Protein AF-A0A409YES5-F1 (afdb_monomer_lite)

Secondary structure (DSSP, 8-state):
-----------------PPPPPP-TT-----EEEEEEEEEEEE-TTS-EEEEEEEE--SEEEEEEEEEE-TTSPEEEEEEEEEEE--GGGS-HHHHHHHHHHT---EEEEEEEE--GGG---TTPEE-GGGS-TT-EEEEEEEPPP-EEE-HHHHH-PPPPPSSSS--S-TT-----S-SSSS-SPPTT---SEEES-SEEEEEEEEEEEEETTTTEEEEES--SS-TT-EEEEEE-IIIIIIHHHHHHHTT-GGG-SPTT-----SS--BHHHHHHS-SEEE----SPPTTS-TTHHHHHHHTTS----HHHHHHHHHHHHHHHHHHHHHHHHHHTT-------------SS-GGGS-----------PPP--------SPPPPGGGS----S-GGGSHHHHHHHHHHHHTTTTGGGTS-TTSPPPHHHHHHHHHHHH--SHHHHHHHGGGS-HHHHHHHHHHHHHHSPPPHHHHHHHS-TTSSBTTEEEEESTT--PPTTTTGGGS---S----------TT---GGGS--EEEEES----HHHHTT--TT-SEEEEES-SS---GGGHHHH-TT-SEEE-TT-GGGS--SSSSTTTTTTS-GGG-TT--EEE-TT----HHHHHHHTTT-SS--EEE-

Structure (mmCIF, N/CA/C/O backbone):
data_AF-A0A409YES5-F1
#
_entry.id   AF-A0A409YES5-F1
#
loop_
_atom_site.group_PDB
_atom_site.id
_atom_site.type_symbol
_atom_site.label_atom_id
_atom_site.label_alt_id
_atom_site.label_comp_id
_atom_site.label_asym_id
_atom_site.label_entity_id
_atom_site.label_seq_id
_atom_site.pdbx_PDB_ins_code
_atom_site.Cartn_x
_atom_site.Cartn_y
_atom_site.Cartn_z
_atom_site.occupancy
_atom_site.B_iso_or_equiv
_atom_site.auth_seq_id
_atom_site.auth_comp_id
_atom_site.auth_asym_id
_atom_site.auth_atom_id
_atom_site.pdbx_PDB_model_num
ATOM 1 N N . MET A 1 1 ? -38.433 -34.048 58.147 1.00 42.00 1 MET A N 1
ATOM 2 C CA . MET A 1 1 ? -38.284 -32.667 57.641 1.00 42.00 1 MET A CA 1
ATOM 3 C C . MET A 1 1 ? -37.567 -32.733 56.303 1.00 42.00 1 MET A C 1
ATOM 5 O O . MET A 1 1 ? -36.347 -32.776 56.256 1.00 42.00 1 MET A O 1
ATOM 9 N N . THR A 1 2 ? -38.338 -32.880 55.231 1.00 32.72 2 THR A N 1
ATOM 10 C CA . THR A 1 2 ? -37.874 -32.904 53.839 1.00 32.72 2 THR A CA 1
ATOM 11 C C . THR A 1 2 ? -37.766 -31.465 53.345 1.00 32.72 2 THR A C 1
ATOM 13 O O . THR A 1 2 ? -38.765 -30.752 53.327 1.00 32.72 2 THR A O 1
ATOM 16 N N . VAL A 1 3 ? -36.554 -31.024 53.008 1.00 38.66 3 VAL A N 1
ATOM 17 C CA . VAL A 1 3 ? -36.292 -29.679 52.479 1.00 38.66 3 VAL A CA 1
ATOM 18 C C . VAL A 1 3 ? -36.349 -29.749 50.955 1.00 38.66 3 VAL A C 1
ATOM 20 O O . VAL A 1 3 ? -35.560 -30.457 50.333 1.00 38.66 3 VAL A O 1
ATOM 23 N N . GLU A 1 4 ? -37.319 -29.046 50.376 1.00 33.81 4 GLU A N 1
ATOM 24 C CA . GLU A 1 4 ? -37.497 -28.894 48.932 1.00 33.81 4 GLU A CA 1
ATOM 25 C C . GLU A 1 4 ? -36.372 -28.051 48.297 1.00 33.81 4 GLU A C 1
ATOM 27 O O . GLU A 1 4 ? -35.849 -27.130 48.934 1.00 33.81 4 GLU A O 1
ATOM 32 N N . PRO A 1 5 ? -36.001 -28.308 47.029 1.00 40.94 5 PRO A N 1
ATOM 33 C CA . PRO A 1 5 ? -35.024 -27.494 46.321 1.00 40.94 5 PRO A CA 1
ATOM 34 C C . PRO A 1 5 ? -35.638 -26.173 45.831 1.00 40.94 5 PRO A C 1
ATOM 36 O O . PRO A 1 5 ? -36.628 -26.141 45.100 1.00 40.94 5 PRO A O 1
ATOM 39 N N . VAL A 1 6 ? -34.995 -25.065 46.201 1.00 37.25 6 VAL A N 1
ATOM 40 C CA . VAL A 1 6 ? -35.340 -23.702 45.778 1.00 37.25 6 VAL A CA 1
ATOM 41 C C . VAL A 1 6 ? -35.159 -23.555 44.263 1.00 37.25 6 VAL A C 1
ATOM 43 O O . VAL A 1 6 ? -34.046 -23.483 43.745 1.00 37.25 6 VAL A O 1
ATOM 46 N N . SER A 1 7 ? -36.284 -23.475 43.553 1.00 31.39 7 SER A N 1
ATOM 47 C CA . SER A 1 7 ? -36.380 -23.096 42.143 1.00 31.39 7 SER A CA 1
ATOM 48 C C . SER A 1 7 ? -35.934 -21.640 41.949 1.00 31.39 7 SER A C 1
ATOM 50 O O . SER A 1 7 ? -36.701 -20.703 42.187 1.00 31.39 7 SER A O 1
ATOM 52 N N . VAL A 1 8 ? -34.713 -21.436 41.453 1.00 35.25 8 VAL A N 1
ATOM 53 C CA . VAL A 1 8 ? -34.234 -20.126 40.991 1.00 35.25 8 VAL A CA 1
ATOM 54 C C . VAL A 1 8 ? -34.955 -19.774 39.687 1.00 35.25 8 VAL A C 1
ATOM 56 O O . VAL A 1 8 ? -34.557 -20.190 38.601 1.00 35.25 8 VAL A O 1
ATOM 59 N N . LYS A 1 9 ? -36.039 -18.998 39.791 1.00 31.95 9 LYS A N 1
ATOM 60 C CA . LYS A 1 9 ? -36.672 -18.337 38.644 1.00 31.95 9 LYS A CA 1
ATOM 61 C C . LYS A 1 9 ? -35.685 -17.312 38.081 1.00 31.95 9 LYS A C 1
ATOM 63 O O . LYS A 1 9 ? -35.522 -16.231 38.642 1.00 31.95 9 LYS A O 1
ATOM 68 N N . SER A 1 10 ? -35.012 -17.643 36.982 1.00 33.03 10 SER A N 1
ATOM 69 C CA . SER A 1 10 ? -34.272 -16.661 36.192 1.00 33.03 10 SER A CA 1
ATOM 70 C C . SER A 1 10 ? -35.273 -15.670 35.601 1.00 33.03 10 SER A C 1
ATOM 72 O O . SER A 1 10 ? -36.025 -16.012 34.687 1.00 33.03 10 SER A O 1
ATOM 74 N N . ALA A 1 11 ? -35.297 -14.452 36.137 1.00 32.19 11 ALA A N 1
ATOM 75 C CA . ALA A 1 11 ? -35.992 -13.323 35.540 1.00 32.19 11 ALA A CA 1
ATOM 76 C C . ALA A 1 11 ? -35.309 -12.982 34.206 1.00 32.19 11 ALA A C 1
ATOM 78 O O . ALA A 1 11 ? -34.364 -12.197 34.145 1.00 32.19 11 ALA A O 1
ATOM 79 N N . ALA A 1 12 ? -35.759 -13.628 33.133 1.00 33.72 12 ALA A N 1
ATOM 80 C CA . ALA A 1 12 ? -35.502 -13.179 31.780 1.00 33.72 12 ALA A CA 1
ATOM 81 C C . ALA A 1 12 ? -36.330 -11.907 31.572 1.00 33.72 12 ALA A C 1
ATOM 83 O O . ALA A 1 12 ? -37.500 -11.963 31.203 1.00 33.72 12 ALA A O 1
ATOM 84 N N . THR A 1 13 ? -35.737 -10.754 31.880 1.00 35.41 13 THR A N 1
ATOM 85 C CA . THR A 1 13 ? -36.270 -9.455 31.473 1.00 35.41 13 THR A CA 1
ATOM 86 C C . THR A 1 13 ? -36.317 -9.440 29.950 1.00 35.41 13 THR A C 1
ATOM 88 O O . THR A 1 13 ? -35.292 -9.285 29.286 1.00 35.41 13 THR A O 1
ATOM 91 N N . SER A 1 14 ? -37.508 -9.651 29.396 1.00 38.19 14 SER A N 1
ATOM 92 C CA . SER A 1 14 ? -37.810 -9.485 27.981 1.00 38.19 14 SER A CA 1
ATOM 93 C C . SER A 1 14 ? -37.688 -8.002 27.626 1.00 38.19 14 SER A C 1
ATOM 95 O O . SER A 1 14 ? -38.650 -7.241 27.728 1.00 38.19 14 SER A O 1
ATOM 97 N N . LEU A 1 15 ? -36.482 -7.571 27.262 1.00 44.53 15 LEU A N 1
ATOM 98 C CA . LEU A 1 15 ? -36.269 -6.285 26.613 1.00 44.53 15 LEU A CA 1
ATOM 99 C C . LEU A 1 15 ? -36.911 -6.371 25.225 1.00 44.53 15 LEU A C 1
ATOM 101 O O . LEU A 1 15 ? -36.485 -7.166 24.388 1.00 44.53 15 LEU A O 1
ATOM 105 N N . ALA A 1 16 ? -37.964 -5.584 25.008 1.00 37.66 16 ALA A N 1
ATOM 106 C CA . ALA A 1 16 ? -38.515 -5.344 23.681 1.00 37.66 16 ALA A CA 1
ATOM 107 C C . ALA A 1 16 ? -37.380 -4.932 22.719 1.00 37.66 16 ALA A C 1
ATOM 109 O O . ALA A 1 16 ? -36.452 -4.245 23.158 1.00 37.66 16 ALA A O 1
ATOM 110 N N . PRO A 1 17 ? -37.408 -5.338 21.437 1.00 45.44 17 PRO A N 1
ATOM 111 C CA . PRO A 1 17 ? -36.356 -4.963 20.503 1.00 45.44 17 PRO A CA 1
ATOM 112 C C . PRO A 1 17 ? -36.361 -3.438 20.334 1.00 45.44 17 PRO A C 1
ATOM 114 O O . PRO A 1 17 ? -37.282 -2.872 19.746 1.00 45.44 17 PRO A O 1
ATOM 117 N N . GLU A 1 18 ? -35.349 -2.766 20.894 1.00 54.34 18 GLU A N 1
ATOM 118 C CA . GLU A 1 18 ? -35.074 -1.358 20.604 1.00 54.34 18 GLU A CA 1
ATOM 119 C C . GLU A 1 18 ? -34.979 -1.186 19.081 1.00 54.34 18 GLU A C 1
ATOM 121 O O . GLU A 1 18 ? -34.374 -2.013 18.392 1.00 54.34 18 GLU A O 1
ATOM 126 N N . ALA A 1 19 ? -35.573 -0.114 18.550 1.00 59.47 19 ALA A N 1
ATOM 127 C CA . ALA A 1 19 ? -35.465 0.227 17.135 1.00 59.47 19 ALA A CA 1
ATOM 128 C C . ALA A 1 19 ? -33.985 0.238 16.689 1.00 59.47 19 ALA A C 1
ATOM 130 O O . ALA A 1 19 ? -33.116 0.642 17.473 1.00 59.47 19 ALA A O 1
ATOM 131 N N . PRO A 1 20 ? -33.671 -0.185 15.448 1.00 67.06 20 PRO A N 1
ATOM 132 C CA . PRO A 1 20 ? -32.293 -0.255 14.982 1.00 67.06 20 PRO A CA 1
ATOM 133 C C . PRO A 1 20 ? -31.653 1.134 15.055 1.00 67.06 20 PRO A C 1
ATOM 135 O O . PRO A 1 20 ? -32.107 2.086 14.417 1.00 67.06 20 PRO A O 1
ATOM 138 N N . LYS A 1 21 ? -30.603 1.262 15.872 1.00 82.44 21 LYS A N 1
ATOM 139 C CA . LYS A 1 21 ? -29.867 2.518 16.037 1.00 82.44 21 LYS A CA 1
ATOM 140 C C . LYS A 1 21 ? -29.200 2.857 14.705 1.00 82.44 21 LYS A C 1
ATOM 142 O O . LYS A 1 21 ? -28.381 2.084 14.216 1.00 82.44 21 LYS A O 1
ATOM 147 N N . LYS A 1 22 ? -29.555 3.999 14.117 1.00 88.44 22 LYS A N 1
ATOM 148 C CA . LYS A 1 22 ? -28.943 4.495 12.880 1.00 88.44 22 LYS A CA 1
ATOM 149 C C . LYS A 1 22 ? -27.703 5.323 13.200 1.00 88.44 22 LYS A C 1
ATOM 151 O O . LYS A 1 22 ? -27.667 6.028 14.208 1.00 88.44 22 LYS A O 1
ATOM 156 N N . TRP A 1 23 ? -26.697 5.257 12.335 1.00 91.31 23 TRP A N 1
ATOM 157 C CA . TRP A 1 23 ? -25.509 6.088 12.475 1.00 91.31 23 TRP A CA 1
ATOM 158 C C . TRP A 1 23 ? -25.851 7.579 12.322 1.00 91.31 23 TRP A C 1
ATOM 160 O O . TRP A 1 23 ? -26.597 7.968 11.422 1.00 91.31 23 TRP A O 1
ATOM 170 N N . THR A 1 24 ? -25.272 8.424 13.179 1.00 89.38 24 THR A N 1
ATOM 171 C CA . THR A 1 24 ? -25.359 9.887 13.063 1.00 89.38 24 THR A CA 1
ATOM 172 C C . THR A 1 24 ? -23.966 10.501 12.898 1.00 89.38 24 THR A C 1
ATOM 174 O O . THR A 1 24 ? -22.983 9.890 13.315 1.00 89.38 24 THR A O 1
ATOM 177 N N . PRO A 1 25 ? -23.831 11.729 12.363 1.00 87.50 25 PRO A N 1
ATOM 178 C CA . PRO A 1 25 ? -22.518 12.353 12.142 1.00 87.50 25 PRO A CA 1
ATOM 179 C C . PRO A 1 25 ? -21.691 12.596 13.406 1.00 87.50 25 PRO A C 1
ATOM 181 O O . PRO A 1 25 ? -20.466 12.694 13.331 1.00 87.50 25 PRO A O 1
ATOM 184 N N . ASN A 1 26 ? -22.355 12.691 14.558 1.00 87.62 26 ASN A N 1
ATOM 185 C CA . ASN A 1 26 ? -21.711 12.837 15.862 1.00 87.62 26 ASN A CA 1
ATOM 186 C C . ASN A 1 26 ? -21.341 11.478 16.482 1.00 87.62 26 ASN A C 1
ATOM 188 O O . ASN A 1 26 ? -20.569 11.432 17.442 1.00 87.62 26 ASN A O 1
ATOM 192 N N . SER A 1 27 ? -21.866 10.378 15.935 1.00 92.00 27 SER A N 1
ATOM 193 C CA . SER A 1 27 ? -21.593 9.020 16.389 1.00 92.00 27 SER A CA 1
ATOM 194 C C . SER A 1 27 ? -20.254 8.532 15.834 1.00 92.00 27 SER A C 1
ATOM 196 O O . SER A 1 27 ? -20.013 8.498 14.624 1.00 92.00 27 SER A O 1
ATOM 198 N N . VAL A 1 28 ? -19.374 8.084 16.725 1.00 94.38 28 VAL A N 1
ATOM 199 C CA . VAL A 1 28 ? -18.085 7.478 16.382 1.00 94.38 28 VAL A CA 1
ATOM 200 C C . VAL A 1 28 ? -18.162 6.000 16.723 1.00 94.38 28 VAL A C 1
ATOM 202 O O . VAL A 1 28 ? -18.139 5.632 17.896 1.00 94.38 28 VAL A O 1
ATOM 205 N N . ARG A 1 29 ? -18.246 5.153 15.695 1.00 94.88 29 ARG A N 1
ATOM 206 C CA . ARG A 1 29 ? -18.271 3.696 15.857 1.00 94.88 29 ARG A CA 1
ATOM 207 C C . ARG A 1 29 ? -16.877 3.100 16.030 1.00 94.88 29 ARG A C 1
ATOM 209 O O . ARG A 1 29 ? -15.853 3.762 15.844 1.00 94.88 29 ARG A O 1
ATOM 216 N N . THR A 1 30 ? -16.852 1.833 16.429 1.00 97.06 30 THR A N 1
ATOM 217 C CA . THR A 1 30 ? -15.622 1.072 16.669 1.00 97.06 30 THR A CA 1
ATOM 218 C C . THR A 1 30 ? -14.770 0.947 15.411 1.00 97.06 30 THR A C 1
ATOM 220 O O . THR A 1 30 ? -15.275 1.047 14.304 1.00 97.06 30 THR A O 1
ATOM 223 N N . GLY A 1 31 ? -13.472 0.695 15.568 1.00 96.62 31 GLY A N 1
ATOM 224 C CA . GLY A 1 31 ? -12.632 0.227 14.466 1.00 96.62 31 GLY A CA 1
ATOM 225 C C . GLY A 1 31 ? -12.429 -1.286 14.508 1.00 96.62 31 GLY A C 1
ATOM 226 O O . GLY A 1 31 ? -12.905 -1.969 15.414 1.00 96.62 31 GLY A O 1
ATOM 227 N N . LEU A 1 32 ? -11.661 -1.799 13.550 1.00 97.06 32 LEU A N 1
ATOM 228 C CA . LEU A 1 32 ? -11.284 -3.208 13.456 1.00 97.06 32 LEU A CA 1
ATOM 229 C C . LEU A 1 32 ? -9.771 -3.400 13.488 1.00 97.06 32 LEU A C 1
ATOM 231 O O . LEU A 1 32 ? -8.992 -2.492 13.190 1.00 97.06 32 LEU A O 1
ATOM 235 N N . ILE A 1 33 ? -9.354 -4.618 13.826 1.00 97.88 33 ILE A N 1
ATOM 236 C CA . ILE A 1 33 ? -7.960 -5.048 13.767 1.00 97.88 33 ILE A CA 1
ATOM 237 C C . ILE A 1 33 ? -7.833 -6.067 12.644 1.00 97.88 33 ILE A C 1
ATOM 239 O O . ILE A 1 33 ? -8.412 -7.139 12.726 1.00 97.88 33 ILE A O 1
ATOM 243 N N . ALA A 1 34 ? -7.053 -5.754 11.622 1.00 97.56 34 ALA A N 1
ATOM 244 C CA . ALA A 1 34 ? -6.813 -6.649 10.500 1.00 97.56 34 ALA A CA 1
ATOM 245 C C . ALA A 1 34 ? -5.333 -7.030 10.411 1.00 97.56 34 ALA A C 1
ATOM 247 O O . ALA A 1 34 ? -4.467 -6.419 11.038 1.00 97.56 34 ALA A O 1
ATOM 248 N N . ARG A 1 35 ? -5.035 -8.027 9.591 1.00 97.19 35 ARG A N 1
ATOM 249 C CA . ARG A 1 35 ? -3.695 -8.442 9.201 1.00 97.19 35 ARG A CA 1
ATOM 250 C C . ARG A 1 35 ? -3.479 -8.076 7.740 1.00 97.19 35 ARG A C 1
ATOM 252 O O . ARG A 1 35 ? -4.283 -8.428 6.879 1.00 97.19 35 ARG A O 1
ATOM 259 N N . LYS A 1 36 ? -2.408 -7.342 7.451 1.00 97.38 36 LYS A N 1
ATOM 260 C CA . LYS A 1 36 ? -2.036 -7.001 6.074 1.00 97.38 36 LYS A CA 1
ATOM 261 C C . LYS A 1 36 ? -1.562 -8.268 5.362 1.00 97.38 36 LYS A C 1
ATOM 263 O O . LYS A 1 36 ? -0.587 -8.847 5.807 1.00 97.38 36 LYS A O 1
ATOM 268 N N . ARG A 1 37 ? -2.214 -8.698 4.280 1.00 97.00 37 ARG A N 1
ATOM 269 C CA . ARG A 1 37 ? -1.799 -9.900 3.529 1.00 97.00 37 ARG A CA 1
ATOM 270 C C . ARG A 1 37 ? -0.864 -9.603 2.367 1.00 97.00 37 ARG A C 1
ATOM 272 O O . ARG A 1 37 ? -0.006 -10.417 2.064 1.00 97.00 37 ARG A O 1
ATOM 279 N N . GLY A 1 38 ? -1.014 -8.439 1.751 1.00 96.00 38 GLY A N 1
ATOM 280 C CA . GLY A 1 38 ? -0.177 -8.025 0.634 1.00 96.00 38 GLY A CA 1
ATOM 281 C C . GLY A 1 38 ? -0.868 -6.977 -0.222 1.00 96.00 38 GLY A C 1
ATOM 282 O O . GLY A 1 38 ? -1.888 -6.402 0.175 1.00 96.00 38 GLY A O 1
ATOM 283 N N . MET A 1 39 ? -0.302 -6.727 -1.397 1.00 96.75 39 MET A N 1
ATOM 284 C CA . MET A 1 39 ? -0.833 -5.787 -2.377 1.00 96.75 39 MET A CA 1
ATOM 285 C C . MET A 1 39 ? -1.109 -6.497 -3.696 1.00 96.75 39 MET A C 1
ATOM 287 O O . MET A 1 39 ? -0.320 -7.325 -4.137 1.00 96.75 39 MET A O 1
ATOM 291 N N . ILE A 1 40 ? -2.221 -6.136 -4.323 1.00 96.81 40 ILE A N 1
ATOM 292 C CA . ILE A 1 40 ? -2.619 -6.595 -5.651 1.00 96.81 40 ILE A CA 1
ATOM 293 C C . ILE A 1 40 ? -3.066 -5.394 -6.487 1.00 96.81 40 ILE A C 1
ATOM 295 O O . ILE A 1 40 ? -3.276 -4.294 -5.969 1.00 96.81 40 ILE A O 1
ATOM 299 N N . ALA A 1 41 ? -3.223 -5.599 -7.788 1.00 95.50 41 ALA A N 1
ATOM 300 C CA . ALA A 1 41 ? -3.915 -4.654 -8.649 1.00 95.50 41 ALA A CA 1
ATOM 301 C C . ALA A 1 41 ? -5.308 -5.197 -8.975 1.00 95.50 41 ALA A C 1
ATOM 303 O O . ALA A 1 41 ? -5.455 -6.382 -9.259 1.00 95.50 41 ALA A O 1
ATOM 304 N N . MET A 1 42 ? -6.310 -4.327 -8.933 1.00 93.88 42 MET A N 1
ATOM 305 C CA . MET A 1 42 ? -7.667 -4.614 -9.397 1.00 93.88 42 MET A CA 1
ATOM 306 C C . MET A 1 42 ? -8.008 -3.673 -10.547 1.00 93.88 42 MET A C 1
ATOM 308 O O . MET A 1 42 ? -7.475 -2.566 -10.611 1.00 93.88 42 MET A O 1
ATOM 312 N N . TRP A 1 43 ? -8.904 -4.087 -11.433 1.00 92.19 43 TRP A N 1
ATOM 313 C CA . TRP A 1 43 ? -9.455 -3.228 -12.477 1.00 92.19 43 TRP A CA 1
ATOM 314 C C . TRP A 1 43 ? -10.884 -2.866 -12.104 1.00 92.19 43 TRP A C 1
ATOM 316 O O . TRP A 1 43 ? -11.609 -3.705 -11.579 1.00 92.19 43 TRP A O 1
ATOM 326 N N . ASN A 1 44 ? -11.266 -1.611 -12.323 1.00 88.81 44 ASN A N 1
ATOM 327 C CA . ASN A 1 44 ? -12.660 -1.201 -12.184 1.00 88.81 44 ASN A CA 1
ATOM 328 C C . ASN A 1 44 ? -13.433 -1.434 -13.492 1.00 88.81 44 ASN A C 1
ATOM 330 O O . ASN A 1 44 ? -12.840 -1.706 -14.536 1.00 88.81 44 ASN A O 1
ATOM 334 N N . ASP A 1 45 ? -14.743 -1.203 -13.450 1.00 87.38 45 ASP A N 1
ATOM 335 C CA . ASP A 1 45 ? -15.656 -1.330 -14.598 1.00 87.38 45 ASP A CA 1
ATOM 336 C C . ASP A 1 45 ? -15.261 -0.469 -15.813 1.00 87.38 45 ASP A C 1
ATOM 338 O O . ASP A 1 45 ? -15.709 -0.701 -16.930 1.00 87.38 45 ASP A O 1
ATOM 342 N N . GLN A 1 46 ? -14.417 0.547 -15.607 1.00 86.25 46 GLN A N 1
ATOM 343 C CA . GLN A 1 46 ? -13.942 1.465 -16.644 1.00 86.25 46 GLN A CA 1
ATOM 344 C C . GLN A 1 46 ? -12.579 1.068 -17.226 1.00 86.25 46 GLN A C 1
ATOM 346 O O . GLN A 1 46 ? -12.025 1.830 -18.012 1.00 86.25 46 GLN A O 1
ATOM 351 N N . GLY A 1 47 ? -12.002 -0.067 -16.819 1.00 86.69 47 GLY A N 1
ATOM 352 C CA . GLY A 1 47 ? -10.680 -0.525 -17.264 1.00 86.69 47 GLY A CA 1
ATOM 353 C C . GLY A 1 47 ? -9.495 0.151 -16.559 1.00 86.69 47 GLY A C 1
ATOM 354 O O . GLY A 1 47 ? -8.343 -0.054 -16.935 1.00 86.69 47 GLY A O 1
ATOM 355 N N . VAL A 1 48 ? -9.736 0.945 -15.514 1.00 89.31 48 VAL A N 1
ATOM 356 C CA . VAL A 1 48 ? -8.691 1.621 -14.733 1.00 89.31 48 VAL A CA 1
ATOM 357 C C . VAL A 1 48 ? -8.073 0.654 -13.737 1.00 89.31 48 VAL A C 1
ATOM 359 O O . VAL A 1 48 ? -8.762 0.099 -12.879 1.00 89.31 48 VAL A O 1
ATOM 362 N N . ARG A 1 49 ? -6.746 0.528 -13.786 1.00 92.62 49 ARG A N 1
ATOM 363 C CA . ARG A 1 49 ? -5.969 -0.237 -12.810 1.00 92.62 49 ARG A CA 1
ATOM 364 C C . ARG A 1 49 ? -5.857 0.522 -11.484 1.00 92.62 49 ARG A C 1
ATOM 366 O O . ARG A 1 49 ? -5.393 1.660 -11.432 1.00 92.62 49 ARG A O 1
ATOM 373 N N . ILE A 1 50 ? -6.243 -0.123 -10.388 1.00 93.38 50 ILE A N 1
ATOM 374 C CA . ILE A 1 50 ? -6.223 0.418 -9.028 1.00 93.38 50 ILE A CA 1
ATOM 375 C C . ILE A 1 50 ? -5.290 -0.444 -8.165 1.00 93.38 50 ILE A C 1
ATOM 377 O O . ILE A 1 50 ? -5.534 -1.643 -8.023 1.00 93.38 50 ILE A O 1
ATOM 381 N N . PRO A 1 5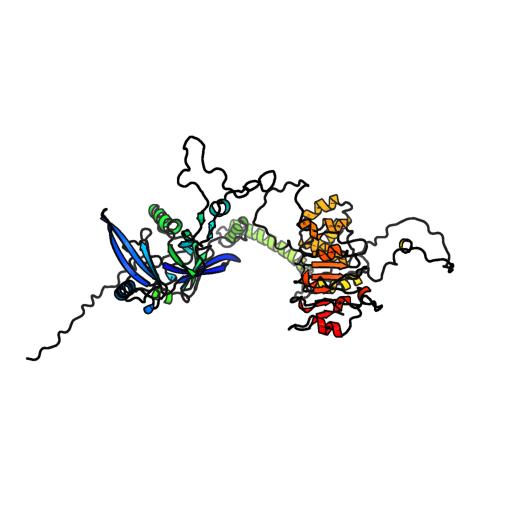1 ? -4.240 0.133 -7.548 1.00 96.69 51 PRO A N 1
ATOM 382 C CA . PRO A 1 51 ? -3.429 -0.585 -6.573 1.00 96.69 51 PRO A CA 1
ATOM 383 C C . PRO A 1 51 ? -4.198 -0.713 -5.256 1.00 96.69 51 PRO A C 1
ATOM 385 O O . PRO A 1 51 ? -4.700 0.277 -4.710 1.00 96.69 51 PRO A O 1
ATOM 388 N N . VAL A 1 52 ? -4.276 -1.930 -4.732 1.00 97.44 52 VAL A N 1
ATOM 389 C CA . VAL A 1 52 ? -5.094 -2.273 -3.571 1.00 97.44 52 VAL A CA 1
ATOM 390 C C . VAL A 1 52 ? -4.273 -3.088 -2.577 1.00 97.44 52 VAL A C 1
ATOM 392 O O . VAL A 1 52 ? -3.573 -4.023 -2.950 1.00 97.44 52 VAL A O 1
ATOM 395 N N . THR A 1 53 ? -4.373 -2.750 -1.293 1.00 98.31 53 THR A N 1
ATOM 396 C CA . THR A 1 53 ? -3.864 -3.588 -0.202 1.00 98.31 53 THR A CA 1
ATOM 397 C C . THR A 1 53 ? -4.989 -4.469 0.337 1.00 98.31 53 THR A C 1
ATOM 399 O O . THR A 1 53 ? -6.073 -3.970 0.645 1.00 98.31 53 THR A O 1
ATOM 402 N N . VAL A 1 54 ? -4.708 -5.762 0.502 1.00 98.12 54 VAL A N 1
ATOM 403 C CA . VAL A 1 54 ? -5.634 -6.748 1.072 1.00 98.12 54 VAL A CA 1
ATOM 404 C C . VAL A 1 54 ? -5.423 -6.844 2.582 1.00 98.12 54 VAL A C 1
ATOM 406 O O . VAL A 1 54 ? -4.319 -7.140 3.051 1.00 98.12 54 VAL A O 1
ATOM 409 N N . LEU A 1 55 ? -6.483 -6.595 3.349 1.00 98.12 55 LEU A N 1
ATOM 410 C CA . LEU A 1 55 ? -6.493 -6.659 4.809 1.00 98.12 55 LEU A CA 1
ATOM 411 C C . LEU A 1 55 ? -7.458 -7.756 5.262 1.00 98.12 55 LEU A C 1
ATOM 413 O O . LEU A 1 55 ? -8.646 -7.675 4.977 1.00 98.12 55 LEU A O 1
ATOM 417 N N . GLN A 1 56 ? -6.964 -8.766 5.975 1.00 97.62 56 GLN A N 1
ATOM 418 C CA . GLN A 1 56 ? -7.784 -9.869 6.478 1.00 97.62 56 GLN A CA 1
ATOM 419 C C . GLN A 1 56 ? -8.147 -9.675 7.944 1.00 97.62 56 GLN A C 1
ATOM 421 O O . GLN A 1 56 ? -7.280 -9.382 8.766 1.00 97.62 56 GLN A O 1
ATOM 426 N N . LEU A 1 57 ? -9.406 -9.901 8.295 1.00 96.75 57 LEU A N 1
ATOM 427 C CA . LEU A 1 57 ? -9.837 -9.972 9.686 1.00 96.75 57 LEU A CA 1
ATOM 428 C C . LEU A 1 57 ? -9.723 -11.414 10.179 1.00 96.75 57 LEU A C 1
ATOM 430 O O . LEU A 1 57 ? -10.337 -12.327 9.633 1.00 96.75 57 LEU A O 1
ATOM 434 N N . GLU A 1 58 ? -8.938 -11.617 11.232 1.00 94.75 58 GLU A N 1
ATOM 435 C CA . GLU A 1 58 ? -8.784 -12.916 11.884 1.00 94.75 58 GLU A CA 1
ATOM 436 C C . GLU A 1 58 ? -9.576 -12.911 13.199 1.00 94.75 58 GLU A C 1
ATOM 438 O O . GLU A 1 58 ? -9.085 -12.422 14.221 1.00 94.75 58 GLU A O 1
ATOM 443 N N . ASN A 1 59 ? -10.802 -13.446 13.162 1.00 94.50 59 ASN A N 1
ATOM 444 C CA . ASN A 1 59 ? -11.674 -13.681 14.323 1.00 94.50 59 ASN A CA 1
ATOM 445 C C . ASN A 1 59 ? -11.697 -12.502 15.324 1.00 94.50 59 ASN A C 1
ATOM 447 O O . ASN A 1 59 ? -11.285 -12.631 16.485 1.00 94.50 59 ASN A O 1
ATOM 451 N N . CYS A 1 60 ? -12.110 -11.329 14.836 1.00 96.25 60 CYS A N 1
ATOM 452 C CA . CYS A 1 60 ? -12.163 -10.092 15.608 1.00 96.25 60 CYS A CA 1
ATOM 453 C C . CYS A 1 60 ? -13.379 -10.081 16.535 1.00 96.25 60 CYS A C 1
ATOM 455 O O . CYS A 1 60 ? -14.513 -10.130 16.068 1.00 96.25 60 CYS A O 1
ATOM 457 N N . GLN A 1 61 ? -13.151 -9.976 17.842 1.00 96.88 61 GLN A N 1
ATOM 458 C CA . GLN A 1 61 ? -14.203 -10.045 18.854 1.00 96.88 61 GLN A CA 1
ATOM 459 C C . GLN A 1 61 ? -14.085 -8.913 19.872 1.00 96.88 61 GLN A C 1
ATOM 461 O O . GLN A 1 61 ? -12.986 -8.467 20.211 1.00 96.88 61 GLN A O 1
ATOM 466 N N . VAL A 1 62 ? -15.229 -8.449 20.369 1.00 97.50 62 VAL A N 1
ATOM 467 C CA . VAL A 1 62 ? -15.294 -7.420 21.414 1.00 97.50 62 VAL A CA 1
ATOM 468 C C . VAL A 1 62 ? -15.019 -8.050 22.776 1.00 97.50 62 VAL A C 1
ATOM 470 O O . VAL A 1 62 ? -15.714 -8.978 23.180 1.00 97.50 62 VAL A O 1
ATOM 473 N N . THR A 1 63 ? -14.030 -7.539 23.510 1.00 96.62 63 THR A N 1
ATOM 474 C CA . THR A 1 63 ? -13.649 -8.071 24.831 1.00 96.62 63 THR A CA 1
ATOM 475 C C . THR A 1 63 ? -14.173 -7.246 25.994 1.00 96.62 63 THR A C 1
ATOM 477 O O . THR A 1 63 ? -14.434 -7.797 27.059 1.00 96.62 63 THR A O 1
ATOM 480 N N . ALA A 1 64 ? -14.317 -5.932 25.831 1.00 95.50 64 ALA A N 1
ATOM 481 C CA . ALA A 1 64 ? -14.813 -5.065 26.892 1.00 95.50 64 ALA A CA 1
ATOM 482 C C . ALA A 1 64 ? -15.359 -3.748 26.338 1.00 95.50 64 ALA A C 1
ATOM 484 O O . ALA A 1 64 ? -14.834 -3.205 25.368 1.00 95.50 64 ALA A O 1
ATOM 485 N N . ASN A 1 65 ? -16.352 -3.204 27.036 1.00 95.50 65 ASN A N 1
ATOM 486 C CA . ASN A 1 65 ? -16.785 -1.819 26.904 1.00 95.50 65 ASN A CA 1
ATOM 487 C C . ASN A 1 65 ? -16.209 -1.027 28.076 1.00 95.50 65 ASN A C 1
ATOM 489 O O . ASN A 1 65 ? -16.479 -1.343 29.235 1.00 95.50 65 ASN A O 1
ATOM 493 N N . ILE A 1 66 ? -15.384 -0.033 27.771 1.00 94.31 66 ILE A N 1
ATOM 494 C CA . ILE A 1 66 ? -14.666 0.780 28.747 1.00 94.31 66 ILE A CA 1
ATOM 495 C C . ILE A 1 66 ? -15.404 2.101 28.888 1.00 94.31 66 ILE A C 1
ATOM 497 O O . ILE A 1 66 ? -15.587 2.824 27.910 1.00 94.31 66 ILE A O 1
ATOM 501 N N . LYS A 1 67 ? -15.781 2.416 30.125 1.00 94.88 67 LYS A N 1
ATOM 502 C CA . LYS A 1 67 ? -16.348 3.703 30.515 1.00 94.88 67 LYS A CA 1
ATOM 503 C C . LYS A 1 67 ? -15.532 4.236 31.677 1.00 94.88 67 LYS A C 1
ATOM 505 O O . LYS A 1 67 ? -15.441 3.582 32.714 1.00 94.88 67 LYS A O 1
ATOM 510 N N . THR A 1 68 ? -14.909 5.391 31.496 1.00 93.75 68 THR A N 1
ATOM 511 C CA . THR A 1 68 ? -14.116 6.034 32.550 1.00 93.75 68 THR A CA 1
ATOM 512 C C . THR A 1 68 ? -14.460 7.509 32.626 1.00 93.75 68 THR A C 1
ATOM 514 O O . THR A 1 68 ? -14.349 8.210 31.620 1.00 93.75 68 THR A O 1
ATOM 517 N N . VAL A 1 69 ? -14.824 7.984 33.814 1.00 93.81 69 VAL A N 1
ATOM 518 C CA . VAL A 1 69 ? -15.037 9.410 34.083 1.00 93.81 69 VAL A CA 1
ATOM 519 C C . VAL A 1 69 ? -13.692 10.041 34.435 1.00 93.81 69 VAL A C 1
ATOM 521 O O . VAL A 1 69 ? -12.974 9.549 35.308 1.00 93.81 69 VAL A O 1
ATOM 524 N N . ARG A 1 70 ? -13.311 11.096 33.715 1.00 90.06 70 ARG A N 1
ATOM 525 C CA . ARG A 1 70 ? -12.066 11.839 33.940 1.00 90.06 70 ARG A CA 1
ATOM 526 C C . ARG A 1 70 ? -12.254 12.913 35.016 1.00 90.06 70 ARG A C 1
ATOM 528 O O . ARG A 1 70 ? -13.369 13.217 35.425 1.00 90.06 70 ARG A O 1
ATOM 535 N N . ARG A 1 71 ? -11.142 13.503 35.475 1.00 89.88 71 ARG A N 1
ATOM 536 C CA . ARG A 1 71 ? -11.147 14.554 36.516 1.00 89.88 71 ARG A CA 1
ATOM 537 C C . ARG A 1 71 ? -11.916 15.812 36.106 1.00 89.88 71 ARG A C 1
ATOM 539 O O . ARG A 1 71 ? -12.425 16.506 36.967 1.00 89.88 71 ARG A O 1
ATOM 546 N N . ASP A 1 72 ? -11.984 16.095 34.811 1.00 89.31 72 ASP A N 1
ATOM 547 C CA . ASP A 1 72 ? -12.742 17.202 34.218 1.00 89.31 72 ASP A CA 1
ATOM 548 C C . ASP A 1 72 ? -14.229 16.857 34.002 1.00 89.31 72 ASP A C 1
ATOM 550 O O . ASP A 1 72 ? -14.918 17.552 33.263 1.00 89.31 72 ASP A O 1
ATOM 554 N N . HIS A 1 73 ? -14.717 15.768 34.609 1.00 85.94 73 HIS A N 1
ATOM 555 C CA . HIS A 1 73 ? -16.065 15.218 34.440 1.00 85.94 73 HIS A CA 1
ATOM 556 C C . HIS A 1 73 ? -16.422 14.821 32.998 1.00 85.94 73 HIS A C 1
ATOM 558 O O . HIS A 1 73 ? -17.575 14.504 32.716 1.00 85.94 73 HIS A O 1
ATOM 564 N N . THR A 1 74 ? -15.443 14.762 32.087 1.00 87.75 74 THR A N 1
ATOM 565 C CA . THR A 1 74 ? -15.671 14.212 30.749 1.00 87.75 74 THR A CA 1
ATOM 566 C C . THR A 1 74 ? -15.652 12.687 30.792 1.00 87.75 74 THR A C 1
ATOM 568 O O . THR A 1 74 ? -14.803 12.059 31.434 1.00 87.75 74 THR A O 1
ATOM 571 N N . GLU A 1 75 ? -16.599 12.062 30.099 1.00 91.75 75 GLU A N 1
ATOM 572 C CA . GLU A 1 75 ? -16.656 10.610 29.985 1.00 91.75 75 GLU A CA 1
ATOM 573 C C . GLU A 1 75 ? -15.831 10.133 28.789 1.00 91.75 75 GLU A C 1
ATOM 575 O O . GLU A 1 75 ? -15.990 10.600 27.660 1.00 91.75 75 GLU A O 1
ATOM 580 N N . TYR A 1 76 ? -14.951 9.167 29.026 1.00 93.50 76 TYR A N 1
ATOM 581 C CA . TYR A 1 76 ? -14.258 8.443 27.973 1.00 93.50 76 TYR A CA 1
ATOM 582 C C . TYR A 1 76 ? -14.921 7.086 27.773 1.00 93.50 76 TYR A C 1
ATOM 584 O O . TYR A 1 76 ? -14.941 6.251 28.681 1.00 93.50 76 TYR A O 1
ATOM 592 N N . HIS A 1 77 ? -15.434 6.891 26.563 1.00 96.12 77 HIS A N 1
ATOM 593 C CA . HIS A 1 77 ? -16.046 5.655 26.103 1.00 96.12 77 HIS A CA 1
ATOM 594 C C . HIS A 1 77 ? -15.135 5.009 25.058 1.00 96.12 77 HIS A C 1
ATOM 596 O O . HIS A 1 77 ? -14.638 5.671 24.142 1.00 96.12 77 HIS A O 1
ATOM 602 N N . ALA A 1 78 ? -14.884 3.712 25.200 1.00 97.06 78 ALA A N 1
ATOM 603 C CA . ALA A 1 78 ? -14.105 2.948 24.237 1.00 97.06 78 ALA A CA 1
ATOM 604 C C . ALA A 1 78 ? -14.583 1.500 24.166 1.00 97.06 78 ALA A C 1
ATOM 606 O O . ALA A 1 78 ? -14.950 0.900 25.174 1.00 97.06 78 ALA A O 1
ATOM 607 N N . VAL A 1 79 ? -14.503 0.911 22.976 1.00 97.62 79 VAL A N 1
ATOM 608 C CA . VAL A 1 79 ? -14.678 -0.532 22.804 1.00 97.62 79 VAL A CA 1
ATOM 609 C C . VAL A 1 79 ? -13.311 -1.164 22.627 1.00 97.62 79 VAL A C 1
ATOM 611 O O . VAL A 1 79 ? -12.511 -0.757 21.778 1.00 97.62 79 VAL A O 1
ATOM 614 N N . GLN A 1 80 ? -13.040 -2.171 23.443 1.00 97.44 80 GLN A N 1
ATOM 615 C CA . GLN A 1 80 ? -11.855 -2.991 23.326 1.00 97.44 80 GLN A CA 1
ATOM 616 C C . GLN A 1 80 ? -12.144 -4.165 22.392 1.00 97.44 80 GLN A C 1
ATOM 618 O O . GLN A 1 80 ? -13.030 -4.981 22.646 1.00 97.44 80 GLN A O 1
ATOM 623 N N . VAL A 1 81 ? -11.375 -4.242 21.312 1.00 97.56 81 VAL A N 1
ATOM 624 C CA . VAL A 1 81 ? -11.462 -5.284 20.292 1.00 97.56 81 VAL A CA 1
ATOM 625 C C . VAL A 1 81 ? -10.188 -6.114 20.339 1.00 97.56 81 VAL A C 1
ATOM 627 O O . VAL A 1 81 ? -9.080 -5.584 20.476 1.00 97.56 81 VAL A O 1
ATOM 630 N N . ALA A 1 82 ? -10.342 -7.424 20.217 1.00 97.31 82 ALA A N 1
ATOM 631 C CA . ALA A 1 82 ? -9.252 -8.377 20.187 1.00 97.31 82 ALA A CA 1
ATOM 632 C C . ALA A 1 82 ? -9.302 -9.219 18.910 1.00 97.31 82 ALA A C 1
ATOM 634 O O . ALA A 1 82 ? -10.379 -9.544 18.417 1.00 97.31 82 ALA A O 1
ATOM 635 N N . ALA A 1 83 ? -8.138 -9.557 18.359 1.00 96.31 83 ALA A N 1
ATOM 636 C CA . ALA A 1 83 ? -8.028 -10.267 17.087 1.00 96.31 83 ALA A CA 1
ATOM 637 C C . ALA A 1 83 ? -6.846 -11.241 17.059 1.00 96.31 83 ALA A C 1
ATOM 639 O O . ALA A 1 83 ? -5.911 -11.135 17.864 1.00 96.31 83 ALA A O 1
ATOM 640 N N . CYS A 1 84 ? -6.908 -12.151 16.086 1.00 95.12 84 CYS A N 1
ATOM 641 C CA . CYS A 1 84 ? -5.978 -13.245 15.820 1.00 95.12 84 CYS A CA 1
ATOM 642 C C . CYS A 1 84 ? -5.920 -14.252 16.974 1.00 95.12 84 CYS A C 1
ATOM 644 O O . CYS A 1 84 ? -5.469 -13.928 18.072 1.00 95.12 84 CYS A O 1
ATOM 646 N N . ASP A 1 85 ? -6.332 -15.495 16.740 1.00 95.00 85 ASP A N 1
ATOM 647 C CA . ASP A 1 85 ? -6.362 -16.507 17.796 1.00 95.00 85 ASP A CA 1
ATOM 648 C C . ASP A 1 85 ? -4.949 -16.876 18.295 1.00 95.00 85 ASP A C 1
ATOM 650 O O . ASP A 1 85 ? -3.952 -16.929 17.554 1.00 95.00 85 ASP A O 1
ATOM 654 N N . ARG A 1 86 ? -4.852 -17.097 19.609 1.00 94.81 86 ARG A N 1
ATOM 655 C CA . ARG A 1 86 ? -3.637 -17.515 20.312 1.00 94.81 86 ARG A CA 1
ATOM 656 C C . ARG A 1 86 ? -3.962 -18.732 21.179 1.00 94.81 86 ARG A C 1
ATOM 658 O O . ARG A 1 86 ? -4.944 -18.699 21.913 1.00 94.81 86 ARG A O 1
ATOM 665 N N . PRO A 1 87 ? -3.136 -19.790 21.165 1.00 96.12 87 PRO A N 1
ATOM 666 C CA . PRO A 1 87 ? -3.370 -20.929 22.041 1.00 96.12 87 PRO A CA 1
ATOM 667 C C . PRO A 1 87 ? -3.200 -20.529 23.515 1.00 96.12 87 PRO A C 1
ATOM 669 O O . PRO A 1 87 ? -2.336 -19.711 23.859 1.00 96.12 87 PRO A O 1
ATOM 672 N N . GLU A 1 88 ? -3.986 -21.146 24.400 1.00 95.25 88 GLU A N 1
ATOM 673 C CA . GLU A 1 88 ? -3.969 -20.851 25.840 1.00 95.25 88 GLU A CA 1
ATOM 674 C C . GLU A 1 88 ? -2.578 -21.026 26.454 1.00 95.25 88 GLU A C 1
ATOM 676 O O . GLU A 1 88 ? -2.128 -20.165 27.206 1.00 95.25 88 GLU A O 1
ATOM 681 N N . LYS A 1 89 ? -1.846 -22.071 26.037 1.00 95.94 89 LYS A N 1
ATOM 682 C CA . LYS A 1 89 ? -0.495 -22.393 26.531 1.00 95.94 89 LYS A CA 1
ATOM 683 C C . LYS A 1 89 ? 0.516 -21.251 26.394 1.00 95.94 89 LYS A C 1
ATOM 685 O O . LYS A 1 89 ? 1.452 -21.157 27.176 1.00 95.94 89 LYS A O 1
ATOM 690 N N . THR A 1 90 ? 0.360 -20.400 25.379 1.00 95.75 90 THR A N 1
ATOM 691 C CA . THR A 1 90 ? 1.287 -19.292 25.096 1.00 95.75 90 THR A CA 1
ATOM 692 C C . THR A 1 90 ? 0.728 -17.959 25.598 1.00 95.75 90 THR A C 1
ATOM 694 O O . THR A 1 90 ? 1.343 -16.913 25.392 1.00 95.75 90 THR A O 1
ATOM 697 N N . THR A 1 91 ? -0.463 -17.946 26.191 1.00 96.00 91 THR A N 1
ATOM 698 C CA . THR A 1 91 ? -1.117 -16.732 26.684 1.00 96.00 91 THR A CA 1
ATOM 699 C C . THR A 1 91 ? -0.802 -16.542 28.165 1.00 96.00 91 THR A C 1
ATOM 701 O O . THR A 1 91 ? -0.793 -17.493 28.940 1.00 96.00 91 THR A O 1
ATOM 704 N N . THR A 1 92 ? -0.515 -15.306 28.575 1.00 96.69 92 THR A N 1
ATOM 705 C CA . THR A 1 92 ? -0.222 -15.001 29.981 1.00 96.69 92 THR A CA 1
ATOM 706 C C . THR A 1 92 ? -1.466 -15.199 30.852 1.00 96.69 92 THR A C 1
ATOM 708 O O . THR A 1 92 ? -2.594 -14.965 30.412 1.00 96.69 92 THR A O 1
ATOM 711 N N . ARG A 1 93 ? -1.279 -15.610 32.113 1.00 96.19 93 ARG A N 1
ATOM 712 C CA . ARG A 1 93 ? -2.388 -15.933 33.035 1.00 96.19 93 ARG A CA 1
ATOM 713 C C . ARG A 1 93 ? -3.354 -14.761 33.246 1.00 96.19 93 ARG A C 1
ATOM 715 O O . ARG A 1 93 ? -4.561 -14.970 33.313 1.00 96.19 93 ARG A O 1
ATOM 722 N N . GLN A 1 94 ? -2.835 -13.534 33.291 1.00 96.44 94 GLN A N 1
ATOM 723 C CA . GLN A 1 94 ? -3.623 -12.308 33.437 1.00 96.44 94 GLN A CA 1
ATOM 724 C C . GLN A 1 94 ? -4.562 -12.108 32.241 1.00 96.44 94 GLN A C 1
ATOM 726 O O . GLN A 1 94 ? -5.752 -11.856 32.417 1.00 96.44 94 GLN A O 1
ATOM 731 N N . MET A 1 95 ? -4.043 -12.293 31.023 1.00 96.25 95 MET A N 1
ATOM 732 C CA . MET A 1 95 ? -4.846 -12.181 29.806 1.00 96.25 95 MET A CA 1
ATOM 733 C C . MET A 1 95 ? -5.866 -13.315 29.690 1.00 96.25 95 MET A C 1
ATOM 735 O O . MET A 1 95 ? -6.981 -13.071 29.246 1.00 96.25 95 MET A O 1
ATOM 739 N N . LEU A 1 96 ? -5.542 -14.533 30.138 1.00 96.19 96 LEU A N 1
ATOM 740 C CA . LEU A 1 96 ? -6.520 -15.627 30.197 1.00 96.19 96 LEU A CA 1
ATOM 741 C C . LEU A 1 96 ? -7.707 -15.282 31.105 1.00 96.19 96 LEU A C 1
ATOM 743 O O . LEU A 1 96 ? -8.850 -15.494 30.711 1.00 96.19 96 LEU A O 1
ATOM 747 N N . GLY A 1 97 ? -7.458 -14.711 32.288 1.00 96.56 97 GLY A N 1
ATOM 748 C CA . GLY A 1 97 ? -8.528 -14.225 33.165 1.00 96.56 97 GLY A CA 1
ATOM 749 C C . GLY A 1 97 ? -9.391 -13.150 32.495 1.00 96.56 97 GLY A C 1
ATOM 750 O O . GLY A 1 97 ? -10.619 -13.210 32.565 1.00 96.56 97 GLY A O 1
ATOM 751 N N . HIS A 1 98 ? -8.753 -12.220 31.778 1.00 95.94 98 HIS A N 1
ATOM 752 C CA . HIS A 1 98 ? -9.433 -11.177 31.005 1.00 95.94 98 HIS A CA 1
ATOM 753 C C . HIS A 1 98 ? -10.354 -11.755 29.919 1.00 95.94 98 HIS A C 1
ATOM 755 O O . HIS A 1 98 ? -11.533 -11.412 29.860 1.00 95.94 98 HIS A O 1
ATOM 761 N N . PHE A 1 99 ? -9.853 -12.690 29.107 1.00 96.81 99 PHE A N 1
ATOM 762 C CA . PHE A 1 99 ? -10.634 -13.327 28.042 1.00 96.81 99 PHE A CA 1
ATOM 763 C C . PHE A 1 99 ? -11.757 -14.226 28.581 1.00 96.81 99 PHE A C 1
ATOM 765 O O . PHE A 1 99 ? -12.861 -14.210 28.037 1.00 96.81 99 PHE A O 1
ATOM 772 N N . ARG A 1 100 ? -11.539 -14.933 29.702 1.00 95.81 100 ARG A N 1
ATOM 773 C CA . ARG A 1 100 ? -12.588 -15.722 30.377 1.00 95.81 100 ARG A CA 1
ATOM 774 C C . ARG A 1 100 ? -13.740 -14.854 30.868 1.00 95.81 100 ARG A C 1
ATOM 776 O O . ARG A 1 100 ? -14.893 -15.240 30.697 1.00 95.81 100 ARG A O 1
ATOM 783 N N . LYS A 1 101 ? -13.451 -13.672 31.428 1.00 95.25 101 LYS A N 1
ATOM 784 C CA . LYS A 1 101 ? -14.489 -12.714 31.849 1.00 95.25 101 LYS A CA 1
ATOM 785 C C . LYS A 1 101 ? -15.351 -12.265 30.665 1.00 95.25 101 LYS A C 1
ATOM 787 O O . LYS A 1 101 ? -16.559 -12.120 30.816 1.00 95.25 101 LYS A O 1
ATOM 792 N N . ALA A 1 102 ? -14.733 -12.091 29.498 1.00 93.06 102 ALA A N 1
ATOM 793 C CA . ALA A 1 102 ? -15.409 -11.742 28.252 1.00 93.06 102 ALA A CA 1
ATOM 794 C C . ALA A 1 102 ? -16.064 -12.939 27.531 1.00 93.06 102 ALA A C 1
ATOM 796 O O . ALA A 1 102 ? -16.769 -12.725 26.551 1.00 93.06 102 ALA A O 1
ATOM 797 N N . ARG A 1 103 ? -15.836 -14.181 27.992 1.00 95.00 103 ARG A N 1
ATOM 798 C CA . ARG A 1 103 ? -16.239 -15.435 27.321 1.00 95.00 103 ARG A CA 1
ATOM 799 C C . ARG A 1 103 ? -15.741 -15.537 25.868 1.00 95.00 103 ARG A C 1
ATOM 801 O O . ARG A 1 103 ? -16.440 -16.042 24.998 1.00 95.00 103 ARG A O 1
ATOM 808 N N . VAL A 1 104 ? -14.524 -15.056 25.618 1.00 94.94 104 VAL A N 1
ATOM 809 C CA . VAL A 1 104 ? -13.883 -14.993 24.293 1.00 94.94 104 VAL A CA 1
ATOM 810 C C . VAL A 1 104 ? -12.639 -15.886 24.269 1.00 94.94 104 VAL A C 1
ATOM 812 O O . VAL A 1 104 ? -11.975 -16.054 25.294 1.00 94.94 104 VAL A O 1
ATOM 815 N N . SER A 1 105 ? -12.303 -16.463 23.108 1.00 95.00 105 SER A N 1
ATOM 816 C CA . SER A 1 105 ? -11.057 -17.224 22.936 1.00 95.00 105 SER A CA 1
ATOM 817 C C . SER A 1 105 ? -9.826 -16.323 23.126 1.00 95.00 105 SER A C 1
ATOM 819 O O . SER A 1 105 ? -9.883 -15.128 22.824 1.00 95.00 105 SER A O 1
ATOM 821 N N . PRO A 1 106 ? -8.682 -16.844 23.605 1.00 96.56 106 PRO A N 1
ATOM 822 C CA . PRO A 1 106 ? -7.493 -16.019 23.760 1.00 96.56 106 PRO A CA 1
ATOM 823 C C . PRO A 1 106 ? -6.999 -15.465 22.419 1.00 96.56 106 PRO A C 1
ATOM 825 O O . PRO A 1 106 ? -6.861 -16.190 21.433 1.00 96.56 106 PRO A O 1
ATOM 828 N N . LYS A 1 107 ? -6.685 -14.166 22.399 1.00 96.69 107 LYS A N 1
ATOM 829 C CA . LYS A 1 107 ? -6.259 -13.435 21.195 1.00 96.69 107 LYS A CA 1
ATOM 830 C C . LYS A 1 107 ? -4.822 -12.924 21.302 1.00 96.69 107 LYS A C 1
ATOM 832 O O . LYS A 1 107 ? -4.295 -12.720 22.397 1.00 96.69 107 LYS A O 1
ATOM 837 N N . ARG A 1 108 ? -4.167 -12.690 20.160 1.00 95.56 108 ARG A N 1
ATOM 838 C CA . ARG A 1 108 ? -2.780 -12.193 20.081 1.00 95.56 108 ARG A CA 1
ATOM 839 C C . ARG A 1 108 ? -2.684 -10.696 20.312 1.00 95.56 108 ARG A C 1
ATOM 841 O O . ARG A 1 108 ? -1.705 -10.247 20.906 1.00 95.56 108 ARG A O 1
ATOM 848 N N . ILE A 1 109 ? -3.654 -9.934 19.815 1.00 96.06 109 ILE A N 1
ATOM 849 C CA . ILE A 1 109 ? -3.654 -8.477 19.897 1.00 96.06 109 ILE A CA 1
ATOM 850 C C . ILE A 1 109 ? -4.978 -7.980 20.462 1.00 96.06 109 ILE A C 1
ATOM 852 O O . ILE A 1 109 ? -6.043 -8.472 20.106 1.00 96.06 109 ILE A O 1
ATOM 856 N N . VAL A 1 110 ? -4.887 -6.990 21.345 1.00 97.00 110 VAL A N 1
ATOM 857 C CA . VAL A 1 110 ? -6.022 -6.311 21.972 1.00 97.00 110 VAL A CA 1
ATOM 858 C C . VAL A 1 110 ? -5.786 -4.811 21.840 1.00 97.00 110 VAL A C 1
ATOM 860 O O . VAL A 1 110 ? -4.689 -4.329 22.152 1.00 97.00 110 VAL A O 1
ATOM 863 N N . LYS A 1 111 ? -6.772 -4.074 21.325 1.00 97.38 111 LYS A N 1
ATOM 864 C CA . LYS A 1 111 ? -6.713 -2.616 21.159 1.00 97.38 111 LYS A CA 1
ATOM 865 C C . LYS A 1 111 ? -8.046 -1.968 21.482 1.00 97.38 111 LYS A C 1
ATOM 867 O O . LYS A 1 111 ? -9.101 -2.562 21.314 1.00 97.38 111 LYS A O 1
ATOM 872 N N . GLU A 1 112 ? -7.964 -0.725 21.925 1.00 97.12 112 GLU A N 1
ATOM 873 C CA . GLU A 1 112 ? -9.119 0.105 22.230 1.00 97.12 112 GLU A CA 1
ATOM 874 C C . GLU A 1 112 ? -9.386 1.071 21.084 1.00 97.12 112 GLU A C 1
ATOM 876 O O . GLU A 1 112 ? -8.462 1.688 20.539 1.00 97.12 112 GLU A O 1
ATOM 881 N N . PHE A 1 113 ? -10.662 1.212 20.754 1.00 97.44 113 PHE A N 1
ATOM 882 C CA . PHE A 1 113 ? -11.167 2.218 19.841 1.00 97.44 113 PHE A CA 1
ATOM 883 C C . PHE A 1 113 ? -12.042 3.183 20.641 1.00 97.44 113 PHE A C 1
ATOM 885 O O . PHE A 1 113 ? -13.050 2.743 21.195 1.00 97.44 113 PHE A O 1
ATOM 892 N N . PRO A 1 114 ? -11.666 4.471 20.734 1.00 95.94 114 PRO A N 1
ATOM 893 C CA . PRO A 1 114 ? -12.533 5.488 21.313 1.00 95.94 114 PRO A CA 1
ATOM 894 C C . PRO A 1 114 ? -13.827 5.571 20.507 1.00 95.94 114 PRO A C 1
ATOM 896 O O . PRO A 1 114 ? -13.764 5.674 19.279 1.00 95.94 114 PRO A O 1
ATOM 899 N N . VAL A 1 115 ? -14.964 5.534 21.193 1.00 96.19 115 VAL A N 1
ATOM 900 C CA . VAL A 1 115 ? -16.294 5.567 20.577 1.00 96.19 115 VAL A CA 1
ATOM 901 C C . VAL A 1 115 ? -17.202 6.572 21.266 1.00 96.19 115 VAL A C 1
ATOM 903 O O . VAL A 1 115 ? -16.907 7.053 22.359 1.00 96.19 115 VAL A O 1
ATOM 906 N N . SER A 1 116 ? -18.321 6.880 20.624 1.00 94.50 116 SER A N 1
ATOM 907 C CA . SER A 1 116 ? -19.432 7.592 21.244 1.00 94.50 116 SER A CA 1
ATOM 908 C C . SER A 1 116 ? -20.272 6.645 22.129 1.00 94.50 116 SER A C 1
ATOM 910 O O . SER A 1 116 ? -20.233 5.423 21.952 1.00 94.50 116 SER A O 1
ATOM 912 N N . PRO A 1 117 ? -21.025 7.170 23.115 1.00 92.06 117 PRO A N 1
ATOM 913 C CA . PRO A 1 117 ? -21.759 6.346 24.082 1.00 92.06 117 PRO A CA 1
ATOM 914 C C . PRO A 1 117 ? -22.856 5.468 23.459 1.00 92.06 117 PRO A C 1
ATOM 916 O O . PRO A 1 117 ? -23.176 4.410 23.997 1.00 92.06 117 PRO A O 1
ATOM 919 N N . ASP A 1 118 ? -23.397 5.866 22.314 1.00 92.94 118 ASP A N 1
ATOM 920 C CA . ASP A 1 118 ? -24.381 5.132 21.513 1.00 92.94 118 ASP A CA 1
ATOM 921 C C . ASP A 1 118 ? -23.776 3.978 20.693 1.00 92.94 118 ASP A C 1
ATOM 923 O O . ASP A 1 118 ? -24.504 3.076 20.285 1.00 92.94 118 ASP A O 1
ATOM 927 N N . ALA A 1 119 ? -22.455 3.962 20.490 1.00 94.19 119 ALA A N 1
ATOM 928 C CA . ALA A 1 119 ? -21.757 2.991 19.646 1.00 94.19 119 ALA A CA 1
ATOM 929 C C . ALA A 1 119 ? -21.095 1.836 20.426 1.00 94.19 119 ALA A C 1
ATOM 931 O O . ALA A 1 119 ? -20.149 1.203 19.948 1.00 94.19 119 ALA A O 1
ATOM 932 N N . HIS A 1 120 ? -21.575 1.552 21.639 1.00 94.19 120 HIS A N 1
ATOM 933 C CA . HIS A 1 120 ? -21.148 0.374 22.393 1.00 94.19 120 HIS A CA 1
ATOM 934 C C . HIS A 1 120 ? -21.659 -0.912 21.743 1.00 94.19 120 HIS A C 1
ATOM 936 O O . HIS A 1 120 ? -22.807 -0.998 21.313 1.00 94.19 120 HIS A O 1
ATOM 942 N N . VAL A 1 121 ? -20.813 -1.940 21.742 1.00 94.75 121 VAL A N 1
ATOM 943 C CA . VAL A 1 121 ? -21.129 -3.252 21.167 1.00 94.75 121 VAL A CA 1
ATOM 944 C C . VAL A 1 121 ? -21.149 -4.296 22.288 1.00 94.75 121 VAL A C 1
ATOM 946 O O . VAL A 1 121 ? -20.290 -4.232 23.170 1.00 94.75 121 VAL A O 1
ATOM 949 N N . PRO A 1 122 ? -22.093 -5.254 22.314 1.00 94.69 122 PRO A N 1
ATOM 950 C CA . PRO A 1 122 ? -22.100 -6.308 23.325 1.00 94.69 122 PRO A CA 1
ATOM 951 C C . PRO A 1 122 ? -20.778 -7.092 23.358 1.00 94.69 122 PRO A C 1
ATOM 953 O O . PRO A 1 122 ? -20.203 -7.422 22.317 1.00 94.69 122 PRO A O 1
ATOM 956 N N . VAL A 1 123 ? -20.287 -7.400 24.560 1.00 96.00 123 VAL A N 1
ATOM 957 C CA . VAL A 1 123 ? -19.059 -8.191 24.745 1.00 96.00 123 VAL A CA 1
ATOM 958 C C . VAL A 1 123 ? -19.271 -9.608 24.204 1.00 96.00 123 VAL A C 1
ATOM 960 O O . VAL A 1 123 ? -20.330 -10.192 24.405 1.00 96.00 123 VAL A O 1
ATOM 963 N N . GLY A 1 124 ? -18.273 -10.149 23.505 1.00 94.50 124 GLY A N 1
ATOM 964 C CA . GLY A 1 124 ? -18.340 -11.446 22.825 1.00 94.50 124 GLY A CA 1
ATOM 965 C C . GLY A 1 124 ? -18.802 -11.373 21.367 1.00 94.50 124 GLY A C 1
ATOM 966 O O . GLY A 1 124 ? -18.629 -12.340 20.627 1.00 94.50 124 GLY A O 1
ATOM 967 N N . THR A 1 125 ? -19.323 -10.227 20.914 1.00 95.44 125 THR A N 1
ATOM 968 C CA . THR A 1 125 ? -19.765 -10.057 19.522 1.00 95.44 125 THR A CA 1
ATOM 969 C C . THR A 1 125 ? -18.594 -10.224 18.554 1.00 95.44 125 THR A C 1
ATOM 971 O O . THR A 1 125 ? -17.541 -9.601 18.731 1.00 95.44 125 THR A O 1
ATOM 974 N N . THR A 1 126 ? -18.794 -11.037 17.513 1.00 95.50 126 THR A N 1
ATOM 975 C CA . THR A 1 126 ? -17.821 -11.229 16.428 1.00 95.50 126 THR A CA 1
ATOM 976 C C . THR A 1 126 ? -18.078 -10.227 15.306 1.00 95.50 126 THR A C 1
ATOM 978 O O . THR A 1 126 ? -19.184 -10.142 14.767 1.00 95.50 126 THR A O 1
ATOM 981 N N . LEU A 1 127 ? -17.045 -9.460 14.966 1.00 96.06 127 LEU A N 1
ATOM 982 C CA . LEU A 1 127 ? -17.079 -8.408 13.956 1.00 96.06 127 LEU A CA 1
ATOM 983 C C . LEU A 1 127 ? -16.602 -8.948 12.605 1.00 96.06 127 LEU A C 1
ATOM 985 O O . LEU A 1 127 ? -15.608 -9.672 12.541 1.00 96.06 127 LEU A O 1
ATOM 989 N N . SER A 1 128 ? -17.288 -8.560 11.531 1.00 96.19 128 SER A N 1
ATOM 990 C CA . SER A 1 128 ? -16.972 -8.971 10.159 1.00 96.19 128 SER A CA 1
ATOM 991 C C . SER A 1 128 ? -16.477 -7.793 9.310 1.00 96.19 128 SER A C 1
ATOM 993 O O . SER A 1 128 ? -16.607 -6.625 9.685 1.00 96.19 128 SER A O 1
ATOM 995 N N . ALA A 1 129 ? -15.914 -8.104 8.138 1.00 96.19 129 ALA A N 1
ATOM 996 C CA . ALA A 1 129 ? -15.455 -7.130 7.148 1.00 96.19 129 ALA A CA 1
ATOM 997 C C . ALA A 1 129 ? -16.565 -6.171 6.705 1.00 96.19 129 ALA A C 1
ATOM 999 O O . ALA A 1 129 ? -16.282 -5.009 6.411 1.00 96.19 129 ALA A O 1
ATOM 1000 N N . ILE A 1 130 ? -17.821 -6.628 6.762 1.00 95.44 130 ILE A N 1
ATOM 1001 C CA . ILE A 1 130 ? -19.005 -5.845 6.406 1.00 95.44 130 ILE A CA 1
ATOM 1002 C C . ILE A 1 130 ? -19.208 -4.598 7.263 1.00 95.44 130 ILE A C 1
ATOM 1004 O O . ILE A 1 130 ? -19.929 -3.692 6.867 1.00 95.44 130 ILE A O 1
ATOM 1008 N N . HIS A 1 131 ? -18.553 -4.511 8.426 1.00 96.00 131 HIS A N 1
ATOM 1009 C CA . HIS A 1 131 ? -18.530 -3.287 9.222 1.00 96.00 131 HIS A CA 1
ATOM 1010 C C . HIS A 1 131 ? -18.125 -2.058 8.394 1.00 96.00 131 HIS A C 1
ATOM 1012 O O . HIS A 1 131 ? -18.554 -0.938 8.672 1.00 96.00 131 HIS A O 1
ATOM 1018 N N . PHE A 1 132 ? -17.329 -2.278 7.354 1.00 95.94 132 PHE A N 1
ATOM 1019 C CA . PHE A 1 132 ? -16.923 -1.278 6.396 1.00 95.94 132 PHE A CA 1
ATOM 1020 C C . PHE A 1 132 ? -17.650 -1.476 5.063 1.00 95.94 132 PHE A C 1
ATOM 1022 O O . PHE A 1 132 ? -17.712 -2.585 4.547 1.00 95.94 132 PHE A O 1
ATOM 1029 N N . VAL A 1 133 ? -18.176 -0.388 4.497 1.00 94.12 133 VAL A N 1
ATOM 1030 C CA . VAL A 1 133 ? -18.934 -0.407 3.237 1.00 94.12 133 VAL A CA 1
ATOM 1031 C C . VAL A 1 133 ? -18.034 0.042 2.077 1.00 94.12 133 VAL A C 1
ATOM 1033 O O . VAL A 1 133 ? -17.330 1.050 2.217 1.00 94.12 133 VAL A O 1
ATOM 1036 N N . PRO A 1 134 ? -18.015 -0.659 0.929 1.00 94.31 134 PRO A N 1
ATOM 1037 C CA . PRO A 1 134 ? -17.305 -0.197 -0.264 1.00 94.31 134 PRO A CA 1
ATOM 1038 C C . PRO A 1 134 ? -17.719 1.227 -0.672 1.00 94.31 134 PRO A C 1
ATOM 1040 O O . PRO A 1 134 ? -18.887 1.586 -0.631 1.00 94.31 134 PRO A O 1
ATOM 1043 N N . GLY A 1 135 ? -16.752 2.062 -1.051 1.00 92.12 135 GLY A N 1
ATOM 1044 C CA . GLY A 1 135 ? -16.945 3.486 -1.357 1.00 92.12 135 GLY A CA 1
ATOM 1045 C C . GLY A 1 135 ? -16.671 4.426 -0.177 1.00 92.12 135 GLY A C 1
ATOM 1046 O O . GLY A 1 135 ? -16.320 5.590 -0.390 1.00 92.12 135 GLY A O 1
ATOM 1047 N N . GLN A 1 136 ? -16.730 3.935 1.065 1.00 93.88 136 GLN A N 1
ATOM 1048 C CA . GLN A 1 136 ? -16.390 4.743 2.237 1.00 93.88 136 GLN A CA 1
ATOM 1049 C C . GLN A 1 136 ? -14.868 4.995 2.333 1.00 93.88 136 GLN A C 1
ATOM 1051 O O . GLN A 1 136 ? -14.047 4.267 1.761 1.00 93.88 136 GLN A O 1
ATOM 1056 N N . PHE A 1 137 ? -14.472 5.980 3.145 1.00 95.19 137 PHE A N 1
ATOM 1057 C CA . PHE A 1 137 ? -13.064 6.253 3.449 1.00 95.19 137 PHE A CA 1
ATOM 1058 C C . PHE A 1 137 ? -12.669 5.785 4.854 1.00 95.19 137 PHE A C 1
ATOM 1060 O O . PHE A 1 137 ? -13.367 6.054 5.830 1.00 95.19 137 PHE A O 1
ATOM 1067 N N . VAL A 1 138 ? -11.492 5.171 4.967 1.00 97.06 138 VAL A N 1
ATOM 1068 C CA . VAL A 1 138 ? -10.920 4.663 6.221 1.00 97.06 138 VAL A CA 1
ATOM 1069 C C . VAL A 1 138 ? -9.533 5.247 6.501 1.00 97.06 138 VAL A C 1
ATOM 1071 O O . VAL A 1 138 ? -8.780 5.600 5.591 1.00 97.06 138 VAL A O 1
ATOM 1074 N N . ASP A 1 139 ? -9.186 5.331 7.783 1.00 97.88 139 ASP A N 1
ATOM 1075 C CA . ASP A 1 139 ? -7.826 5.586 8.255 1.00 97.88 139 ASP A CA 1
ATOM 1076 C C . ASP A 1 139 ? -7.211 4.265 8.733 1.00 97.88 139 ASP A C 1
ATOM 1078 O O . ASP A 1 139 ? -7.799 3.562 9.559 1.00 97.88 139 ASP A O 1
ATOM 1082 N N . VAL A 1 140 ? -5.998 3.954 8.267 1.00 98.00 140 VAL A N 1
ATOM 1083 C CA . VAL A 1 140 ? -5.276 2.737 8.660 1.00 98.00 140 VAL A CA 1
ATOM 1084 C C . VAL A 1 140 ? -4.032 3.093 9.465 1.00 98.00 140 VAL A C 1
ATOM 1086 O O . VAL A 1 140 ? -3.218 3.925 9.061 1.00 98.00 140 VAL A O 1
ATOM 1089 N N . ILE A 1 141 ? -3.880 2.458 10.624 1.00 97.94 141 ILE A N 1
ATOM 1090 C CA . ILE A 1 141 ? -2.829 2.730 11.601 1.00 97.94 141 ILE A CA 1
ATOM 1091 C C . ILE A 1 141 ? -1.997 1.471 11.802 1.00 97.94 141 ILE A C 1
ATOM 1093 O O . ILE A 1 141 ? -2.520 0.435 12.207 1.00 97.94 141 ILE A O 1
ATOM 1097 N N . ALA A 1 142 ? -0.688 1.571 11.602 1.00 97.31 142 ALA A N 1
ATOM 1098 C CA . ALA A 1 142 ? 0.229 0.469 11.865 1.00 97.31 142 ALA A CA 1
ATOM 1099 C C . ALA A 1 142 ? 1.632 0.977 12.195 1.00 97.31 142 ALA A C 1
ATOM 1101 O O . ALA A 1 142 ? 1.941 2.166 12.063 1.00 97.31 142 ALA A O 1
ATOM 1102 N N . ASN A 1 143 ? 2.505 0.064 12.608 1.00 96.44 143 ASN A N 1
ATOM 1103 C CA . ASN A 1 143 ? 3.926 0.363 12.708 1.00 96.44 143 ASN A CA 1
ATOM 1104 C C . ASN A 1 143 ? 4.555 0.297 11.316 1.00 96.44 143 ASN A C 1
ATOM 1106 O O . ASN A 1 143 ? 4.419 -0.692 10.605 1.00 96.44 143 ASN A O 1
ATOM 1110 N N . SER A 1 144 ? 5.249 1.362 10.929 1.00 96.38 144 SER A N 1
ATOM 1111 C CA . SER A 1 144 ? 6.010 1.424 9.679 1.00 96.38 144 SER A CA 1
ATOM 1112 C C . SER A 1 144 ? 7.156 0.415 9.642 1.00 96.38 144 SER A C 1
ATOM 1114 O O . SER A 1 144 ? 7.715 0.055 10.676 1.00 96.38 144 SER A O 1
ATOM 1116 N N . ILE A 1 145 ? 7.558 0.018 8.434 1.00 96.31 145 ILE A N 1
ATOM 1117 C CA . ILE A 1 145 ? 8.694 -0.884 8.213 1.00 96.31 145 ILE A CA 1
ATOM 1118 C C . ILE A 1 145 ? 9.962 -0.271 8.821 1.00 96.31 145 ILE A C 1
ATOM 1120 O O . ILE A 1 145 ? 10.295 0.885 8.546 1.00 96.31 145 ILE A O 1
ATOM 1124 N N . GLY A 1 146 ? 10.654 -1.030 9.672 1.00 95.88 146 GLY A N 1
ATOM 1125 C CA . GLY A 1 146 ? 11.926 -0.626 10.268 1.00 95.88 146 GLY A CA 1
ATOM 1126 C C . GLY A 1 146 ? 13.052 -0.637 9.237 1.00 95.88 146 GLY A C 1
ATOM 1127 O O . GLY A 1 146 ? 13.222 -1.619 8.529 1.00 95.88 146 GLY A O 1
ATOM 1128 N N . LYS A 1 147 ? 13.838 0.443 9.170 1.00 96.19 147 LYS A N 1
ATOM 1129 C CA . LYS A 1 147 ? 15.006 0.557 8.280 1.00 96.19 147 LYS A CA 1
ATOM 1130 C C . LYS A 1 147 ? 16.337 0.620 9.046 1.00 96.19 147 LYS A C 1
ATOM 1132 O O . LYS A 1 147 ? 17.366 0.835 8.431 1.00 96.19 147 LYS A O 1
ATOM 1137 N N . GLY A 1 148 ? 16.357 0.467 10.371 1.00 96.75 148 GLY A N 1
ATOM 1138 C CA . GLY A 1 148 ? 17.588 0.597 11.172 1.00 96.75 148 GLY A CA 1
ATOM 1139 C C . GLY A 1 148 ? 18.093 2.044 11.272 1.00 96.75 148 GLY A C 1
ATOM 1140 O O . GLY A 1 148 ? 17.305 2.983 11.129 1.00 96.75 148 GLY A O 1
ATOM 1141 N N . PHE A 1 149 ? 19.386 2.238 11.552 1.00 97.75 149 PHE A N 1
ATOM 1142 C CA . PHE A 1 149 ? 20.021 3.562 11.582 1.00 97.75 149 PHE A CA 1
ATOM 1143 C C . PHE A 1 149 ? 20.246 4.071 10.155 1.00 97.75 149 PHE A C 1
ATOM 1145 O O . PHE A 1 149 ? 20.841 3.381 9.334 1.00 97.75 149 PHE A O 1
ATOM 1152 N N . GLN A 1 150 ? 19.744 5.263 9.840 1.00 97.56 150 GLN A N 1
ATOM 1153 C CA . GLN A 1 150 ? 19.803 5.836 8.497 1.00 97.56 150 GLN A CA 1
ATOM 1154 C C . GLN A 1 150 ? 20.483 7.206 8.506 1.00 97.56 150 GLN A C 1
ATOM 1156 O O . GLN A 1 150 ? 20.267 8.012 9.414 1.00 97.56 150 GLN A O 1
ATOM 1161 N N . GLY A 1 151 ? 21.279 7.465 7.464 1.00 96.31 151 GLY A N 1
ATOM 1162 C CA . GLY A 1 151 ? 21.935 8.751 7.219 1.00 96.31 151 GLY A CA 1
ATOM 1163 C C . GLY A 1 151 ? 20.945 9.893 6.946 1.00 96.31 151 GLY A C 1
ATOM 1164 O O . GLY A 1 151 ? 19.775 9.649 6.635 1.00 96.31 151 GLY A O 1
ATOM 1165 N N . GLY A 1 152 ? 21.416 11.144 7.016 1.00 94.88 152 GLY A N 1
ATOM 1166 C CA . GLY A 1 152 ? 20.587 12.342 6.803 1.00 94.88 152 GLY A CA 1
ATOM 1167 C C . GLY A 1 152 ? 19.870 12.354 5.448 1.00 94.88 152 GLY A C 1
ATOM 1168 O O . GLY A 1 152 ? 18.666 12.604 5.400 1.00 94.88 152 GLY A O 1
ATOM 1169 N N . MET A 1 153 ? 20.571 11.962 4.377 1.00 95.69 153 MET A N 1
ATOM 1170 C CA . MET A 1 153 ? 20.010 11.879 3.021 1.00 95.69 153 MET A CA 1
ATOM 1171 C C . MET A 1 153 ? 18.788 10.956 2.949 1.00 95.69 153 MET A C 1
ATOM 1173 O O . MET A 1 153 ? 17.712 11.378 2.548 1.00 95.69 153 MET A O 1
ATOM 1177 N N . LYS A 1 154 ? 18.903 9.708 3.418 1.00 96.00 154 LYS A N 1
ATOM 1178 C CA . LYS A 1 154 ? 17.805 8.728 3.333 1.00 96.00 154 LYS A CA 1
ATOM 1179 C C . LYS A 1 154 ? 16.681 8.986 4.338 1.00 96.00 154 LYS A C 1
ATOM 1181 O O . LYS A 1 154 ? 15.524 8.696 4.048 1.00 96.00 154 LYS A O 1
ATOM 1186 N N . ARG A 1 155 ? 17.001 9.502 5.529 1.00 95.94 155 ARG A N 1
ATOM 1187 C CA . ARG A 1 155 ? 16.009 9.746 6.588 1.00 95.94 155 ARG A CA 1
ATOM 1188 C C . ARG A 1 155 ? 15.165 10.995 6.331 1.00 95.94 155 ARG A C 1
ATOM 1190 O O . ARG A 1 155 ? 13.984 10.987 6.668 1.00 95.94 155 ARG A O 1
ATOM 1197 N N . TRP A 1 156 ? 15.770 12.045 5.775 1.00 96.06 156 TRP A N 1
ATOM 1198 C CA . TRP A 1 156 ? 15.159 13.372 5.651 1.00 96.06 156 TRP A CA 1
ATOM 1199 C C . TRP A 1 156 ? 15.108 13.923 4.223 1.00 96.06 156 TRP A C 1
ATOM 1201 O O . TRP A 1 156 ? 14.617 15.036 4.052 1.00 96.06 156 TRP A O 1
ATOM 1211 N N . GLY A 1 157 ? 15.602 13.182 3.228 1.00 95.25 157 GLY A N 1
ATOM 1212 C CA . GLY A 1 157 ? 15.667 13.644 1.839 1.00 95.25 157 GLY A CA 1
ATOM 1213 C C . GLY A 1 157 ? 16.713 14.737 1.613 1.00 95.25 157 GLY A C 1
ATOM 1214 O O . GLY A 1 157 ? 16.497 15.616 0.790 1.00 95.25 157 GLY A O 1
ATOM 1215 N N . PHE A 1 158 ? 17.808 14.752 2.383 1.00 95.44 158 PHE A N 1
ATOM 1216 C CA . PHE A 1 158 ? 18.891 15.719 2.158 1.00 95.44 158 PHE A CA 1
ATOM 1217 C C . PHE A 1 158 ? 19.641 15.425 0.856 1.00 95.44 158 PHE A C 1
ATOM 1219 O O . PHE A 1 158 ? 19.884 14.261 0.529 1.00 95.44 158 PHE A O 1
ATOM 1226 N N . HIS A 1 159 ? 20.052 16.490 0.170 1.00 92.81 159 HIS A N 1
ATOM 1227 C CA . HIS A 1 159 ? 20.968 16.421 -0.965 1.00 92.81 159 HIS A CA 1
ATOM 1228 C C . HIS A 1 159 ? 22.396 16.132 -0.481 1.00 92.81 159 HIS A C 1
ATOM 1230 O O . HIS A 1 159 ? 22.743 16.432 0.664 1.00 92.81 159 HIS A O 1
ATOM 1236 N N . GLY A 1 160 ? 23.198 15.507 -1.342 1.00 90.31 160 GLY A N 1
ATOM 1237 C CA . GLY A 1 160 ? 24.630 15.325 -1.110 1.00 90.31 160 GLY A CA 1
ATOM 1238 C C . GLY A 1 160 ? 25.421 16.552 -1.559 1.00 90.31 160 GLY A C 1
ATOM 1239 O O . GLY A 1 160 ? 24.888 17.419 -2.250 1.00 90.31 160 GLY A O 1
ATOM 1240 N N . LEU A 1 161 ? 26.696 16.608 -1.183 1.00 89.75 161 LEU A N 1
ATOM 1241 C CA . LEU A 1 161 ? 27.647 17.520 -1.822 1.00 89.75 161 LEU A CA 1
ATOM 1242 C C . LEU A 1 161 ? 27.989 17.013 -3.232 1.00 89.75 161 LEU A C 1
ATOM 1244 O O . LEU A 1 161 ? 27.649 15.881 -3.587 1.00 89.75 161 LEU A O 1
ATOM 1248 N N . ALA A 1 162 ? 28.672 17.846 -4.021 1.00 90.94 162 ALA A N 1
ATOM 1249 C CA . ALA A 1 162 ? 29.126 17.471 -5.356 1.00 90.94 162 ALA A CA 1
ATOM 1250 C C . ALA A 1 162 ? 29.905 16.141 -5.332 1.00 90.94 162 ALA A C 1
ATOM 1252 O O . ALA A 1 162 ? 30.660 15.851 -4.397 1.00 90.94 162 ALA A O 1
ATOM 1253 N N . ALA A 1 163 ? 29.673 15.308 -6.347 1.00 86.62 163 ALA A N 1
ATOM 1254 C CA . ALA A 1 163 ? 30.369 14.033 -6.504 1.00 86.62 163 ALA A CA 1
ATOM 1255 C C . ALA A 1 163 ? 31.782 14.219 -7.088 1.00 86.62 163 ALA A C 1
ATOM 1257 O O . ALA A 1 163 ? 32.684 13.459 -6.757 1.00 86.62 163 ALA A O 1
ATOM 1258 N N . SER A 1 164 ? 31.972 15.252 -7.913 1.00 84.25 164 SER A N 1
ATOM 1259 C CA . SER A 1 164 ? 33.237 15.674 -8.524 1.00 84.25 164 SER A CA 1
ATOM 1260 C C . SER A 1 164 ? 33.634 17.087 -8.051 1.00 84.25 164 SER A C 1
ATOM 1262 O O . SER A 1 164 ? 32.939 17.690 -7.234 1.00 84.25 164 SER A O 1
ATOM 1264 N N . HIS A 1 165 ? 34.762 17.615 -8.544 1.00 77.00 165 HIS A N 1
ATOM 1265 C CA . HIS A 1 165 ? 35.260 18.975 -8.262 1.00 77.00 165 HIS A CA 1
ATOM 1266 C C . HIS A 1 165 ? 35.608 19.259 -6.785 1.00 77.00 165 HIS A C 1
ATOM 1268 O O . HIS A 1 165 ? 35.068 20.165 -6.156 1.00 77.00 165 HIS A O 1
ATOM 1274 N N . GLY A 1 166 ? 36.567 18.509 -6.230 1.00 82.94 166 GLY A N 1
ATOM 1275 C CA . GLY A 1 166 ? 37.274 18.896 -4.996 1.00 82.94 166 GLY A CA 1
ATOM 1276 C C . GLY A 1 166 ? 36.621 18.486 -3.670 1.00 82.94 166 GLY A C 1
ATOM 1277 O O . GLY A 1 166 ? 37.195 18.732 -2.611 1.00 82.94 166 GLY A O 1
ATOM 1278 N N . VAL A 1 167 ? 35.463 17.821 -3.690 1.00 85.62 167 VAL A N 1
ATOM 1279 C CA . VAL A 1 167 ? 34.889 17.179 -2.494 1.00 85.62 167 VAL A CA 1
ATOM 1280 C C . VAL A 1 167 ? 35.591 15.839 -2.262 1.00 85.62 167 VAL A C 1
ATOM 1282 O O . VAL A 1 167 ? 35.601 15.000 -3.154 1.00 85.62 167 VAL A O 1
ATOM 1285 N N . SER A 1 168 ? 36.179 15.634 -1.077 1.00 83.44 168 SER A N 1
ATOM 1286 C CA . SER A 1 168 ? 36.976 14.432 -0.775 1.00 83.44 168 SER A CA 1
ATOM 1287 C C . SER A 1 168 ? 36.175 13.302 -0.110 1.00 83.44 168 SER A C 1
ATOM 1289 O O . SER A 1 168 ? 35.967 12.254 -0.700 1.00 83.44 168 SER A O 1
ATOM 1291 N N . ILE A 1 169 ? 35.738 13.484 1.142 1.00 86.06 169 ILE A N 1
ATOM 1292 C CA . ILE A 1 169 ? 35.120 12.416 1.966 1.00 86.06 169 ILE A CA 1
ATOM 1293 C C . ILE A 1 169 ? 33.655 12.744 2.314 1.00 86.06 169 ILE A C 1
ATOM 1295 O O . ILE A 1 169 ? 32.872 11.895 2.741 1.00 86.06 169 ILE A O 1
ATOM 1299 N N . SER A 1 170 ? 33.235 13.993 2.114 1.00 89.69 170 SER A N 1
ATOM 1300 C CA . SER A 1 170 ? 31.996 14.541 2.670 1.00 89.69 170 SER A CA 1
ATOM 1301 C C . SER A 1 170 ? 30.779 14.478 1.737 1.00 89.69 170 SER A C 1
ATOM 1303 O O . SER A 1 170 ? 29.750 15.071 2.067 1.00 89.69 170 SER A O 1
ATOM 1305 N N . HIS A 1 171 ? 30.830 13.715 0.637 1.00 90.62 171 HIS A N 1
ATOM 1306 C CA . HIS A 1 171 ? 29.755 13.629 -0.373 1.00 90.62 171 HIS A CA 1
ATOM 1307 C C . HIS A 1 171 ? 28.357 13.394 0.220 1.00 90.62 171 HIS A C 1
ATOM 1309 O O . HIS A 1 171 ? 27.367 13.937 -0.261 1.00 90.62 171 HIS A O 1
ATOM 1315 N N . ARG A 1 172 ? 28.268 12.595 1.292 1.00 93.25 172 ARG A N 1
ATOM 1316 C CA . ARG A 1 172 ? 27.003 12.239 1.965 1.00 93.25 172 ARG A CA 1
ATOM 1317 C C . ARG A 1 172 ? 26.865 12.835 3.368 1.00 93.25 172 ARG A C 1
ATOM 1319 O O . ARG A 1 172 ? 26.019 12.387 4.148 1.00 93.25 172 ARG A O 1
ATOM 1326 N N . SER A 1 173 ? 27.719 13.798 3.710 1.00 90.06 173 SER A N 1
ATOM 1327 C CA . SER A 1 173 ? 27.659 14.496 4.994 1.00 90.06 173 SER A CA 1
ATOM 1328 C C . SER A 1 173 ? 26.388 15.346 5.091 1.00 90.06 173 SER A C 1
ATOM 1330 O O . SER A 1 173 ? 25.820 15.765 4.087 1.00 90.06 173 SER A O 1
ATOM 1332 N N . SER A 1 174 ? 25.913 15.606 6.311 1.00 89.06 174 SER A N 1
ATOM 1333 C CA . SER A 1 174 ? 24.729 16.447 6.544 1.00 89.06 174 SER A CA 1
ATOM 1334 C C . SER A 1 174 ? 25.012 17.953 6.476 1.00 89.06 174 SER A C 1
ATOM 1336 O O . SER A 1 174 ? 24.114 18.740 6.770 1.00 89.06 174 SER A O 1
ATOM 1338 N N . GLY A 1 175 ? 26.245 18.350 6.146 1.00 89.38 175 GLY A N 1
ATOM 1339 C CA . GLY A 1 175 ? 26.704 19.733 6.244 1.00 89.38 175 GLY A CA 1
ATOM 1340 C C . GLY A 1 175 ? 26.715 20.254 7.685 1.00 89.38 175 GLY A C 1
ATOM 1341 O O . GLY A 1 175 ? 26.797 19.480 8.644 1.00 89.38 175 GLY A O 1
ATOM 1342 N N . SER A 1 176 ? 26.626 21.578 7.831 1.00 89.44 176 SER A N 1
ATOM 1343 C CA . SER A 1 176 ? 26.659 22.241 9.138 1.00 89.44 176 SER A CA 1
ATOM 1344 C C . SER A 1 176 ? 25.411 21.958 9.984 1.00 89.44 176 SER A C 1
ATOM 1346 O O . SER A 1 176 ? 24.263 22.032 9.530 1.00 89.44 176 SER A O 1
ATOM 1348 N N . THR A 1 177 ? 25.632 21.680 11.268 1.00 91.69 177 THR A N 1
ATOM 1349 C CA . THR A 1 177 ? 24.576 21.414 12.250 1.00 91.69 177 THR A CA 1
ATOM 1350 C C . THR A 1 177 ? 24.158 22.651 13.049 1.00 91.69 177 THR A C 1
ATOM 1352 O O . THR A 1 177 ? 23.082 22.616 13.650 1.00 91.69 177 THR A O 1
ATOM 1355 N N . GLY A 1 178 ? 24.941 23.737 13.030 1.00 89.81 178 GLY A N 1
ATOM 1356 C CA . GLY A 1 178 ? 24.726 24.926 13.863 1.00 89.81 178 GLY A CA 1
ATOM 1357 C C . GLY A 1 178 ? 25.487 26.175 13.399 1.00 89.81 178 GLY A C 1
ATOM 1358 O O . GLY A 1 178 ? 26.210 26.145 12.406 1.00 89.81 178 GLY A O 1
ATOM 1359 N N . GLN A 1 179 ? 25.270 27.277 14.116 1.00 92.69 179 GLN A N 1
ATOM 1360 C CA . GLN A 1 179 ? 25.994 28.548 13.962 1.00 92.69 179 GLN A CA 1
ATOM 1361 C C . GLN A 1 179 ? 27.174 28.601 14.954 1.00 92.69 179 GLN A C 1
ATOM 1363 O O . GLN A 1 179 ? 27.301 27.703 15.783 1.00 92.69 179 GLN A O 1
ATOM 1368 N N . HIS A 1 180 ? 28.030 29.625 14.849 1.00 88.62 180 HIS A N 1
ATOM 1369 C CA . HIS A 1 180 ? 29.232 29.790 15.679 1.00 88.62 180 HIS A CA 1
ATOM 1370 C C . HIS A 1 180 ? 28.901 30.220 17.125 1.00 88.62 180 HIS A C 1
ATOM 1372 O O . HIS A 1 180 ? 28.632 29.363 17.960 1.00 88.62 180 HIS A O 1
ATOM 1378 N N . GLN A 1 181 ? 28.916 31.526 17.433 1.00 90.38 181 GLN A N 1
ATOM 1379 C CA . GLN A 1 181 ? 28.877 32.015 18.820 1.00 90.38 181 GLN A CA 1
ATOM 1380 C C . GLN A 1 181 ? 27.474 31.940 19.426 1.00 90.38 181 GLN A C 1
ATOM 1382 O O . GLN A 1 181 ? 27.269 31.266 20.429 1.00 90.38 181 GLN A O 1
ATOM 1387 N N . ASP A 1 182 ? 26.497 32.560 18.768 1.00 88.31 182 ASP A N 1
ATOM 1388 C CA . ASP A 1 182 ? 25.104 32.554 19.203 1.00 88.31 182 ASP A CA 1
ATOM 1389 C C . ASP A 1 182 ? 24.296 31.731 18.200 1.00 88.31 182 ASP A C 1
ATOM 1391 O O . ASP A 1 182 ? 24.338 32.031 17.003 1.00 88.31 182 ASP A O 1
ATOM 1395 N N . PRO A 1 183 ? 23.606 30.650 18.621 1.00 90.06 183 PRO A N 1
ATOM 1396 C CA . PRO A 1 183 ? 23.277 30.214 19.989 1.00 90.06 183 PRO A CA 1
ATOM 1397 C C . PRO A 1 183 ? 24.284 29.249 20.663 1.00 90.06 183 PRO A C 1
ATOM 1399 O O . PRO A 1 183 ? 23.948 28.673 21.698 1.00 90.06 183 PRO A O 1
ATOM 1402 N N . GLY A 1 184 ? 25.440 28.954 20.053 1.00 91.56 184 GLY A N 1
ATOM 1403 C CA . GLY A 1 184 ? 26.478 28.082 20.638 1.00 91.56 184 GLY A CA 1
ATOM 1404 C C . GLY A 1 184 ? 26.071 26.616 20.862 1.00 91.56 184 GLY A C 1
ATOM 1405 O O . GLY A 1 184 ? 26.742 25.874 21.576 1.00 91.56 184 GLY A O 1
ATOM 1406 N N . ARG A 1 185 ? 24.944 26.175 20.286 1.00 93.62 185 ARG A N 1
ATOM 1407 C CA . ARG A 1 185 ? 24.412 24.809 20.425 1.00 93.62 185 ARG A CA 1
ATOM 1408 C C . ARG A 1 185 ? 23.543 24.402 19.239 1.00 93.62 185 ARG A C 1
ATOM 1410 O O . ARG A 1 185 ? 23.021 25.239 18.506 1.00 93.62 185 ARG A O 1
ATOM 1417 N N . VAL A 1 186 ? 23.298 23.101 19.097 1.00 94.56 186 VAL A N 1
ATOM 1418 C CA . VAL A 1 186 ? 22.318 22.578 18.135 1.00 94.56 186 VAL A CA 1
ATOM 1419 C C . VAL A 1 186 ? 20.908 22.645 18.730 1.00 94.56 186 VAL A C 1
ATOM 1421 O O . VAL A 1 186 ? 20.666 22.153 19.832 1.00 94.56 186 VAL A O 1
ATOM 1424 N N . PHE A 1 187 ? 19.956 23.221 17.992 1.00 94.31 187 PHE A N 1
ATOM 1425 C CA . PHE A 1 187 ? 18.560 23.289 18.430 1.00 94.31 187 PHE A CA 1
ATOM 1426 C C . PHE A 1 187 ? 17.891 21.899 18.505 1.00 94.31 187 PHE A C 1
ATOM 1428 O O . PHE A 1 187 ? 18.068 21.077 17.597 1.00 94.31 187 PHE A O 1
ATOM 1435 N N . PRO A 1 188 ? 17.053 21.633 19.527 1.00 96.12 188 PRO A N 1
ATOM 1436 C CA . PRO A 1 188 ? 16.200 20.448 19.561 1.00 96.12 188 PRO A CA 1
ATOM 1437 C C . PRO A 1 188 ? 15.310 20.351 18.317 1.00 96.12 188 PRO A C 1
ATOM 1439 O O . PRO A 1 188 ? 14.820 21.351 17.801 1.00 96.12 188 PRO A O 1
ATOM 1442 N N . GLY A 1 189 ? 15.103 19.134 17.816 1.00 94.19 189 GLY A N 1
ATOM 1443 C CA . GLY A 1 189 ? 14.344 18.908 16.582 1.00 94.19 189 GLY A CA 1
ATOM 1444 C C . GLY A 1 189 ? 15.144 19.112 15.289 1.00 94.19 189 GLY A C 1
ATOM 1445 O O . GLY A 1 189 ? 14.606 18.855 14.209 1.00 94.19 189 GLY A O 1
ATOM 1446 N N . LYS A 1 190 ? 16.432 19.492 15.362 1.00 94.38 190 LYS A N 1
ATOM 1447 C CA . LYS A 1 190 ? 17.321 19.506 14.191 1.00 94.38 190 LYS A CA 1
ATOM 1448 C C . LYS A 1 190 ? 17.353 18.120 13.535 1.00 94.38 190 LYS A C 1
ATOM 1450 O O . LYS A 1 190 ? 17.583 17.093 14.175 1.00 94.38 190 LYS A O 1
ATOM 1455 N N . LYS A 1 191 ? 17.119 18.095 12.224 1.00 96.19 191 LYS A N 1
ATOM 1456 C CA . LYS A 1 191 ? 17.121 16.877 11.407 1.00 96.19 191 LYS A CA 1
ATOM 1457 C C . LYS A 1 191 ? 18.537 16.295 11.323 1.00 96.19 191 LYS A C 1
ATOM 1459 O O . LYS A 1 191 ? 19.426 16.898 10.733 1.00 96.19 191 LYS A O 1
ATOM 1464 N N . MET A 1 192 ? 18.720 15.111 11.900 1.00 95.75 192 MET A N 1
ATOM 1465 C CA . MET A 1 192 ? 19.994 14.385 11.982 1.00 95.75 192 MET A CA 1
ATOM 1466 C C . MET A 1 192 ? 19.821 12.900 11.614 1.00 95.75 192 MET A C 1
ATOM 1468 O O . MET A 1 192 ? 18.683 12.399 11.627 1.00 95.75 192 MET A O 1
ATOM 1472 N N . PRO A 1 193 ? 20.904 12.172 11.276 1.00 96.81 193 PRO A N 1
ATOM 1473 C CA . PRO A 1 193 ? 20.851 10.721 11.095 1.00 96.81 193 PRO A CA 1
ATOM 1474 C C . PRO A 1 193 ? 20.317 10.008 12.348 1.00 96.81 193 PRO A C 1
ATOM 1476 O O . PRO A 1 193 ? 20.298 10.559 13.447 1.00 96.81 193 PRO A O 1
ATOM 1479 N N . GLY A 1 194 ? 19.789 8.799 12.180 1.00 96.75 194 GLY A N 1
ATOM 1480 C CA . GLY A 1 194 ? 19.227 8.035 13.292 1.00 96.75 194 GLY A CA 1
ATOM 1481 C C . GLY A 1 194 ? 18.286 6.921 12.863 1.00 96.75 194 GLY A C 1
ATOM 1482 O O . GLY A 1 194 ? 18.078 6.682 11.672 1.00 96.75 194 GLY A O 1
ATOM 1483 N N . ARG A 1 195 ? 17.683 6.242 13.845 1.00 97.69 195 ARG A N 1
ATOM 1484 C CA . ARG A 1 195 ? 16.730 5.153 13.593 1.00 97.69 195 ARG A CA 1
ATOM 1485 C C . ARG A 1 195 ? 15.538 5.643 12.760 1.00 97.69 195 ARG A C 1
ATOM 1487 O O . ARG A 1 195 ? 14.862 6.612 13.123 1.00 97.69 195 ARG A O 1
ATOM 1494 N N . MET A 1 196 ? 15.272 4.950 11.656 1.00 97.19 196 MET A N 1
ATOM 1495 C CA . MET A 1 196 ? 14.152 5.198 10.749 1.00 97.19 196 MET A CA 1
ATOM 1496 C C . MET A 1 196 ? 13.194 4.000 10.740 1.00 97.19 196 MET A C 1
ATOM 1498 O O . MET A 1 196 ? 13.623 2.844 10.746 1.00 97.19 196 MET A O 1
ATOM 1502 N N . GLY A 1 197 ? 11.890 4.277 10.689 1.00 95.88 197 GLY A N 1
ATOM 1503 C CA . GLY A 1 197 ? 10.850 3.246 10.685 1.00 95.88 197 GLY A CA 1
ATOM 1504 C C . GLY A 1 197 ? 10.539 2.674 12.070 1.00 95.88 197 GLY A C 1
ATOM 1505 O O . GLY A 1 197 ? 11.011 3.191 13.083 1.00 95.88 197 GLY A O 1
ATOM 1506 N N . ASN A 1 198 ? 9.714 1.624 12.117 1.00 95.69 198 ASN A N 1
ATOM 1507 C CA . ASN A 1 198 ? 9.148 1.048 13.345 1.00 95.69 198 ASN A CA 1
ATOM 1508 C C . ASN A 1 198 ? 8.454 2.085 14.249 1.00 95.69 198 ASN A C 1
ATOM 1510 O O . ASN A 1 198 ? 8.504 2.020 15.475 1.00 95.69 198 ASN A O 1
ATOM 1514 N N . ARG A 1 199 ? 7.834 3.091 13.629 1.00 96.12 199 ARG A N 1
ATOM 1515 C CA . ARG A 1 199 ? 7.010 4.098 14.306 1.00 96.12 199 ARG A CA 1
ATOM 1516 C C . ARG A 1 199 ? 5.556 3.892 13.920 1.00 96.12 199 ARG A C 1
ATOM 1518 O O . ARG A 1 199 ? 5.287 3.552 12.766 1.00 96.12 199 ARG A O 1
ATOM 1525 N N . ARG A 1 200 ? 4.643 4.147 14.857 1.00 96.69 200 ARG A N 1
ATOM 1526 C CA . ARG A 1 200 ? 3.200 4.159 14.605 1.00 96.69 200 ARG A CA 1
ATOM 1527 C C . ARG A 1 200 ? 2.863 5.299 13.642 1.00 96.69 200 ARG A C 1
ATOM 1529 O O . ARG A 1 200 ? 3.065 6.463 13.978 1.00 96.69 200 ARG A O 1
ATOM 1536 N N . ILE A 1 201 ? 2.373 4.959 12.455 1.00 96.88 201 ILE A N 1
ATOM 1537 C CA . ILE A 1 201 ? 1.957 5.895 11.405 1.00 96.88 201 ILE A CA 1
ATOM 1538 C C . ILE A 1 201 ? 0.481 5.649 11.098 1.00 96.88 201 ILE A C 1
ATOM 1540 O O . ILE A 1 201 ? -0.006 4.527 11.217 1.00 96.88 201 ILE A O 1
ATOM 1544 N N . THR A 1 202 ? -0.226 6.716 10.735 1.00 97.19 202 THR A N 1
ATOM 1545 C CA . THR A 1 202 ? -1.600 6.653 10.230 1.00 97.19 202 THR A CA 1
ATOM 1546 C C . THR A 1 202 ? -1.605 7.100 8.778 1.00 97.19 202 THR A C 1
ATOM 1548 O O . THR A 1 202 ? -1.245 8.244 8.502 1.00 97.19 202 THR A O 1
ATOM 1551 N N . THR A 1 203 ? -2.028 6.226 7.872 1.00 97.19 203 THR A N 1
ATOM 1552 C CA . THR A 1 203 ? -2.359 6.614 6.500 1.00 97.19 203 THR A CA 1
ATOM 1553 C C . THR A 1 203 ? -3.842 6.946 6.459 1.00 97.19 203 THR A C 1
ATOM 1555 O O . THR A 1 203 ? -4.675 6.126 6.840 1.00 97.19 203 THR A O 1
ATOM 1558 N N . GLN A 1 204 ? -4.160 8.177 6.068 1.00 96.00 204 GLN A N 1
ATOM 1559 C CA . GLN A 1 204 ? -5.518 8.711 6.137 1.00 96.00 204 GLN A CA 1
ATOM 1560 C C . GLN A 1 204 ? -6.245 8.604 4.800 1.00 96.00 204 GLN A C 1
ATOM 1562 O O . GLN A 1 204 ? -5.613 8.669 3.746 1.00 96.00 204 GLN A O 1
ATOM 1567 N N . ASN A 1 205 ? -7.579 8.582 4.859 1.00 95.19 205 ASN A N 1
ATOM 1568 C CA . ASN A 1 205 ? -8.467 8.744 3.702 1.00 95.19 205 ASN A CA 1
ATOM 1569 C C . ASN A 1 205 ? -8.268 7.704 2.585 1.00 95.19 205 ASN A C 1
ATOM 1571 O O . ASN A 1 205 ? -8.344 8.045 1.400 1.00 95.19 205 ASN A O 1
ATOM 1575 N N . LEU A 1 206 ? -8.021 6.450 2.946 1.00 96.25 206 LEU A N 1
ATOM 1576 C CA . LEU A 1 206 ? -7.956 5.365 1.976 1.00 96.25 206 LEU A CA 1
ATOM 1577 C C . LEU A 1 206 ? -9.377 4.906 1.626 1.00 96.25 206 LEU A C 1
ATOM 1579 O O . LEU A 1 206 ? -10.208 4.756 2.515 1.00 96.25 206 LEU A O 1
ATOM 1583 N N . ALA A 1 207 ? -9.675 4.716 0.343 1.00 94.62 207 ALA A N 1
ATOM 1584 C CA . ALA A 1 207 ? -11.002 4.276 -0.094 1.00 94.62 207 ALA A CA 1
ATOM 1585 C C . ALA A 1 207 ? -11.128 2.752 0.015 1.00 94.62 207 ALA A C 1
ATOM 1587 O O . ALA A 1 207 ? -10.206 2.034 -0.383 1.00 94.62 207 ALA A O 1
ATOM 1588 N N . VAL A 1 208 ? -12.261 2.261 0.511 1.00 96.06 208 VAL A N 1
ATOM 1589 C CA . VAL A 1 208 ? -12.597 0.832 0.462 1.00 96.06 208 VAL A CA 1
ATOM 1590 C C . VAL A 1 208 ? -13.137 0.517 -0.931 1.00 96.06 208 VAL A C 1
ATOM 1592 O O . VAL A 1 208 ? -14.110 1.128 -1.357 1.00 96.06 208 VAL A O 1
ATOM 1595 N N . VAL A 1 209 ? -12.486 -0.396 -1.650 1.00 95.00 209 VAL A N 1
ATOM 1596 C CA . VAL A 1 209 ? -12.833 -0.757 -3.039 1.00 95.00 209 VAL A CA 1
ATOM 1597 C C . VAL A 1 209 ? -13.754 -1.969 -3.071 1.00 95.00 209 VAL A C 1
ATOM 1599 O O . VAL A 1 209 ? -14.732 -1.994 -3.806 1.00 95.00 209 VAL A O 1
ATOM 1602 N N . ARG A 1 210 ? -13.442 -2.973 -2.255 1.00 95.25 210 ARG A N 1
ATOM 1603 C CA . ARG A 1 210 ? -14.160 -4.244 -2.196 1.00 95.25 210 ARG A CA 1
ATOM 1604 C C . ARG A 1 210 ? -14.147 -4.777 -0.774 1.00 95.25 210 ARG A C 1
ATOM 1606 O O . ARG A 1 210 ? -13.192 -4.563 -0.023 1.00 95.25 210 ARG A O 1
ATOM 1613 N N . VAL A 1 211 ? -15.197 -5.494 -0.419 1.00 97.06 211 VAL A N 1
ATOM 1614 C CA . VAL A 1 211 ? -15.288 -6.277 0.807 1.00 97.06 211 VAL A CA 1
ATOM 1615 C C . VAL A 1 211 ? -15.702 -7.692 0.434 1.00 97.06 211 VAL A C 1
ATOM 1617 O O . VAL A 1 211 ? -16.593 -7.885 -0.388 1.00 97.06 211 VAL A O 1
ATOM 1620 N N . ASP A 1 212 ? -15.021 -8.670 1.019 1.00 96.44 212 ASP A N 1
ATOM 1621 C CA . ASP A 1 212 ? -15.333 -10.089 0.880 1.00 96.44 212 ASP A CA 1
ATOM 1622 C C . ASP A 1 212 ? -15.691 -10.642 2.261 1.00 96.44 212 ASP A C 1
ATOM 1624 O O . ASP A 1 212 ? -14.848 -10.679 3.163 1.00 96.44 212 ASP A O 1
ATOM 1628 N N . THR A 1 213 ? -16.951 -11.018 2.456 1.00 94.19 213 THR A N 1
ATOM 1629 C CA . THR A 1 213 ? -17.458 -11.517 3.739 1.00 94.19 213 THR A CA 1
ATOM 1630 C C . THR A 1 213 ? -17.110 -12.985 3.959 1.00 94.19 213 THR A C 1
ATOM 1632 O O . THR A 1 213 ? -16.891 -13.381 5.104 1.00 94.19 213 THR A O 1
ATOM 1635 N N . SER A 1 214 ? -16.967 -13.772 2.888 1.00 92.69 214 SER A N 1
ATOM 1636 C CA . SER A 1 214 ? -16.648 -15.203 2.970 1.00 92.69 214 SER A CA 1
ATOM 1637 C C . SER A 1 214 ? -15.253 -15.442 3.555 1.00 92.69 214 SER A C 1
ATOM 1639 O O . SER A 1 214 ? -15.070 -16.267 4.450 1.00 92.69 214 SER A O 1
ATOM 1641 N N . LEU A 1 215 ? -14.275 -14.647 3.113 1.00 94.25 215 LEU A N 1
ATOM 1642 C CA . LEU A 1 215 ? -12.885 -14.703 3.573 1.00 94.25 215 LEU A CA 1
ATOM 1643 C C . LEU A 1 215 ? -12.552 -13.634 4.628 1.00 94.25 215 LEU A C 1
ATOM 1645 O O . LEU A 1 215 ? -11.421 -13.584 5.124 1.00 94.25 215 LEU A O 1
ATOM 1649 N N . ASN A 1 216 ? -13.524 -12.780 4.968 1.00 96.00 216 ASN A N 1
ATOM 1650 C CA . ASN A 1 216 ? -13.370 -11.593 5.811 1.00 96.00 216 ASN A CA 1
ATOM 1651 C C . ASN A 1 216 ? -12.194 -10.695 5.375 1.00 96.00 216 ASN A C 1
ATOM 1653 O O . ASN A 1 216 ? -11.321 -10.339 6.175 1.00 96.00 216 ASN A O 1
ATOM 1657 N N . LEU A 1 217 ? -12.172 -10.329 4.091 1.00 97.50 217 LEU A N 1
ATOM 1658 C CA . LEU A 1 217 ? -11.165 -9.455 3.490 1.00 97.50 217 LEU A CA 1
ATOM 1659 C C . LEU A 1 217 ? -11.727 -8.059 3.217 1.00 97.50 217 LEU A C 1
ATOM 1661 O O . LEU A 1 217 ? -12.860 -7.887 2.772 1.00 97.50 217 LEU A O 1
ATOM 1665 N N . ILE A 1 218 ? -10.885 -7.054 3.426 1.00 97.88 218 ILE A N 1
ATOM 1666 C CA . ILE A 1 218 ? -11.142 -5.660 3.081 1.00 97.88 218 ILE A CA 1
ATOM 1667 C C . ILE A 1 218 ? -10.065 -5.222 2.095 1.00 97.88 218 ILE A C 1
ATOM 1669 O O . ILE A 1 218 ? -8.865 -5.316 2.369 1.00 97.88 218 ILE A O 1
ATOM 1673 N N . PHE A 1 219 ? -10.502 -4.707 0.956 1.00 97.75 219 PHE A N 1
ATOM 1674 C CA . PHE A 1 219 ? -9.647 -4.230 -0.118 1.00 97.75 219 PHE A CA 1
ATOM 1675 C C . PHE A 1 219 ? -9.599 -2.708 -0.065 1.00 97.75 219 PHE A C 1
ATOM 1677 O O . PHE A 1 219 ? -10.594 -2.024 -0.308 1.00 97.75 219 PHE A O 1
ATOM 1684 N N . VAL A 1 220 ? -8.431 -2.169 0.275 1.00 97.50 220 VAL A N 1
ATOM 1685 C CA . VAL A 1 220 ? -8.233 -0.732 0.472 1.00 97.50 220 VAL A CA 1
ATOM 1686 C C . VAL A 1 220 ? -7.340 -0.171 -0.629 1.00 97.50 220 VAL A C 1
ATOM 1688 O O . VAL A 1 220 ? -6.243 -0.675 -0.859 1.00 97.50 220 VAL A O 1
ATOM 1691 N N . LYS A 1 221 ? -7.779 0.898 -1.299 1.00 95.62 221 LYS A N 1
ATOM 1692 C CA . LYS A 1 221 ? -7.016 1.568 -2.359 1.00 95.62 221 LYS A CA 1
ATOM 1693 C C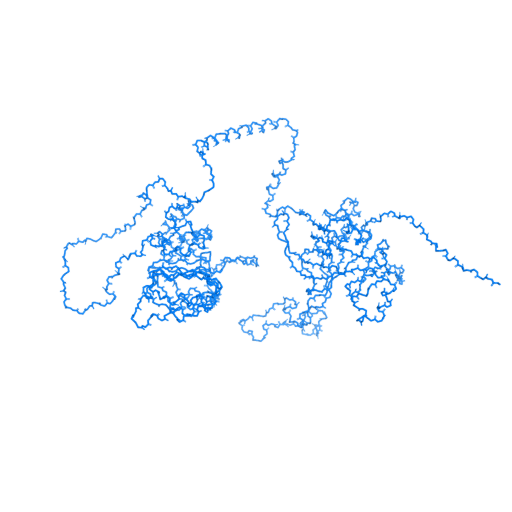 . LYS A 1 221 ? -5.755 2.224 -1.797 1.00 95.62 221 LYS A C 1
ATOM 1695 O O . LYS A 1 221 ? -5.852 3.137 -0.979 1.00 95.62 221 LYS A O 1
ATOM 1700 N N . GLY A 1 222 ? -4.595 1.840 -2.323 1.00 94.31 222 GLY A N 1
ATOM 1701 C CA . GLY A 1 222 ? -3.294 2.424 -1.999 1.00 94.31 222 GLY A CA 1
ATOM 1702 C C . GLY A 1 222 ? -2.475 1.621 -0.988 1.00 94.31 222 GLY A C 1
ATOM 1703 O O . GLY A 1 222 ? -2.763 0.462 -0.697 1.00 94.31 222 GLY A O 1
ATOM 1704 N N . ALA A 1 223 ? -1.409 2.246 -0.482 1.00 94.50 223 ALA A N 1
ATOM 1705 C CA . ALA A 1 223 ? -0.426 1.605 0.385 1.00 94.50 223 ALA A CA 1
ATOM 1706 C C . ALA A 1 223 ? -0.780 1.725 1.876 1.00 94.50 223 ALA A C 1
ATOM 1708 O O . ALA A 1 223 ? -1.088 2.806 2.387 1.00 94.50 223 ALA A O 1
ATOM 1709 N N . VAL A 1 224 ? -0.640 0.612 2.595 1.00 96.69 224 VAL A N 1
ATOM 1710 C CA . VAL A 1 224 ? -0.828 0.525 4.050 1.00 96.69 224 VAL A CA 1
ATOM 1711 C C . VAL A 1 224 ? 0.526 0.351 4.754 1.00 96.69 224 VAL A C 1
ATOM 1713 O O . VAL A 1 224 ? 1.347 -0.459 4.300 1.00 96.69 224 VAL A O 1
ATOM 1716 N N . PRO A 1 225 ? 0.782 1.074 5.865 1.00 96.19 225 PRO A N 1
ATOM 1717 C CA . PRO A 1 225 ? 2.029 0.960 6.609 1.00 96.19 225 PRO A CA 1
ATOM 1718 C C . PRO A 1 225 ? 2.203 -0.435 7.215 1.00 96.19 225 PRO A C 1
ATOM 1720 O O . PRO A 1 225 ? 1.242 -1.070 7.635 1.00 96.19 225 PRO A O 1
ATOM 1723 N N . GLY A 1 226 ? 3.457 -0.869 7.311 1.00 94.94 226 GLY A N 1
ATOM 1724 C CA . GLY A 1 226 ? 3.831 -2.154 7.899 1.00 94.94 226 GLY A CA 1
ATOM 1725 C C . GLY A 1 226 ? 4.298 -3.172 6.868 1.00 94.94 226 GLY A C 1
ATOM 1726 O O . GLY A 1 226 ? 4.074 -3.016 5.664 1.00 94.94 226 GLY A O 1
ATOM 1727 N N . VAL A 1 227 ? 5.009 -4.178 7.369 1.00 95.31 227 VAL A N 1
ATOM 1728 C CA . VAL A 1 227 ? 5.397 -5.365 6.599 1.00 95.31 227 VAL A CA 1
ATOM 1729 C C . VAL A 1 227 ? 4.163 -6.211 6.296 1.00 95.31 227 VAL A C 1
ATOM 1731 O O . VAL A 1 227 ? 3.108 -6.011 6.908 1.00 95.31 227 VAL A O 1
ATOM 1734 N N . ASP A 1 228 ? 4.288 -7.150 5.371 1.00 94.81 228 ASP A N 1
ATOM 1735 C CA . ASP A 1 228 ? 3.252 -8.159 5.187 1.00 94.81 228 ASP A CA 1
ATOM 1736 C C . ASP A 1 228 ? 3.096 -8.969 6.481 1.00 94.81 228 ASP A C 1
ATOM 1738 O O . ASP A 1 228 ? 4.021 -9.092 7.286 1.00 94.81 228 ASP A O 1
ATOM 1742 N N . ASP A 1 229 ? 1.875 -9.410 6.742 1.00 95.62 229 ASP A N 1
ATOM 1743 C CA . ASP A 1 229 ? 1.405 -9.994 7.995 1.00 95.62 229 ASP A CA 1
ATOM 1744 C C . ASP A 1 229 ? 1.442 -9.093 9.241 1.00 95.62 229 ASP A C 1
ATOM 1746 O O . ASP A 1 229 ? 1.119 -9.537 10.348 1.00 95.62 229 ASP A O 1
ATOM 1750 N N . ALA A 1 230 ? 1.751 -7.801 9.098 1.00 95.44 230 ALA A N 1
ATOM 1751 C CA . ALA A 1 230 ? 1.612 -6.866 10.206 1.00 95.44 230 ALA A CA 1
ATOM 1752 C C . ALA A 1 230 ? 0.138 -6.687 10.611 1.00 95.44 230 ALA A C 1
ATOM 1754 O O . ALA A 1 230 ? -0.762 -6.597 9.772 1.00 95.44 230 ALA A O 1
ATOM 1755 N N . HIS A 1 231 ? -0.094 -6.557 11.919 1.00 96.00 231 HIS A N 1
ATOM 1756 C CA . HIS A 1 231 ? -1.395 -6.163 12.451 1.00 96.00 231 HIS A CA 1
ATOM 1757 C C . HIS A 1 231 ? -1.611 -4.667 12.211 1.00 96.00 231 HIS A C 1
ATOM 1759 O O . HIS A 1 231 ? -0.770 -3.837 12.574 1.00 96.00 231 HIS A O 1
ATOM 1765 N N . VAL A 1 232 ? -2.757 -4.326 11.638 1.00 97.31 232 VAL A N 1
ATOM 1766 C CA . VAL A 1 232 ? -3.164 -2.966 11.302 1.00 97.31 232 VAL A CA 1
ATOM 1767 C C . VAL A 1 232 ? -4.497 -2.651 11.968 1.00 97.31 232 VAL A C 1
ATOM 1769 O O . VAL A 1 232 ? -5.355 -3.515 12.120 1.00 97.31 232 VAL A O 1
ATOM 1772 N N . LEU A 1 233 ? -4.674 -1.402 12.384 1.00 98.06 233 LEU A N 1
ATOM 1773 C CA . LEU A 1 233 ? -5.932 -0.912 12.939 1.00 98.06 233 LEU A CA 1
ATOM 1774 C C . LEU A 1 233 ? -6.632 -0.092 11.871 1.00 98.06 233 LEU A C 1
ATOM 1776 O O . LEU A 1 233 ? -6.030 0.825 11.318 1.00 98.06 233 LEU A O 1
ATOM 1780 N N . ILE A 1 234 ? -7.889 -0.406 11.609 1.00 97.88 234 ILE A N 1
ATOM 1781 C CA . ILE A 1 234 ? -8.722 0.278 10.627 1.00 97.88 234 ILE A CA 1
ATOM 1782 C C . ILE A 1 234 ? -9.831 0.990 11.392 1.00 97.88 234 ILE A C 1
ATOM 1784 O O . ILE A 1 234 ? -10.425 0.416 12.302 1.00 97.88 234 ILE A O 1
ATOM 1788 N N . ARG A 1 235 ? -10.112 2.239 11.041 1.00 96.88 235 ARG A N 1
ATOM 1789 C CA . ARG A 1 235 ? -11.250 3.003 11.566 1.00 96.88 235 ARG A CA 1
ATOM 1790 C C . ARG A 1 235 ? -11.814 3.901 10.474 1.00 96.88 235 ARG A C 1
ATOM 1792 O O . ARG A 1 235 ? -11.123 4.162 9.488 1.00 96.88 235 ARG A O 1
ATOM 1799 N N . ASP A 1 236 ? -13.009 4.435 10.682 1.00 96.12 236 ASP A N 1
ATOM 1800 C CA . ASP A 1 236 ? -13.567 5.435 9.771 1.00 96.12 236 ASP A CA 1
ATOM 1801 C C . ASP A 1 236 ? -12.652 6.662 9.655 1.00 96.12 236 ASP A C 1
ATOM 1803 O O . ASP A 1 236 ? -11.994 7.080 10.618 1.00 96.12 236 ASP A O 1
ATOM 1807 N N . ALA A 1 237 ? -12.584 7.244 8.456 1.00 95.81 237 ALA A N 1
ATOM 1808 C CA . ALA A 1 237 ? -11.678 8.353 8.197 1.00 95.81 237 ALA A CA 1
ATOM 1809 C C . ALA A 1 237 ? -12.071 9.603 8.993 1.00 95.81 237 ALA A C 1
ATOM 1811 O O . ALA A 1 237 ? -13.151 10.169 8.813 1.00 95.81 237 ALA A O 1
ATOM 1812 N N . LYS A 1 238 ? -11.145 10.132 9.801 1.00 94.00 238 LYS A N 1
ATOM 1813 C CA . LYS A 1 238 ? -11.431 11.321 10.623 1.00 94.00 238 LYS A CA 1
ATOM 1814 C C . LYS A 1 238 ? -11.824 12.538 9.777 1.00 94.00 238 LYS A C 1
ATOM 1816 O O . LYS A 1 238 ? -12.659 13.334 10.193 1.00 94.00 238 LYS A O 1
ATOM 1821 N N . LYS A 1 239 ? -11.198 12.702 8.607 1.00 92.06 239 LYS A N 1
ATOM 1822 C CA . LYS A 1 239 ? -11.366 13.886 7.750 1.00 92.06 239 LYS A CA 1
ATOM 1823 C C . LYS A 1 239 ? -12.504 13.716 6.744 1.00 92.06 239 LYS A C 1
ATOM 1825 O O . LYS A 1 239 ? -13.449 14.492 6.770 1.00 92.06 239 LYS A O 1
ATOM 1830 N N . LYS A 1 240 ? -12.416 12.712 5.864 1.00 90.88 240 LYS A N 1
ATOM 1831 C CA . LYS A 1 240 ? -13.393 12.526 4.777 1.00 90.88 240 LYS A CA 1
ATOM 1832 C C . LYS A 1 240 ? -14.718 11.882 5.193 1.00 90.88 240 LYS A C 1
ATOM 1834 O O . LYS A 1 240 ? -15.659 11.994 4.422 1.00 90.88 240 LYS A O 1
ATOM 1839 N N . MET A 1 241 ? -14.792 11.239 6.363 1.00 90.31 241 MET A N 1
ATOM 1840 C CA . MET A 1 241 ? -16.056 10.734 6.913 1.00 90.31 241 MET A CA 1
ATOM 1841 C C . MET A 1 241 ? -16.556 11.667 8.012 1.00 90.31 241 MET A C 1
ATOM 1843 O O . MET A 1 241 ? -17.422 12.493 7.751 1.00 90.31 241 MET A O 1
ATOM 1847 N N . LEU A 1 242 ? -15.973 11.597 9.212 1.00 90.12 242 LEU A N 1
ATOM 1848 C CA . LEU A 1 242 ? -16.534 12.237 10.409 1.00 90.12 242 LEU A CA 1
ATOM 1849 C C . LEU A 1 242 ? -16.611 13.767 10.286 1.00 90.12 242 LEU A C 1
ATOM 1851 O O . LEU A 1 242 ? -17.689 14.344 10.394 1.00 90.12 242 LEU A O 1
ATOM 1855 N N . ALA A 1 243 ? -15.484 14.433 10.004 1.00 90.75 243 ALA A N 1
ATOM 1856 C CA . ALA A 1 243 ? -15.457 15.894 9.915 1.00 90.75 243 ALA A CA 1
ATOM 1857 C C . ALA A 1 243 ? -16.312 16.436 8.756 1.00 90.75 243 ALA A C 1
ATOM 1859 O O . ALA A 1 243 ? -16.981 17.454 8.916 1.00 90.75 243 ALA A O 1
ATOM 1860 N N . LEU A 1 244 ? -16.316 15.752 7.606 1.00 90.25 244 LEU A N 1
ATOM 1861 C CA . LEU A 1 244 ? -17.155 16.128 6.467 1.00 90.25 244 LEU A CA 1
ATOM 1862 C C . LEU A 1 244 ? -18.649 15.983 6.791 1.00 90.25 244 LEU A C 1
ATOM 1864 O O . LEU A 1 244 ? -19.427 16.882 6.489 1.00 90.25 244 LEU A O 1
ATOM 1868 N N . SER A 1 245 ? -19.028 14.883 7.440 1.00 89.00 245 SER A N 1
ATOM 1869 C CA . SER A 1 245 ? -20.414 14.593 7.813 1.00 89.00 245 SER A CA 1
ATOM 1870 C C . SER A 1 245 ? -20.948 15.616 8.813 1.00 89.00 245 SER A C 1
ATOM 1872 O O . SER A 1 245 ? -22.026 16.168 8.608 1.00 89.00 245 SER A O 1
ATOM 1874 N N . ALA A 1 246 ? -20.168 15.927 9.854 1.00 89.44 246 ALA A N 1
ATOM 1875 C CA . ALA A 1 246 ? -20.525 16.939 10.846 1.00 89.44 246 ALA A CA 1
ATOM 1876 C C . ALA A 1 246 ? -20.664 18.334 10.213 1.00 89.44 246 ALA A C 1
ATOM 1878 O O . ALA A 1 246 ? -21.604 19.067 10.510 1.00 89.44 246 ALA A O 1
ATOM 1879 N N . HIS A 1 247 ? -19.769 18.686 9.284 1.00 90.06 247 HIS A N 1
ATOM 1880 C CA . HIS A 1 247 ? -19.844 19.945 8.538 1.00 90.06 247 HIS A CA 1
ATOM 1881 C C . HIS A 1 247 ? -21.079 20.025 7.632 1.00 90.06 247 HIS A C 1
ATOM 1883 O O . HIS A 1 247 ? -21.754 21.053 7.595 1.00 90.06 247 HIS A O 1
ATOM 1889 N N . ASN A 1 248 ? -21.407 18.946 6.917 1.00 89.94 248 ASN A N 1
ATOM 1890 C CA . ASN A 1 248 ? -22.599 18.890 6.070 1.00 89.94 248 ASN A CA 1
ATOM 1891 C C . ASN A 1 248 ? -23.882 18.963 6.907 1.00 89.94 248 ASN A C 1
ATOM 1893 O O . ASN A 1 248 ? -24.811 19.676 6.530 1.00 89.94 248 ASN A O 1
ATOM 1897 N N . GLN A 1 249 ? -23.906 18.311 8.073 1.00 88.50 249 GLN A N 1
ATOM 1898 C CA . GLN A 1 249 ? -25.014 18.417 9.020 1.00 88.50 249 GLN A CA 1
ATOM 1899 C C . GLN A 1 249 ? -25.167 19.843 9.564 1.00 88.50 249 GLN A C 1
ATOM 1901 O O . GLN A 1 249 ? -26.281 20.356 9.596 1.00 88.50 249 GLN A O 1
ATOM 1906 N N . ALA A 1 250 ? -24.067 20.514 9.923 1.00 89.56 250 ALA A N 1
ATOM 1907 C CA . ALA A 1 250 ? -24.094 21.909 10.372 1.00 89.56 250 ALA A CA 1
ATOM 1908 C C . ALA A 1 250 ? -24.619 22.872 9.289 1.00 89.56 250 ALA A C 1
ATOM 1910 O O . ALA A 1 250 ? -25.204 23.902 9.606 1.00 89.56 250 ALA A O 1
ATOM 1911 N N . LYS A 1 251 ? -24.451 22.521 8.008 1.00 89.69 251 LYS A N 1
ATOM 1912 C CA . LYS A 1 251 ? -25.025 23.243 6.862 1.00 89.69 251 LYS A CA 1
ATOM 1913 C C . LYS A 1 251 ? -26.486 22.888 6.552 1.00 89.69 251 LYS A C 1
ATOM 1915 O O . LYS A 1 251 ? -27.037 23.448 5.610 1.00 89.69 251 LYS A O 1
ATOM 1920 N N . GLY A 1 252 ? -27.094 21.947 7.276 1.00 88.12 252 GLY A N 1
ATOM 1921 C CA . GLY A 1 252 ? -28.453 21.458 7.009 1.00 88.12 252 GLY A CA 1
ATOM 1922 C C . GLY A 1 252 ? -28.569 20.507 5.808 1.00 88.12 252 GLY A C 1
ATOM 1923 O O . GLY A 1 252 ? -29.670 20.237 5.340 1.00 88.12 252 GLY A O 1
ATOM 1924 N N . LEU A 1 253 ? -27.454 19.979 5.290 1.00 85.56 253 LEU A N 1
ATOM 1925 C CA . LEU A 1 253 ? -27.428 19.050 4.152 1.00 85.56 253 LEU A CA 1
ATOM 1926 C C . LEU A 1 253 ? -27.578 17.595 4.624 1.00 85.56 253 LEU A C 1
ATOM 1928 O O . LEU A 1 253 ? -26.645 16.798 4.509 1.00 85.56 253 LEU A O 1
ATOM 1932 N N . TYR A 1 254 ? -28.752 17.240 5.150 1.00 77.56 254 TYR A N 1
ATOM 1933 C CA . TYR A 1 254 ? -29.014 15.907 5.717 1.00 77.56 254 TYR A CA 1
ATOM 1934 C C . TYR A 1 254 ? -28.988 14.768 4.680 1.00 77.56 254 TYR A C 1
ATOM 1936 O O . TYR A 1 254 ? -28.665 13.635 5.023 1.00 77.56 254 TYR A O 1
ATOM 1944 N N . GLU A 1 255 ? -29.242 15.065 3.403 1.00 73.25 255 GLU A N 1
ATOM 1945 C CA . GLU A 1 255 ? -29.236 14.079 2.308 1.00 73.25 255 GLU A CA 1
ATOM 1946 C C . GLU A 1 255 ? -27.827 13.719 1.799 1.00 73.25 255 GLU A C 1
ATOM 1948 O O . GLU A 1 255 ? -27.644 12.704 1.136 1.00 73.25 255 GLU A O 1
ATOM 1953 N N . LYS A 1 256 ? -26.808 14.547 2.078 1.00 70.62 256 LYS A N 1
ATOM 1954 C CA . LYS A 1 256 ? -25.432 14.398 1.547 1.00 70.62 256 LYS A CA 1
ATOM 1955 C C . LYS A 1 256 ? -24.394 14.261 2.656 1.00 70.62 256 LYS A C 1
ATOM 1957 O O . LYS A 1 256 ? -23.293 14.807 2.572 1.00 70.62 256 LYS A O 1
ATOM 1962 N N . VAL A 1 257 ? -24.759 13.584 3.734 1.00 77.56 257 VAL A N 1
ATOM 1963 C CA . VAL A 1 257 ? -23.885 13.430 4.900 1.00 77.56 257 VAL A CA 1
ATOM 1964 C C . VAL A 1 257 ? -22.729 12.474 4.593 1.00 77.56 257 VAL A C 1
ATOM 1966 O O . VAL A 1 257 ? -21.574 12.813 4.844 1.00 77.56 257 VAL A O 1
ATOM 1969 N N . LEU A 1 258 ? -23.030 11.315 4.007 1.00 81.38 258 LEU A N 1
ATOM 1970 C CA . LEU A 1 258 ? -22.048 10.293 3.649 1.00 81.38 258 LEU A CA 1
ATOM 1971 C C . LEU A 1 258 ? -21.408 10.569 2.274 1.00 81.38 258 LEU A C 1
ATOM 1973 O O . LEU A 1 258 ? -21.969 11.303 1.451 1.00 81.38 258 LEU A O 1
ATOM 1977 N N . PRO A 1 259 ? -20.197 10.035 2.006 1.00 74.75 259 PRO A N 1
ATOM 1978 C CA . PRO A 1 259 ? -19.581 10.140 0.688 1.00 74.75 259 PRO A CA 1
ATOM 1979 C C . PRO A 1 259 ? -20.478 9.526 -0.393 1.00 74.75 259 PRO A C 1
ATOM 1981 O O . PRO A 1 259 ? -21.267 8.623 -0.133 1.00 74.75 259 PRO A O 1
ATOM 1984 N N . LYS A 1 260 ? -20.331 10.020 -1.628 1.00 76.06 260 LYS A N 1
ATOM 1985 C CA . LYS A 1 260 ? -21.154 9.589 -2.767 1.00 76.06 260 LYS A CA 1
ATOM 1986 C C . LYS A 1 260 ? -21.145 8.060 -2.907 1.00 76.06 260 LYS A C 1
ATOM 1988 O O . LYS A 1 260 ? -20.067 7.475 -2.975 1.00 76.06 260 LYS A O 1
ATOM 1993 N N . GLY A 1 261 ? -22.355 7.497 -2.963 1.00 74.50 261 GLY A N 1
ATOM 1994 C CA . GLY A 1 261 ? -22.688 6.073 -3.089 1.00 74.50 261 GLY A CA 1
ATOM 1995 C C . GLY A 1 261 ? -22.364 5.196 -1.880 1.00 74.50 261 GLY A C 1
ATOM 1996 O O . GLY A 1 261 ? -22.232 3.983 -2.004 1.00 74.50 261 GLY A O 1
ATOM 1997 N N . VAL A 1 262 ? -22.276 5.811 -0.701 1.00 84.12 262 VAL A N 1
ATOM 1998 C CA . VAL A 1 262 ? -22.539 5.124 0.563 1.00 84.12 262 VAL A CA 1
ATOM 1999 C C . VAL A 1 262 ? -23.848 5.680 1.112 1.00 84.12 262 VAL A C 1
ATOM 2001 O O . VAL A 1 262 ? -23.898 6.846 1.499 1.00 84.12 262 VAL A O 1
ATOM 2004 N N . ASP A 1 263 ? -24.891 4.854 1.133 1.00 83.56 263 ASP A N 1
ATOM 2005 C CA . ASP A 1 263 ? -26.225 5.280 1.576 1.00 83.56 263 ASP A CA 1
ATOM 2006 C C . ASP A 1 263 ? -26.379 5.193 3.098 1.00 83.56 263 ASP A C 1
ATOM 2008 O O . ASP A 1 263 ? -26.928 6.096 3.730 1.00 83.56 263 ASP A O 1
ATOM 2012 N N . ASP A 1 264 ? -25.858 4.120 3.698 1.00 87.88 264 ASP A N 1
ATOM 2013 C CA . ASP A 1 264 ? -25.875 3.911 5.144 1.00 87.88 264 ASP A CA 1
ATOM 2014 C C . ASP A 1 264 ? -24.635 3.142 5.619 1.00 87.88 264 ASP A C 1
ATOM 2016 O O . ASP A 1 264 ? -23.901 2.534 4.834 1.00 87.88 264 ASP A O 1
ATOM 2020 N N . LEU A 1 265 ? -24.401 3.181 6.928 1.00 90.94 265 LEU A N 1
ATOM 2021 C CA . LEU A 1 265 ? -23.321 2.480 7.603 1.00 90.94 265 LEU A CA 1
ATOM 2022 C C . LEU A 1 265 ? -23.894 1.497 8.629 1.00 90.94 265 LEU A C 1
ATOM 2024 O O . LEU A 1 265 ? -24.768 1.874 9.409 1.00 90.94 265 LEU A O 1
ATOM 2028 N N . PRO A 1 266 ? -23.359 0.266 8.727 1.00 92.19 266 PRO A N 1
ATOM 2029 C CA . PRO A 1 266 ? -23.776 -0.651 9.776 1.00 92.19 266 PRO A CA 1
ATOM 2030 C C . PRO A 1 266 ? -23.385 -0.084 11.145 1.00 92.19 266 PRO A C 1
ATOM 2032 O O . PRO A 1 266 ? -22.203 0.186 11.415 1.00 92.19 266 PRO A O 1
ATOM 2035 N N . PHE A 1 267 ? -24.393 0.087 11.998 1.00 92.50 267 PHE A N 1
ATOM 2036 C CA . PHE A 1 267 ? -24.286 0.672 13.329 1.00 92.50 267 PHE A CA 1
ATOM 2037 C C . PHE A 1 267 ? -25.014 -0.203 14.362 1.00 92.50 267 PHE A C 1
ATOM 2039 O O . PHE A 1 267 ? -26.093 -0.708 14.064 1.00 92.50 267 PHE A O 1
ATOM 2046 N N . PRO A 1 268 ? -24.454 -0.409 15.571 1.00 91.62 268 PRO A N 1
ATOM 2047 C CA . PRO A 1 268 ? -23.164 0.093 16.065 1.00 91.62 268 PRO A CA 1
ATOM 2048 C C . PRO A 1 268 ? -21.945 -0.598 15.430 1.00 91.62 268 PRO A C 1
ATOM 2050 O O . PRO A 1 268 ? -20.865 -0.009 15.380 1.00 91.62 268 PRO A O 1
ATOM 2053 N N . ALA A 1 269 ? -22.108 -1.813 14.898 1.00 92.56 269 ALA A N 1
ATOM 2054 C CA . ALA A 1 269 ? -21.052 -2.529 14.190 1.00 92.56 269 ALA A CA 1
ATOM 2055 C C . ALA A 1 269 ? -21.603 -3.505 13.135 1.00 92.56 269 ALA A C 1
ATOM 2057 O O . ALA A 1 269 ? -22.771 -3.875 13.177 1.00 92.56 269 ALA A O 1
ATOM 2058 N N . GLY A 1 270 ? -20.752 -3.940 12.196 1.00 92.06 270 GLY A N 1
ATOM 2059 C CA . GLY A 1 270 ? -21.101 -4.985 11.230 1.00 92.06 270 GLY A CA 1
ATOM 2060 C C . GLY A 1 270 ? -20.766 -6.358 11.801 1.00 92.06 270 GLY A C 1
ATOM 2061 O O . GLY A 1 270 ? -19.589 -6.706 11.927 1.00 92.06 270 GLY A O 1
ATOM 2062 N N . THR A 1 271 ? -21.791 -7.111 12.188 1.00 93.25 271 THR A N 1
ATOM 2063 C CA . THR A 1 271 ? -21.651 -8.437 12.803 1.00 93.25 271 THR A CA 1
ATOM 2064 C C . THR A 1 271 ? -21.511 -9.537 11.751 1.00 93.25 271 THR A C 1
ATOM 2066 O O . THR A 1 271 ? -21.840 -9.351 10.579 1.00 93.25 271 THR A O 1
ATOM 2069 N N . ALA A 1 272 ? -21.022 -10.706 12.170 1.00 90.62 272 ALA A N 1
ATOM 2070 C CA . ALA A 1 272 ? -21.001 -11.897 11.317 1.00 90.62 272 ALA A CA 1
ATOM 2071 C C . ALA A 1 272 ? -22.414 -12.328 10.865 1.00 90.62 272 ALA A C 1
ATOM 2073 O O . ALA A 1 272 ? -22.581 -12.808 9.749 1.00 90.62 272 ALA A O 1
ATOM 2074 N N . GLU A 1 273 ? -23.431 -12.093 11.697 1.00 90.81 273 GLU A N 1
ATOM 2075 C CA . GLU A 1 273 ? -24.841 -12.343 11.364 1.00 90.81 273 GLU A CA 1
ATOM 2076 C C . GLU A 1 273 ? -25.311 -11.452 10.207 1.00 90.81 273 GLU A C 1
ATOM 2078 O O . GLU A 1 273 ? -25.899 -11.942 9.246 1.00 90.81 273 GLU A O 1
ATOM 2083 N N . LEU A 1 274 ? -24.971 -10.156 10.244 1.00 89.94 274 LEU A N 1
ATOM 2084 C CA . LEU A 1 274 ? -25.259 -9.235 9.144 1.00 89.94 274 LEU A CA 1
ATOM 2085 C C . LEU A 1 274 ? -24.540 -9.664 7.858 1.00 89.94 274 LEU A C 1
ATOM 2087 O O . LEU A 1 274 ? -25.119 -9.614 6.775 1.00 89.94 274 LEU A O 1
ATOM 2091 N N . ALA A 1 275 ? -23.294 -10.124 7.977 1.00 90.94 275 ALA A N 1
ATOM 2092 C CA . ALA A 1 275 ? -22.511 -10.589 6.838 1.00 90.94 275 ALA A CA 1
ATOM 2093 C C . ALA A 1 275 ? -23.139 -11.807 6.136 1.00 90.94 275 ALA A C 1
ATOM 2095 O O . ALA A 1 275 ? -23.032 -11.908 4.918 1.00 90.94 275 ALA A O 1
ATOM 2096 N N . ALA A 1 276 ? -23.822 -12.690 6.874 1.00 91.12 276 ALA A N 1
ATOM 2097 C CA . ALA A 1 276 ? -24.513 -13.852 6.311 1.00 91.12 276 ALA A CA 1
ATOM 2098 C C . ALA A 1 276 ? -25.773 -13.484 5.503 1.00 91.12 276 ALA A C 1
ATOM 2100 O O . ALA A 1 276 ? -26.192 -14.253 4.643 1.00 91.12 276 ALA A O 1
ATOM 2101 N N . SER A 1 277 ? -26.371 -12.316 5.765 1.00 92.25 277 SER A N 1
ATOM 2102 C CA . SER A 1 277 ? -27.557 -11.829 5.039 1.00 92.25 277 SER A CA 1
ATOM 2103 C C . SER A 1 277 ? -27.241 -11.154 3.698 1.00 92.25 277 SER A C 1
ATOM 2105 O O . SER A 1 277 ? -28.141 -10.918 2.895 1.00 92.25 277 SER A O 1
ATOM 2107 N N . LEU A 1 278 ? -25.971 -10.824 3.460 1.00 90.75 278 LEU A N 1
ATOM 2108 C CA . LEU A 1 278 ? -25.508 -10.050 2.312 1.00 90.75 278 LEU A CA 1
ATOM 2109 C C . LEU A 1 278 ? -24.704 -10.928 1.342 1.00 90.75 278 LEU A C 1
ATOM 2111 O O . LEU A 1 278 ? -24.201 -11.983 1.735 1.00 90.75 278 LEU A O 1
ATOM 2115 N N . PRO A 1 279 ? -24.565 -10.515 0.068 1.00 93.00 279 PRO A N 1
ATOM 2116 C CA . PRO A 1 279 ? -23.761 -11.263 -0.888 1.00 93.00 279 PRO A CA 1
ATOM 2117 C C . PRO A 1 279 ? -22.299 -11.377 -0.421 1.00 93.00 279 PRO A C 1
ATOM 2119 O O . PRO A 1 279 ? -21.789 -10.486 0.266 1.00 93.00 279 PRO A O 1
ATOM 2122 N N . PRO A 1 280 ? -21.598 -12.455 -0.821 1.00 93.38 280 PRO A N 1
ATOM 2123 C CA . PRO A 1 280 ? -20.250 -12.745 -0.338 1.00 93.38 280 PRO A CA 1
ATOM 2124 C C . PRO A 1 280 ? -19.227 -11.677 -0.734 1.00 93.38 280 PRO A C 1
ATOM 2126 O O . PRO A 1 280 ? -18.266 -11.432 -0.009 1.00 93.38 280 PRO A O 1
ATOM 2129 N N . VAL A 1 281 ? -19.424 -11.036 -1.886 1.00 95.19 281 VAL A N 1
ATOM 2130 C CA . VAL A 1 281 ? -18.531 -10.016 -2.433 1.00 95.19 281 VAL A CA 1
ATOM 2131 C C . VAL A 1 281 ? -19.342 -8.766 -2.730 1.00 95.19 281 VAL A C 1
ATOM 2133 O O . VAL A 1 281 ? -20.354 -8.831 -3.425 1.00 95.19 281 VAL A O 1
ATOM 2136 N N . ILE A 1 282 ? -18.873 -7.630 -2.218 1.00 93.44 282 ILE A N 1
ATOM 2137 C CA . ILE A 1 282 ? -19.468 -6.313 -2.446 1.00 93.44 282 ILE A CA 1
ATOM 2138 C C . ILE A 1 282 ? -18.366 -5.388 -2.950 1.00 93.44 282 ILE A C 1
ATOM 2140 O O . ILE A 1 282 ? -17.324 -5.245 -2.304 1.00 93.44 282 ILE A O 1
ATOM 2144 N N . GLU A 1 283 ? -18.588 -4.747 -4.092 1.00 92.62 283 GLU A N 1
ATOM 2145 C CA . GLU A 1 283 ? -17.623 -3.854 -4.737 1.00 92.62 283 GLU A CA 1
ATOM 2146 C C . GLU A 1 283 ? -18.209 -2.448 -4.883 1.00 92.62 283 GLU A C 1
ATOM 2148 O O . GLU A 1 283 ? -19.415 -2.270 -5.049 1.00 92.62 283 GLU A O 1
ATOM 2153 N N . SER A 1 284 ? -17.358 -1.428 -4.776 1.00 89.12 284 SER A N 1
ATOM 2154 C CA . SER A 1 284 ? -17.769 -0.039 -4.969 1.00 89.12 284 SER A CA 1
ATOM 2155 C C . SER A 1 284 ? -17.854 0.286 -6.463 1.00 89.12 284 SER A C 1
ATOM 2157 O O . SER A 1 284 ? -16.858 0.056 -7.159 1.00 89.12 284 SER A O 1
ATOM 2159 N N . PRO A 1 285 ? -18.937 0.914 -6.950 1.00 83.31 285 PRO A N 1
ATOM 2160 C CA . PRO A 1 285 ? -19.037 1.310 -8.350 1.00 83.31 285 PRO A CA 1
ATOM 2161 C C . PRO A 1 285 ? -18.023 2.408 -8.709 1.00 83.31 285 PRO A C 1
ATOM 2163 O O . PRO A 1 285 ? -17.566 3.188 -7.863 1.00 83.31 285 PRO A O 1
ATOM 2166 N N . ALA A 1 286 ? -17.674 2.513 -9.992 1.00 78.69 286 ALA A N 1
ATOM 2167 C CA . ALA A 1 286 ? -16.782 3.562 -10.477 1.00 78.69 286 ALA A CA 1
ATOM 2168 C C . ALA A 1 286 ? -17.461 4.953 -10.454 1.00 78.69 286 ALA A C 1
ATOM 2170 O O . ALA A 1 286 ? -18.225 5.314 -11.341 1.00 78.69 286 ALA A O 1
ATOM 2171 N N . TYR A 1 287 ? -17.139 5.782 -9.452 1.00 63.75 287 TYR A N 1
ATOM 2172 C CA . TYR A 1 287 ? -17.741 7.119 -9.273 1.00 63.75 287 TYR A CA 1
ATOM 2173 C C . TYR A 1 287 ? -17.276 8.209 -10.250 1.00 63.75 287 TYR A C 1
ATOM 2175 O O . TYR A 1 287 ? -17.827 9.313 -10.247 1.00 63.75 287 TYR A O 1
ATOM 2183 N N . ARG A 1 288 ? -16.206 7.975 -11.016 1.00 63.94 288 ARG A N 1
ATOM 2184 C CA . ARG A 1 288 ? -15.648 8.984 -11.928 1.00 63.94 288 ARG A CA 1
ATOM 2185 C C . ARG A 1 288 ? -16.123 8.752 -13.351 1.00 63.94 288 ARG A C 1
ATOM 2187 O O . ARG A 1 288 ? -16.505 7.651 -13.714 1.00 63.94 288 ARG A O 1
ATOM 2194 N N . ARG A 1 289 ? -16.056 9.807 -14.163 1.00 70.94 289 ARG A N 1
ATOM 2195 C CA . ARG A 1 289 ? -16.077 9.678 -15.624 1.00 70.94 289 ARG A CA 1
ATOM 2196 C C . ARG A 1 289 ? -14.929 8.758 -16.050 1.00 70.94 289 ARG A C 1
ATOM 2198 O O . ARG A 1 289 ? -13.891 8.756 -15.382 1.00 70.94 289 ARG A O 1
ATOM 2205 N N . SER A 1 290 ? -15.122 8.024 -17.144 1.00 75.06 290 SER A N 1
ATOM 2206 C CA . SER A 1 290 ? -14.039 7.272 -17.783 1.00 75.06 290 SER A CA 1
ATOM 2207 C C . SER A 1 290 ? -12.835 8.205 -17.950 1.00 75.06 290 SER A C 1
ATOM 2209 O O . SER A 1 290 ? -12.990 9.263 -18.563 1.00 75.06 290 SER A O 1
ATOM 2211 N N . PRO A 1 291 ? -11.655 7.867 -17.400 1.00 75.94 291 PRO A N 1
ATOM 2212 C CA . PRO A 1 291 ? -10.462 8.687 -17.595 1.00 75.94 291 PRO A CA 1
ATOM 2213 C C . PRO A 1 291 ? -9.940 8.613 -19.033 1.00 75.94 291 PRO A C 1
ATOM 2215 O O . PRO A 1 291 ? -9.065 9.388 -19.397 1.00 75.94 291 PRO A O 1
ATOM 2218 N N . PHE A 1 292 ? -10.478 7.692 -19.835 1.00 78.31 292 PHE A N 1
ATOM 2219 C CA . PHE A 1 292 ? -10.113 7.475 -21.229 1.00 78.31 292 PHE A CA 1
ATOM 2220 C C . PHE A 1 292 ? -10.962 8.300 -22.205 1.00 78.31 292 PHE A C 1
ATOM 2222 O O . PHE A 1 292 ? -10.664 8.321 -23.394 1.00 78.31 292 PHE A O 1
ATOM 2229 N N . LEU A 1 293 ? -12.017 8.974 -21.727 1.00 72.38 293 LEU A N 1
ATOM 2230 C CA . LEU A 1 293 ? -12.836 9.864 -22.549 1.00 72.38 293 LEU A CA 1
ATOM 2231 C C . LEU A 1 293 ? -12.465 11.333 -22.282 1.00 72.38 293 LEU A C 1
ATOM 2233 O O . LEU A 1 293 ? -12.495 11.761 -21.122 1.00 72.38 293 LEU A O 1
ATOM 2237 N N . PRO A 1 294 ? -12.159 12.132 -23.324 1.00 71.69 294 PRO A N 1
ATOM 2238 C CA . PRO A 1 294 ? -11.952 13.567 -23.172 1.00 71.69 294 PRO A CA 1
ATOM 2239 C C . PRO A 1 294 ? -13.238 14.262 -22.692 1.00 71.69 294 PRO A C 1
ATOM 2241 O O . PRO A 1 294 ? -14.356 13.817 -22.967 1.00 71.69 294 PRO A O 1
ATOM 2244 N N . LEU A 1 295 ? -13.078 15.372 -21.962 1.00 59.47 295 LEU A N 1
ATOM 2245 C CA . LEU A 1 295 ? -14.167 16.080 -21.270 1.00 59.47 295 LEU A CA 1
ATOM 2246 C C . LEU A 1 295 ? -15.325 16.504 -22.193 1.00 59.47 295 LEU A C 1
ATOM 2248 O O . LEU A 1 295 ? -16.473 16.516 -21.740 1.00 59.47 295 LEU A O 1
ATOM 2252 N N . ASP A 1 296 ? -15.039 16.785 -23.463 1.00 59.25 296 ASP A N 1
ATOM 2253 C CA . ASP A 1 296 ? -16.000 17.344 -24.422 1.00 59.25 296 ASP A CA 1
ATOM 2254 C C . ASP A 1 296 ? -16.965 16.297 -25.001 1.00 59.25 296 ASP A C 1
ATOM 2256 O O . ASP A 1 296 ? -18.142 16.583 -25.220 1.00 59.25 296 ASP A O 1
ATOM 2260 N N . GLN A 1 297 ? -16.524 15.046 -25.168 1.00 55.88 297 GLN A N 1
ATOM 2261 C CA . GLN A 1 297 ? -17.364 13.970 -25.721 1.00 55.88 297 GLN A CA 1
ATOM 2262 C C . GLN A 1 297 ? -18.448 13.488 -24.740 1.00 55.88 297 GLN A C 1
ATOM 2264 O O . GLN A 1 297 ? -19.463 12.922 -25.148 1.00 55.88 297 GLN A O 1
ATOM 2269 N N . TYR A 1 298 ? -18.279 13.751 -23.441 1.00 51.03 298 TYR A N 1
ATOM 2270 C CA . TYR A 1 298 ? -19.224 13.330 -22.405 1.00 51.03 298 TYR A CA 1
ATOM 2271 C C . TYR A 1 298 ? -20.555 14.103 -22.456 1.00 51.03 298 TYR A C 1
ATOM 2273 O O . TYR A 1 298 ? -21.610 13.526 -22.195 1.00 51.03 298 TYR A O 1
ATOM 2281 N N . TYR A 1 299 ? -20.535 15.387 -22.832 1.00 54.25 299 TYR A N 1
ATOM 2282 C CA . TYR A 1 299 ? -21.764 16.180 -22.983 1.00 54.25 299 TYR A CA 1
ATOM 2283 C C . TYR A 1 299 ? -22.582 15.770 -24.215 1.00 54.25 299 TYR A C 1
ATOM 2285 O O . TYR A 1 299 ? -23.808 15.849 -24.182 1.00 54.25 299 TYR A O 1
ATOM 2293 N N . PHE A 1 300 ? -21.921 15.272 -25.265 1.00 50.66 300 PHE A N 1
ATOM 2294 C CA . PHE A 1 300 ? -22.573 14.800 -26.489 1.00 50.66 300 PHE A CA 1
ATOM 2295 C C . PHE A 1 300 ? -23.330 13.477 -26.279 1.00 50.66 300 PHE A C 1
ATOM 2297 O O . PHE A 1 300 ? -24.419 13.282 -26.810 1.00 50.66 300 PHE A O 1
ATOM 2304 N N . LEU A 1 301 ? -22.793 12.574 -25.453 1.00 48.81 301 LEU A N 1
ATOM 2305 C CA . LEU A 1 301 ? -23.452 11.300 -25.145 1.00 48.81 301 LEU A CA 1
ATOM 2306 C C . LEU A 1 301 ? -24.624 11.465 -24.163 1.00 48.81 301 LEU A C 1
ATOM 2308 O O . LEU A 1 301 ? -25.647 10.804 -24.323 1.00 48.81 301 LEU A O 1
ATOM 2312 N N . LEU A 1 302 ? -24.527 12.386 -23.197 1.00 46.81 302 LEU A N 1
ATOM 2313 C CA . LEU A 1 302 ? -25.614 12.686 -22.251 1.00 46.81 302 LEU A CA 1
ATOM 2314 C C . LEU A 1 302 ? -26.778 13.481 -22.858 1.00 46.81 302 LEU A C 1
ATOM 2316 O O . LEU A 1 302 ? -27.893 13.388 -22.351 1.00 46.81 302 LEU A O 1
ATOM 2320 N N . SER A 1 303 ? -26.556 14.249 -23.930 1.00 46.84 303 SER A N 1
ATOM 2321 C CA . SER A 1 303 ? -27.644 14.947 -24.630 1.00 46.84 303 SER A CA 1
ATOM 2322 C C . SER A 1 303 ? -28.488 14.008 -25.497 1.00 46.84 303 SER A C 1
ATOM 2324 O O . SER A 1 303 ? -29.660 14.287 -25.736 1.00 46.84 303 SER A O 1
ATOM 2326 N N . SER A 1 304 ? -27.928 12.869 -25.920 1.00 46.47 304 SER A N 1
ATOM 2327 C CA . SER A 1 304 ? -28.627 11.866 -26.735 1.00 46.47 304 SER A CA 1
ATOM 2328 C C . SER A 1 304 ? -29.637 11.008 -25.958 1.00 46.47 304 SER A C 1
ATOM 2330 O O . SER A 1 304 ? -30.456 10.324 -26.569 1.00 46.47 304 SER A O 1
ATOM 2332 N N . THR A 1 305 ? -29.610 11.049 -24.621 1.00 41.72 305 THR A N 1
ATOM 2333 C CA . THR A 1 305 ? -30.423 10.186 -23.747 1.00 41.72 305 THR A CA 1
ATOM 2334 C C . THR A 1 305 ? -31.568 10.906 -23.028 1.00 41.72 305 THR A C 1
ATOM 2336 O O . THR A 1 305 ? -32.278 10.275 -22.247 1.00 41.72 305 THR A O 1
ATOM 2339 N N . MET A 1 306 ? -31.805 12.195 -23.305 1.00 38.88 306 MET A N 1
ATOM 2340 C CA . MET A 1 306 ? -32.922 12.959 -22.730 1.00 38.88 306 MET A CA 1
ATOM 2341 C C . MET A 1 306 ? -33.941 13.352 -23.819 1.00 38.88 306 MET A C 1
ATOM 2343 O O . MET A 1 306 ? -33.571 14.046 -24.768 1.00 38.88 306 MET A O 1
ATOM 2347 N N . PRO A 1 307 ? -35.228 12.967 -23.714 1.00 42.84 307 PRO A N 1
ATOM 2348 C CA . PRO A 1 307 ? -36.244 13.373 -24.683 1.00 42.84 307 PRO A CA 1
ATOM 2349 C C . PRO A 1 307 ? -36.613 14.851 -24.473 1.00 42.84 307 PRO A C 1
ATOM 2351 O O . PRO A 1 307 ? -37.041 15.233 -23.386 1.00 42.84 307 PRO A O 1
ATOM 2354 N N . SER A 1 308 ? -36.453 15.694 -25.503 1.00 42.06 308 SER A N 1
ATOM 2355 C CA . SER A 1 308 ? -36.814 17.121 -25.439 1.00 42.06 308 SER A CA 1
ATOM 2356 C C . SER A 1 308 ? -38.061 17.454 -26.269 1.00 42.06 308 SER A C 1
ATOM 2358 O O . SER A 1 308 ? -38.239 17.000 -27.399 1.00 42.06 308 SER A O 1
ATOM 2360 N N . THR A 1 309 ? -38.940 18.246 -25.658 1.00 46.19 309 THR A N 1
ATOM 2361 C CA . THR A 1 309 ? -40.324 18.562 -26.029 1.00 46.19 309 THR A CA 1
ATOM 2362 C C . THR A 1 309 ? -40.428 19.865 -26.828 1.00 46.19 309 THR A C 1
ATOM 2364 O O . THR A 1 309 ? -40.880 20.879 -26.296 1.00 46.19 309 THR A O 1
ATOM 2367 N N . ASN A 1 310 ? -40.002 19.893 -28.098 1.00 50.50 310 ASN A N 1
ATOM 2368 C CA . ASN A 1 310 ? -40.239 21.083 -28.931 1.00 50.50 310 ASN A CA 1
ATOM 2369 C C . ASN A 1 310 ? -40.477 20.754 -30.427 1.00 50.50 310 ASN A C 1
ATOM 2371 O O . ASN A 1 310 ? -39.538 20.339 -31.116 1.00 50.50 310 ASN A O 1
ATOM 2375 N N . PRO A 1 311 ? -41.712 20.914 -30.954 1.00 54.84 311 PRO A N 1
ATOM 2376 C CA . PRO A 1 311 ? -42.094 20.414 -32.278 1.00 54.84 311 PRO A CA 1
ATOM 2377 C C . PRO A 1 311 ? -41.464 21.182 -33.452 1.00 54.84 311 PRO A C 1
ATOM 2379 O O . PRO A 1 311 ? -41.225 20.577 -34.497 1.00 54.84 311 PRO A O 1
ATOM 2382 N N . GLU A 1 312 ? -41.118 22.462 -33.300 1.00 53.56 312 GLU A N 1
ATOM 2383 C CA . GLU A 1 312 ? -40.491 23.240 -34.386 1.00 53.56 312 GLU A CA 1
ATOM 2384 C C . GLU A 1 312 ? -39.026 22.850 -34.615 1.00 53.56 312 GLU A C 1
ATOM 2386 O O . GLU A 1 312 ? -38.632 22.568 -35.747 1.00 53.56 312 GLU A O 1
ATOM 2391 N N . LYS A 1 313 ? -38.252 22.664 -33.535 1.00 51.59 313 LYS A N 1
ATOM 2392 C CA . LYS A 1 313 ? -36.907 22.069 -33.620 1.00 51.59 313 LYS A CA 1
ATOM 2393 C C . LYS A 1 313 ? -36.951 20.631 -34.127 1.00 51.59 313 LYS A C 1
ATOM 2395 O O . LYS A 1 313 ? -36.028 20.205 -34.809 1.00 51.59 313 LYS A O 1
ATOM 2400 N N . SER A 1 314 ? -38.029 19.888 -33.857 1.00 55.44 314 SER A N 1
ATOM 2401 C CA . SER A 1 314 ? -38.200 18.539 -34.409 1.00 55.44 314 SER A CA 1
ATOM 2402 C C . SER A 1 314 ? -38.326 18.543 -35.933 1.00 55.44 314 SER A C 1
ATOM 2404 O O . SER A 1 314 ? -37.874 17.600 -36.570 1.00 55.44 314 SER A O 1
ATOM 2406 N N . ARG A 1 315 ? -38.901 19.596 -36.533 1.00 56.06 315 ARG A N 1
ATOM 2407 C CA . ARG A 1 315 ? -39.023 19.735 -37.991 1.00 56.06 315 ARG A CA 1
ATOM 2408 C C . ARG A 1 315 ? -37.691 20.088 -38.635 1.00 56.06 315 ARG A C 1
ATOM 2410 O O . ARG A 1 315 ? -37.344 19.472 -39.634 1.00 56.06 315 ARG A O 1
ATOM 2417 N N . GLU A 1 316 ? -36.921 20.995 -38.039 1.00 60.88 316 GLU A N 1
ATOM 2418 C CA . GLU A 1 316 ? -35.551 21.274 -38.489 1.00 60.88 316 GLU A CA 1
ATOM 2419 C C . GLU A 1 316 ? -34.652 20.049 -38.341 1.00 60.88 316 GLU A C 1
ATOM 2421 O O . GLU A 1 316 ? -33.988 19.667 -39.297 1.00 60.88 316 GLU A O 1
ATOM 2426 N N . VAL A 1 317 ? -34.690 19.368 -37.193 1.00 59.41 317 VAL A N 1
ATOM 2427 C CA . VAL A 1 317 ? -33.918 18.142 -36.954 1.00 59.41 317 VAL A CA 1
ATOM 2428 C C . VAL A 1 317 ? -34.387 17.008 -37.861 1.00 59.41 317 VAL A C 1
ATOM 2430 O O . VAL A 1 317 ? -33.552 16.272 -38.366 1.00 59.41 317 VAL A O 1
ATOM 2433 N N . ASN A 1 318 ? -35.686 16.873 -38.139 1.00 65.00 318 ASN A N 1
ATOM 2434 C CA . ASN A 1 318 ? -36.173 15.885 -39.102 1.00 65.00 318 ASN A CA 1
ATOM 2435 C C . ASN A 1 318 ? -35.759 16.229 -40.528 1.00 65.00 318 ASN A C 1
ATOM 2437 O O . ASN A 1 318 ? -35.385 15.319 -41.255 1.00 65.00 318 ASN A O 1
ATOM 2441 N N . ASN A 1 319 ? -35.756 17.503 -40.921 1.00 69.12 319 ASN A N 1
ATOM 2442 C CA . ASN A 1 319 ? -35.251 17.927 -42.224 1.00 69.12 319 ASN A CA 1
ATOM 2443 C C . ASN A 1 319 ? -33.745 17.670 -42.342 1.00 69.12 319 ASN A C 1
ATOM 2445 O O . ASN A 1 319 ? -33.302 17.175 -43.372 1.00 69.12 319 ASN A O 1
ATOM 2449 N N . LEU A 1 320 ? -32.985 17.915 -41.272 1.00 61.97 320 LEU A N 1
ATOM 2450 C CA . LEU A 1 320 ? -31.540 17.695 -41.202 1.00 61.97 320 LEU A CA 1
ATOM 2451 C C . LEU A 1 320 ? -31.190 16.197 -41.137 1.00 61.97 320 LEU A C 1
ATOM 2453 O O . LEU A 1 320 ? -30.236 15.742 -41.755 1.00 61.97 320 LEU A O 1
ATOM 2457 N N . LEU A 1 321 ? -32.012 15.391 -40.463 1.00 68.75 321 LEU A N 1
ATOM 2458 C CA . LEU A 1 321 ? -31.935 13.930 -40.495 1.00 68.75 321 LEU A CA 1
ATOM 2459 C C . LEU A 1 321 ? -32.384 13.370 -41.842 1.00 68.75 321 LEU A C 1
ATOM 2461 O O . LEU A 1 321 ? -31.893 12.323 -42.240 1.00 68.75 321 LEU A O 1
ATOM 2465 N N . HIS A 1 322 ? -33.307 14.022 -42.546 1.00 67.62 322 HIS A N 1
ATOM 2466 C CA . HIS A 1 322 ? -33.758 13.607 -43.869 1.00 67.62 322 HIS A CA 1
ATOM 2467 C C . HIS A 1 322 ? -32.710 13.937 -44.939 1.00 67.62 322 HIS A C 1
ATOM 2469 O O . HIS A 1 322 ? -32.457 13.110 -45.814 1.00 67.62 322 HIS A O 1
ATOM 2475 N N . THR A 1 323 ? -32.036 15.087 -44.845 1.00 74.31 323 THR A N 1
ATOM 2476 C CA . THR A 1 323 ? -30.872 15.409 -45.683 1.00 74.31 323 THR A CA 1
ATOM 2477 C C . THR A 1 323 ? -29.693 14.507 -45.356 1.00 74.31 323 THR A C 1
ATOM 2479 O O . THR A 1 323 ? -29.151 13.907 -46.277 1.00 74.31 323 THR A O 1
ATOM 2482 N N . LEU A 1 324 ? -29.371 14.293 -44.075 1.00 64.12 324 LEU A N 1
ATOM 2483 C CA . LEU A 1 324 ? -28.320 13.353 -43.678 1.00 64.12 324 LEU A CA 1
ATOM 2484 C C . LEU A 1 324 ? -28.650 11.924 -44.095 1.00 64.12 324 LEU A C 1
ATOM 2486 O O . LEU A 1 324 ? -27.773 11.266 -44.625 1.00 64.12 324 LEU A O 1
ATOM 2490 N N . ARG A 1 325 ? -29.893 11.442 -43.961 1.00 70.94 325 ARG A N 1
ATOM 2491 C CA . ARG A 1 325 ? -30.304 10.127 -44.492 1.00 70.94 325 ARG A CA 1
ATOM 2492 C C . ARG A 1 325 ? -30.227 10.079 -46.014 1.00 70.94 325 ARG A C 1
ATOM 2494 O O . ARG A 1 325 ? -29.880 9.035 -46.547 1.00 70.94 325 ARG A O 1
ATOM 2501 N N . GLY A 1 326 ? -30.522 11.172 -46.716 1.00 74.38 326 GLY A N 1
ATOM 2502 C CA . GLY A 1 326 ? -30.377 11.275 -48.170 1.00 74.38 326 GLY A CA 1
ATOM 2503 C C . GLY A 1 326 ? -28.916 11.258 -48.630 1.00 74.38 326 GLY A C 1
ATOM 2504 O O . GLY A 1 326 ? -28.594 10.623 -49.634 1.00 74.38 326 GLY A O 1
ATOM 2505 N N . GLU A 1 327 ? -28.021 11.898 -47.879 1.00 67.88 327 GLU A N 1
ATOM 2506 C CA . GLU A 1 327 ? -26.572 11.852 -48.092 1.00 67.88 327 GLU A CA 1
ATOM 2507 C C . GLU A 1 327 ? -25.988 10.500 -47.700 1.00 67.88 327 GLU A C 1
ATOM 2509 O O . GLU A 1 327 ? -25.196 9.945 -48.453 1.00 67.88 327 GLU A O 1
ATOM 2514 N N . GLN A 1 328 ? -26.448 9.910 -46.597 1.00 59.88 328 GLN A N 1
ATOM 2515 C CA . GLN A 1 328 ? -26.096 8.557 -46.183 1.00 59.88 328 GLN A CA 1
ATOM 2516 C C . GLN A 1 328 ? -26.616 7.531 -47.184 1.00 59.88 328 GLN A C 1
ATOM 2518 O O . GLN A 1 328 ? -25.933 6.549 -47.421 1.00 59.88 328 GLN A O 1
ATOM 2523 N N . PHE A 1 329 ? -27.782 7.752 -47.802 1.00 70.56 329 PHE A N 1
ATOM 2524 C CA . PHE A 1 329 ? -28.339 6.913 -48.863 1.00 70.56 329 PHE A CA 1
ATOM 2525 C C . PHE A 1 329 ? -27.546 7.051 -50.163 1.00 70.56 329 PHE A C 1
ATOM 2527 O O . PHE A 1 329 ? -27.295 6.044 -50.811 1.00 70.56 329 PHE A O 1
ATOM 2534 N N . ARG A 1 330 ? -27.085 8.257 -50.526 1.00 61.75 330 ARG A N 1
ATOM 2535 C CA . ARG A 1 330 ? -26.166 8.463 -51.661 1.00 61.75 330 ARG A CA 1
ATOM 2536 C C . ARG A 1 330 ? -24.782 7.878 -51.393 1.00 61.75 330 ARG A C 1
ATOM 2538 O O . ARG A 1 330 ? -24.256 7.184 -52.251 1.00 61.75 330 ARG A O 1
ATOM 2545 N N . GLN A 1 331 ? -24.229 8.059 -50.195 1.00 57.19 331 GLN A N 1
ATOM 2546 C CA . GLN A 1 331 ? -23.020 7.367 -49.750 1.00 57.19 331 GLN A CA 1
ATOM 2547 C C . GLN A 1 331 ? -23.235 5.854 -49.718 1.00 57.19 331 GLN A C 1
ATOM 2549 O O . GLN A 1 331 ?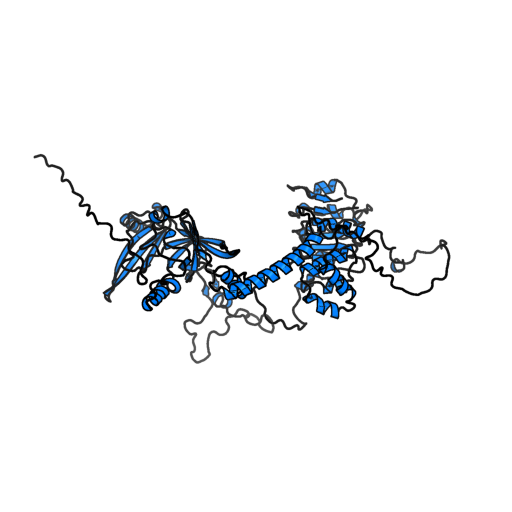 -22.348 5.129 -50.134 1.00 57.19 331 GLN A O 1
ATOM 2554 N N . LEU A 1 332 ? -24.404 5.359 -49.305 1.00 49.84 332 LEU A N 1
ATOM 2555 C CA . LEU A 1 332 ? -24.758 3.938 -49.321 1.00 49.84 332 LEU A CA 1
ATOM 2556 C C . LEU A 1 332 ? -24.979 3.405 -50.731 1.00 49.84 332 LEU A C 1
ATOM 2558 O O . LEU A 1 332 ? -24.684 2.245 -50.941 1.00 49.84 332 LEU A O 1
ATOM 2562 N N . GLN A 1 333 ? -25.472 4.192 -51.684 1.00 56.88 333 GLN A N 1
ATOM 2563 C CA . GLN A 1 333 ? -25.568 3.826 -53.102 1.00 56.88 333 GLN A CA 1
ATOM 2564 C C . GLN A 1 333 ? -24.179 3.805 -53.745 1.00 56.88 333 GLN A C 1
ATOM 2566 O O . GLN A 1 333 ? -23.839 2.839 -54.417 1.00 56.88 333 GLN A O 1
ATOM 2571 N N . ASN A 1 334 ? -23.324 4.781 -53.426 1.00 54.41 334 ASN A N 1
ATOM 2572 C CA . ASN A 1 334 ? -21.912 4.789 -53.816 1.00 54.41 334 ASN A CA 1
ATOM 2573 C C . ASN A 1 334 ? -21.146 3.618 -53.177 1.00 54.41 334 ASN A C 1
ATOM 2575 O O . ASN A 1 334 ? -20.287 3.015 -53.814 1.00 54.41 334 ASN A O 1
ATOM 2579 N N . LEU A 1 335 ? -21.499 3.250 -51.941 1.00 43.78 335 LEU A N 1
ATOM 2580 C CA . LEU A 1 335 ? -20.988 2.080 -51.229 1.00 43.78 335 LEU A CA 1
ATOM 2581 C C . LEU A 1 335 ? -21.652 0.765 -51.670 1.00 43.78 335 LEU A C 1
ATOM 2583 O O . LEU A 1 335 ? -21.043 -0.274 -51.502 1.00 43.78 335 LEU A O 1
ATOM 2587 N N . ARG A 1 336 ? -22.869 0.754 -52.226 1.00 42.03 336 ARG A N 1
ATOM 2588 C CA . ARG A 1 336 ? -23.574 -0.452 -52.721 1.00 42.03 336 ARG A CA 1
ATOM 2589 C C . ARG A 1 336 ? -23.215 -0.770 -54.166 1.00 42.03 336 ARG A C 1
ATOM 2591 O O . ARG A 1 336 ? -23.075 -1.939 -54.489 1.00 42.03 336 ARG A O 1
ATOM 2598 N N . GLY A 1 337 ? -22.956 0.245 -54.991 1.00 46.50 337 GLY A N 1
ATOM 2599 C CA . GLY A 1 337 ? -22.215 0.080 -56.245 1.00 46.50 337 GLY A CA 1
ATOM 2600 C C . GLY A 1 337 ? -20.779 -0.396 -56.008 1.00 46.50 337 GLY A C 1
ATOM 2601 O O . GLY A 1 337 ? -20.126 -0.870 -56.928 1.00 46.50 337 GLY A O 1
ATOM 2602 N N . SER A 1 338 ? -20.305 -0.316 -54.761 1.00 48.28 338 SER A N 1
ATOM 2603 C CA . SER A 1 338 ? -18.986 -0.779 -54.353 1.00 48.28 338 SER A CA 1
ATOM 2604 C C . SER A 1 338 ? -19.003 -1.761 -53.181 1.00 48.28 338 SER A C 1
ATOM 2606 O O . SER A 1 338 ? -18.056 -1.762 -52.406 1.00 48.28 338 SER A O 1
ATOM 2608 N N . ARG A 1 339 ? -20.011 -2.632 -53.004 1.00 44.12 339 ARG A N 1
ATOM 2609 C CA . ARG A 1 339 ? -19.917 -3.688 -51.972 1.00 44.12 339 ARG A CA 1
ATOM 2610 C C . ARG A 1 339 ? -20.699 -4.947 -52.308 1.00 44.12 339 ARG A C 1
ATOM 2612 O O . ARG A 1 339 ? -21.751 -4.861 -52.927 1.00 44.12 339 ARG A O 1
ATOM 2619 N N . ILE A 1 340 ? -20.218 -6.038 -51.687 1.00 35.25 340 ILE A N 1
ATOM 2620 C CA . ILE A 1 340 ? -20.890 -7.275 -51.228 1.00 35.25 340 ILE A CA 1
ATOM 2621 C C . ILE A 1 340 ? -20.194 -8.499 -51.884 1.00 35.25 340 ILE A C 1
ATOM 2623 O O . ILE A 1 340 ? -20.289 -8.676 -53.085 1.00 35.25 340 ILE A O 1
ATOM 2627 N N . HIS A 1 341 ? -19.397 -9.335 -51.200 1.00 33.56 341 HIS A N 1
ATOM 2628 C CA . HIS A 1 341 ? -19.595 -9.912 -49.868 1.00 33.56 341 HIS A CA 1
ATOM 2629 C C . HIS A 1 341 ? -18.332 -10.052 -48.995 1.00 33.56 341 HIS A C 1
ATOM 2631 O O . HIS A 1 341 ? -17.227 -10.357 -49.425 1.00 33.56 341 HIS A O 1
ATOM 2637 N N . SER A 1 342 ? -18.619 -9.886 -47.712 1.00 33.88 342 SER A N 1
ATOM 2638 C CA . SER A 1 342 ? -17.918 -10.255 -46.490 1.00 33.88 342 SER A CA 1
ATOM 2639 C C . SER A 1 342 ? -17.781 -11.775 -46.273 1.00 33.88 342 SER A C 1
ATOM 2641 O O . SER A 1 342 ? -18.759 -12.483 -46.500 1.00 33.88 342 SER A O 1
ATOM 2643 N N . LEU A 1 343 ? -16.657 -12.233 -45.696 1.00 32.53 343 LEU A N 1
ATOM 2644 C CA . LEU A 1 343 ? -16.539 -12.903 -44.374 1.00 32.53 343 LEU A CA 1
ATOM 2645 C C . LEU A 1 343 ? -15.306 -13.839 -44.286 1.00 32.53 343 LEU A C 1
ATOM 2647 O O . LEU A 1 343 ? -15.148 -14.744 -45.096 1.00 32.53 343 LEU A O 1
ATOM 2651 N N . THR A 1 344 ? -14.513 -13.636 -43.218 1.00 38.69 344 THR A N 1
ATOM 2652 C CA . THR A 1 344 ? -13.541 -14.569 -42.583 1.00 38.69 344 THR A CA 1
ATOM 2653 C C . THR A 1 344 ? -12.188 -14.822 -43.259 1.00 38.69 344 THR A C 1
ATOM 2655 O O . THR A 1 344 ? -11.898 -15.973 -43.564 1.00 38.69 344 THR A O 1
ATOM 2658 N N . ILE A 1 345 ? -11.342 -13.836 -43.593 1.00 26.73 345 ILE A N 1
ATOM 2659 C CA . ILE A 1 345 ? -10.229 -14.178 -44.505 1.00 26.73 345 ILE A CA 1
ATOM 2660 C C . ILE A 1 345 ? -8.909 -13.457 -44.201 1.00 26.73 345 ILE A C 1
ATOM 2662 O O . ILE A 1 345 ? -8.848 -12.236 -44.074 1.00 26.73 345 ILE A O 1
ATOM 2666 N N . ARG A 1 346 ? -7.860 -14.292 -44.091 1.00 31.91 346 ARG A N 1
ATOM 2667 C CA . ARG A 1 346 ? -6.426 -14.023 -44.273 1.00 31.91 346 ARG A CA 1
ATOM 2668 C C . ARG A 1 346 ? -6.193 -12.808 -45.173 1.00 31.91 346 ARG A C 1
ATOM 2670 O O . ARG A 1 346 ? -6.8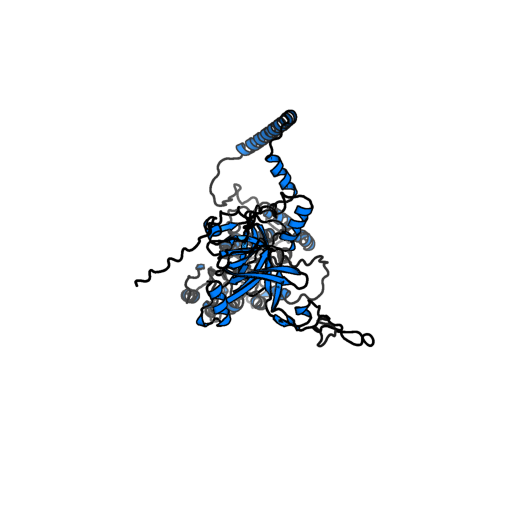34 -12.693 -46.212 1.00 31.91 346 ARG A O 1
ATOM 2677 N N . SER A 1 347 ? -5.246 -11.943 -44.825 1.00 27.94 347 SER A N 1
ATOM 2678 C CA . SER A 1 347 ? -4.830 -10.826 -45.677 1.00 27.94 347 SER A CA 1
ATOM 2679 C C . SER A 1 347 ? -4.105 -11.321 -46.940 1.00 27.94 347 SER A C 1
ATOM 2681 O O . SER A 1 347 ? -2.915 -11.113 -47.109 1.00 27.94 347 SER A O 1
ATOM 2683 N N . HIS A 1 348 ? -4.809 -11.970 -47.864 1.00 35.53 348 HIS A N 1
ATOM 2684 C CA . HIS A 1 348 ? -4.386 -12.019 -49.256 1.00 35.53 348 HIS A CA 1
ATOM 2685 C C . HIS A 1 348 ? -4.728 -10.664 -49.873 1.00 35.53 348 HIS A C 1
ATOM 2687 O O . HIS A 1 348 ? -5.801 -10.465 -50.434 1.00 35.53 348 HIS A O 1
ATOM 2693 N N . ASN A 1 349 ? -3.803 -9.716 -49.745 1.00 30.98 349 ASN A N 1
ATOM 2694 C CA . ASN A 1 349 ? -3.633 -8.751 -50.816 1.00 30.98 349 ASN A CA 1
ATOM 2695 C C . ASN A 1 349 ? -2.898 -9.537 -51.902 1.00 30.98 349 ASN A C 1
ATOM 2697 O O . ASN A 1 349 ? -1.819 -10.036 -51.635 1.00 30.98 349 ASN A O 1
ATOM 2701 N N . ALA A 1 350 ? -3.511 -9.730 -53.061 1.00 37.09 350 ALA A N 1
ATOM 2702 C CA . ALA A 1 350 ? -2.823 -9.997 -54.316 1.00 37.09 350 ALA A CA 1
ATOM 2703 C C . ALA A 1 350 ? -3.378 -8.952 -55.299 1.00 37.09 350 ALA A C 1
ATOM 2705 O O . ALA A 1 350 ? -4.600 -8.778 -55.353 1.00 37.09 350 ALA A O 1
ATOM 2706 N N . PRO A 1 351 ? -2.533 -8.191 -56.008 1.00 37.44 351 PRO A N 1
ATOM 2707 C CA . PRO A 1 351 ? -2.988 -7.068 -56.819 1.00 37.44 351 PRO A CA 1
ATOM 2708 C C . PRO A 1 351 ? -3.540 -7.511 -58.183 1.00 37.44 351 PRO A C 1
ATOM 2710 O O . PRO A 1 351 ? -3.014 -8.411 -58.831 1.00 37.44 351 PRO A O 1
ATOM 2713 N N . THR A 1 352 ? -4.572 -6.805 -58.654 1.00 37.66 352 THR A N 1
ATOM 2714 C CA . THR A 1 352 ? -5.177 -6.906 -59.999 1.00 37.66 352 THR A CA 1
ATOM 2715 C C . THR A 1 352 ? -4.421 -6.113 -61.070 1.00 37.66 352 THR A C 1
ATOM 2717 O O . THR A 1 352 ? -5.000 -5.712 -62.077 1.00 37.66 352 THR A O 1
ATOM 2720 N N . LEU A 1 353 ? -3.126 -5.871 -60.881 1.00 37.97 353 LEU A N 1
ATOM 2721 C CA . LEU A 1 353 ? -2.276 -5.249 -61.891 1.00 37.97 353 LEU A CA 1
ATOM 2722 C C . LEU A 1 353 ? -1.003 -6.082 -62.043 1.00 37.97 353 LEU A C 1
ATOM 2724 O O . LEU A 1 353 ? -0.402 -6.445 -61.029 1.00 37.97 353 LEU A O 1
ATOM 2728 N N . PRO A 1 354 ? -0.597 -6.415 -63.281 1.00 35.72 354 PRO A N 1
ATOM 2729 C CA . PRO A 1 354 ? 0.618 -7.174 -63.505 1.00 35.72 354 PRO A CA 1
ATOM 2730 C C . PRO A 1 354 ? 1.810 -6.421 -62.908 1.00 35.72 354 PRO A C 1
ATOM 2732 O O . PRO A 1 354 ? 1.974 -5.218 -63.107 1.00 35.72 354 PRO A O 1
ATOM 2735 N N . VAL A 1 355 ? 2.647 -7.171 -62.193 1.00 38.56 355 VAL A N 1
ATOM 2736 C CA . VAL A 1 355 ? 3.812 -6.750 -61.386 1.00 38.56 355 VAL A CA 1
ATOM 2737 C C . VAL A 1 355 ? 4.865 -5.932 -62.168 1.00 38.56 355 VAL A C 1
ATOM 2739 O O . VAL A 1 355 ? 5.809 -5.413 -61.586 1.00 38.56 355 VAL A O 1
ATOM 2742 N N . GLY A 1 356 ? 4.697 -5.752 -63.479 1.00 40.66 356 GLY A N 1
ATOM 2743 C CA . GLY A 1 356 ? 5.642 -5.061 -64.357 1.00 40.66 356 GLY A CA 1
ATOM 2744 C C . GLY A 1 356 ? 5.541 -3.532 -64.425 1.00 40.66 356 GLY A C 1
ATOM 2745 O O . GLY A 1 356 ? 6.283 -2.952 -65.205 1.00 40.66 356 GLY A O 1
ATOM 2746 N N . LEU A 1 357 ? 4.645 -2.864 -63.681 1.00 40.47 357 LEU A N 1
ATOM 2747 C CA . LEU A 1 357 ? 4.378 -1.421 -63.873 1.00 40.47 357 LEU A CA 1
ATOM 2748 C C . LEU A 1 357 ? 4.700 -0.499 -62.681 1.00 40.47 357 LEU A C 1
ATOM 2750 O O . LEU A 1 357 ? 4.409 0.691 -62.754 1.00 40.47 357 LEU A O 1
ATOM 2754 N N . THR A 1 358 ? 5.300 -0.993 -61.591 1.00 34.22 358 THR A N 1
ATOM 2755 C CA . THR A 1 358 ? 5.524 -0.180 -60.370 1.00 34.22 358 THR A CA 1
ATOM 2756 C C . THR A 1 358 ? 6.977 -0.101 -59.889 1.00 34.22 358 THR A C 1
ATOM 2758 O O . THR A 1 358 ? 7.212 0.191 -58.719 1.00 34.22 358 THR A O 1
ATOM 2761 N N . LEU A 1 359 ? 7.964 -0.320 -60.760 1.00 37.12 359 LEU A N 1
ATOM 2762 C CA . LEU A 1 359 ? 9.376 -0.065 -60.450 1.00 37.12 359 LEU A CA 1
ATOM 2763 C C . LEU A 1 359 ? 9.916 1.065 -61.337 1.00 37.12 359 LEU A C 1
ATOM 2765 O O . LEU A 1 359 ? 9.887 0.928 -62.557 1.00 37.12 359 LEU A O 1
ATOM 2769 N N . PRO A 1 360 ? 10.472 2.148 -60.770 1.00 34.81 360 PRO A N 1
ATOM 2770 C CA . PRO A 1 360 ? 11.514 2.905 -61.438 1.00 34.81 360 PRO A CA 1
ATOM 2771 C C . PRO A 1 360 ? 12.814 2.100 -61.311 1.00 34.81 360 PRO A C 1
ATOM 2773 O O . PRO A 1 360 ? 13.386 1.987 -60.224 1.00 34.81 360 PRO A O 1
ATOM 2776 N N . GLU A 1 361 ? 13.265 1.507 -62.414 1.00 30.23 361 GLU A N 1
ATOM 2777 C CA . GLU A 1 361 ? 14.645 1.045 -62.557 1.00 30.23 361 GLU A CA 1
ATOM 2778 C C . GLU A 1 361 ? 15.592 2.231 -62.358 1.00 30.23 361 GLU A C 1
ATOM 2780 O O . GLU A 1 361 ? 15.506 3.253 -63.037 1.00 30.23 361 GLU A O 1
ATOM 2785 N N . TYR A 1 362 ? 16.506 2.097 -61.401 1.00 31.66 362 TYR A N 1
ATOM 2786 C CA . TYR A 1 362 ? 17.598 3.037 -61.210 1.00 31.66 362 TYR A CA 1
ATOM 2787 C C . TYR A 1 362 ? 18.766 2.622 -62.112 1.00 31.66 362 TYR A C 1
ATOM 2789 O O . TYR A 1 362 ? 19.715 1.977 -61.665 1.00 31.66 362 TYR A O 1
ATOM 2797 N N . GLU A 1 363 ? 18.694 2.982 -63.394 1.00 25.73 363 GLU A N 1
ATOM 2798 C CA . GLU A 1 363 ? 19.888 3.150 -64.222 1.00 25.73 363 GLU A CA 1
ATOM 2799 C C . GLU A 1 363 ? 20.431 4.566 -64.001 1.00 25.73 363 GLU A C 1
ATOM 2801 O O . GLU A 1 363 ? 19.919 5.551 -64.532 1.00 25.73 363 GLU A O 1
ATOM 2806 N N . LEU A 1 364 ? 21.499 4.686 -63.208 1.00 29.41 364 LEU A N 1
ATOM 2807 C CA . LEU A 1 364 ? 22.365 5.856 -63.298 1.00 29.41 364 LEU A CA 1
ATOM 2808 C C . LEU A 1 364 ? 23.232 5.711 -64.545 1.00 29.41 364 LEU A C 1
ATOM 2810 O O . LEU A 1 364 ? 24.159 4.903 -64.592 1.00 29.41 364 LEU A O 1
ATOM 2814 N N . SER A 1 365 ? 22.944 6.555 -65.526 1.00 27.17 365 SER A N 1
ATOM 2815 C CA . SER A 1 365 ? 23.815 6.873 -66.646 1.00 27.17 365 SER A CA 1
ATOM 2816 C C . SER A 1 365 ? 25.189 7.348 -66.155 1.00 27.17 365 SER A C 1
ATOM 2818 O O . SER A 1 365 ? 25.343 8.495 -65.730 1.00 27.17 365 SER A O 1
ATOM 2820 N N . SER A 1 366 ? 26.213 6.507 -66.277 1.00 27.78 366 SER A N 1
ATOM 2821 C CA . SER A 1 366 ? 27.579 6.972 -66.507 1.00 27.78 366 SER A CA 1
ATOM 2822 C C . SER A 1 366 ? 27.880 6.821 -67.996 1.00 27.78 366 SER A C 1
ATOM 2824 O O . SER A 1 366 ? 28.191 5.744 -68.499 1.00 27.78 366 SER A O 1
ATOM 2826 N N . GLN A 1 367 ? 27.760 7.926 -68.730 1.00 27.88 367 GLN A N 1
ATOM 2827 C CA . GLN A 1 367 ? 28.319 8.027 -70.071 1.00 27.88 367 GLN A CA 1
ATOM 2828 C C . GLN A 1 367 ? 29.849 7.984 -69.967 1.00 27.88 367 GLN A C 1
ATOM 2830 O O . GLN A 1 367 ? 30.493 9.003 -69.747 1.00 27.88 367 GLN A O 1
ATOM 2835 N N . HIS A 1 368 ? 30.431 6.804 -70.152 1.00 26.42 368 HIS A N 1
ATOM 2836 C CA . HIS A 1 368 ? 31.735 6.677 -70.787 1.00 26.42 368 HIS A CA 1
ATOM 2837 C C . HIS A 1 368 ? 31.667 5.540 -71.806 1.00 26.42 368 HIS A C 1
ATOM 2839 O O . HIS A 1 368 ? 31.440 4.380 -71.481 1.00 26.42 368 HIS A O 1
ATOM 2845 N N . SER A 1 369 ? 31.819 5.946 -73.062 1.00 24.81 369 SER A N 1
ATOM 2846 C CA . SER A 1 369 ? 32.001 5.144 -74.267 1.00 24.81 369 SER A CA 1
ATOM 2847 C C . SER A 1 369 ? 32.820 3.868 -74.046 1.00 24.81 369 SER A C 1
ATOM 2849 O O . SER A 1 369 ? 33.983 3.941 -73.647 1.00 24.81 369 SER A O 1
ATOM 2851 N N . THR A 1 370 ? 32.257 2.717 -74.404 1.00 23.28 370 THR A N 1
ATOM 2852 C CA . THR A 1 370 ? 33.009 1.485 -74.652 1.00 23.28 370 THR A CA 1
ATOM 2853 C C . THR A 1 370 ? 33.452 1.441 -76.120 1.00 23.28 370 THR A C 1
ATOM 2855 O O . THR A 1 370 ? 32.603 1.474 -77.011 1.00 23.28 370 THR A O 1
ATOM 2858 N N . PRO A 1 371 ? 34.758 1.338 -76.428 1.00 26.47 371 PRO A N 1
ATOM 2859 C CA . PRO A 1 371 ? 35.197 0.705 -77.657 1.00 26.47 371 PRO A CA 1
ATOM 2860 C C . PRO A 1 371 ? 35.188 -0.822 -77.488 1.00 26.47 371 PRO A C 1
ATOM 2862 O O . PRO A 1 371 ? 35.354 -1.368 -76.397 1.00 26.47 371 PRO A O 1
ATOM 2865 N N . SER A 1 372 ? 34.966 -1.503 -78.602 1.00 26.41 372 SER A N 1
ATOM 2866 C CA . SER A 1 372 ? 34.818 -2.947 -78.768 1.00 26.41 372 SER A CA 1
ATOM 2867 C C . SER A 1 372 ? 36.132 -3.755 -78.709 1.00 26.41 372 SER A C 1
ATOM 2869 O O . SER A 1 372 ? 37.102 -3.365 -79.356 1.00 26.41 372 SER A O 1
ATOM 2871 N N . HIS A 1 373 ? 36.042 -4.954 -78.096 1.00 26.75 373 HIS A N 1
ATOM 2872 C CA . HIS A 1 373 ? 36.853 -6.197 -78.246 1.00 26.75 373 HIS A CA 1
ATOM 2873 C C . HIS A 1 373 ? 38.307 -6.248 -77.699 1.00 26.75 373 HIS A C 1
ATOM 2875 O O . HIS A 1 373 ? 38.914 -5.191 -77.566 1.00 26.75 373 HIS A O 1
ATOM 2881 N N . PRO A 1 374 ? 38.923 -7.440 -77.420 1.00 31.34 374 PRO A N 1
ATOM 2882 C CA . PRO A 1 374 ? 38.491 -8.842 -77.625 1.00 31.34 374 PRO A CA 1
ATOM 2883 C C . PRO A 1 374 ? 38.661 -9.801 -76.403 1.00 31.34 374 PRO A C 1
ATOM 2885 O O . PRO A 1 374 ? 39.086 -9.429 -75.314 1.00 31.34 374 PRO A O 1
ATOM 2888 N N . SER A 1 375 ? 38.305 -11.070 -76.630 1.00 33.91 375 SER A N 1
ATOM 2889 C CA . SER A 1 375 ? 38.465 -12.279 -75.801 1.00 33.91 375 SER A CA 1
ATOM 2890 C C . SER A 1 375 ? 39.795 -12.419 -75.039 1.00 33.91 375 SER A C 1
ATOM 2892 O O . SER A 1 375 ? 40.869 -12.241 -75.613 1.00 33.91 375 SER A O 1
ATOM 2894 N N . GLN A 1 376 ? 39.710 -12.849 -73.773 1.00 35.03 376 GLN A N 1
ATOM 2895 C CA . GLN A 1 376 ? 40.845 -13.152 -72.895 1.00 35.03 376 GLN A CA 1
ATOM 2896 C C . GLN A 1 376 ? 41.726 -14.287 -73.444 1.00 35.03 376 GLN A C 1
ATOM 2898 O O . GLN A 1 376 ? 41.331 -15.452 -73.456 1.00 35.03 376 GLN A O 1
ATOM 2903 N N . GLY A 1 377 ? 42.953 -13.941 -73.834 1.00 29.33 377 GLY A N 1
ATOM 2904 C CA . GLY A 1 377 ? 44.085 -14.863 -73.854 1.00 29.33 377 GLY A CA 1
ATOM 2905 C C . GLY A 1 377 ? 44.730 -14.940 -72.467 1.00 29.33 377 GLY A C 1
ATOM 2906 O O . GLY A 1 377 ? 44.890 -13.927 -71.787 1.00 29.33 377 GLY A O 1
ATOM 2907 N N . SER A 1 378 ? 45.089 -16.152 -72.050 1.00 37.19 378 SER A N 1
ATOM 2908 C CA . SER A 1 378 ? 45.872 -16.426 -70.842 1.00 37.19 378 SER A CA 1
ATOM 2909 C C . SER A 1 378 ? 47.284 -15.850 -70.983 1.00 37.19 378 SER A C 1
ATOM 2911 O O . SER A 1 378 ? 48.015 -16.255 -71.885 1.00 37.19 378 SER A O 1
ATOM 2913 N N . TYR A 1 379 ? 47.693 -14.960 -70.074 1.00 38.75 379 TYR A N 1
ATOM 2914 C CA . TYR A 1 379 ? 49.084 -14.512 -69.959 1.00 38.75 379 TYR A CA 1
ATOM 2915 C C . TYR A 1 379 ? 49.758 -15.100 -68.719 1.00 38.75 379 TYR A C 1
ATOM 2917 O O . TYR A 1 379 ? 49.182 -15.155 -67.633 1.00 38.75 379 TYR A O 1
ATOM 2925 N N . SER A 1 380 ? 51.011 -15.507 -68.900 1.00 41.56 380 SER A N 1
ATOM 2926 C CA . SER A 1 380 ? 51.891 -16.063 -67.875 1.00 41.56 380 SER A CA 1
ATOM 2927 C C . SER A 1 380 ? 52.470 -14.948 -66.994 1.00 41.56 380 SER A C 1
ATOM 2929 O O . SER A 1 380 ? 53.304 -14.167 -67.447 1.00 41.56 380 SER A O 1
ATOM 2931 N N . GLY A 1 381 ? 52.049 -14.886 -65.729 1.00 46.41 381 GLY A N 1
ATOM 2932 C CA . GLY A 1 381 ? 52.582 -13.987 -64.698 1.00 46.41 381 GLY A CA 1
ATOM 2933 C C . GLY A 1 381 ? 51.907 -14.227 -63.337 1.00 46.41 381 GLY A C 1
ATOM 2934 O O . GLY A 1 381 ? 50.832 -14.831 -63.297 1.00 46.41 381 GLY A O 1
ATOM 2935 N N . PRO A 1 382 ? 52.515 -13.813 -62.207 1.00 55.91 382 PRO A N 1
ATOM 2936 C CA . PRO A 1 382 ? 51.910 -13.982 -60.887 1.00 55.91 382 PRO A CA 1
ATOM 2937 C C . PRO A 1 382 ? 50.585 -13.215 -60.802 1.00 55.91 382 PRO A C 1
ATOM 2939 O O . PRO A 1 382 ? 50.485 -12.071 -61.245 1.00 55.91 382 PRO A O 1
ATOM 2942 N N . ALA A 1 383 ? 49.558 -13.860 -60.243 1.00 49.41 383 ALA A N 1
ATOM 2943 C CA . ALA A 1 383 ? 48.213 -13.297 -60.175 1.00 49.41 383 ALA A CA 1
ATOM 2944 C C . ALA A 1 383 ? 48.204 -11.931 -59.453 1.00 49.41 383 ALA A C 1
ATOM 2946 O O . ALA A 1 383 ? 48.889 -11.781 -58.436 1.00 49.41 383 ALA A O 1
ATOM 2947 N N . PRO A 1 384 ? 47.404 -10.950 -59.915 1.00 51.28 384 PRO A N 1
ATOM 2948 C CA . PRO A 1 384 ? 47.358 -9.634 -59.293 1.00 51.28 384 PRO A CA 1
ATOM 2949 C C . PRO A 1 384 ? 46.882 -9.702 -57.826 1.00 51.28 384 PRO A C 1
ATOM 2951 O O . PRO A 1 384 ? 46.110 -10.604 -57.453 1.00 51.28 384 PRO A O 1
ATOM 2954 N N . PRO A 1 385 ? 47.323 -8.748 -56.978 1.00 57.59 385 PRO A N 1
ATOM 2955 C CA . PRO A 1 385 ? 46.970 -8.687 -55.561 1.00 57.59 385 PRO A CA 1
ATOM 2956 C C . PRO A 1 385 ? 45.449 -8.627 -55.349 1.00 57.59 385 PRO A C 1
ATOM 2958 O O . PRO A 1 385 ? 44.715 -8.058 -56.154 1.00 57.59 385 PRO A O 1
ATOM 2961 N N . LYS A 1 386 ? 44.955 -9.214 -54.246 1.00 49.41 386 LYS A N 1
ATOM 2962 C CA . LYS A 1 386 ? 43.510 -9.350 -53.938 1.00 49.41 386 LYS A CA 1
ATOM 2963 C C . LYS A 1 386 ? 42.723 -8.031 -54.002 1.00 49.41 386 LYS A C 1
ATOM 2965 O O . LYS A 1 386 ? 41.534 -8.072 -54.285 1.00 49.41 386 LYS A O 1
ATOM 2970 N N . SER A 1 387 ? 43.369 -6.892 -53.764 1.00 44.38 387 SER A N 1
ATOM 2971 C CA . SER A 1 387 ? 42.772 -5.552 -53.832 1.00 44.38 387 SER A CA 1
ATOM 2972 C C . SER A 1 387 ? 42.491 -5.055 -55.254 1.00 44.38 387 SER A C 1
ATOM 2974 O O . SER A 1 387 ? 41.773 -4.076 -55.411 1.00 44.38 387 SER A O 1
ATOM 2976 N N . TRP A 1 388 ? 43.075 -5.688 -56.274 1.00 41.00 388 TRP A N 1
ATOM 2977 C CA . TRP A 1 388 ? 42.965 -5.303 -57.689 1.00 41.00 388 TRP A CA 1
ATOM 2978 C C . TRP A 1 388 ? 42.059 -6.241 -58.487 1.00 41.00 388 TRP A C 1
ATOM 2980 O O . TRP A 1 388 ? 41.901 -6.093 -59.696 1.00 41.00 388 TRP A O 1
ATOM 2990 N N . ARG A 1 389 ? 41.451 -7.223 -57.816 1.00 41.16 389 ARG A N 1
ATOM 2991 C CA . ARG A 1 389 ? 40.374 -8.012 -58.404 1.00 41.16 389 ARG A CA 1
ATOM 2992 C C . ARG A 1 389 ? 39.119 -7.146 -58.377 1.00 41.16 389 ARG A C 1
ATOM 2994 O O . ARG A 1 389 ? 38.792 -6.589 -57.330 1.00 41.16 389 ARG A O 1
ATOM 3001 N N . HIS A 1 390 ? 38.440 -7.017 -59.515 1.00 33.06 390 HIS A N 1
ATOM 3002 C CA . HIS A 1 390 ? 37.114 -6.407 -59.559 1.00 33.06 390 HIS A CA 1
ATOM 3003 C C . HIS A 1 390 ? 36.216 -7.047 -58.490 1.00 33.06 390 HIS A C 1
ATOM 3005 O O . HIS A 1 390 ? 36.343 -8.243 -58.210 1.00 33.06 390 HIS A O 1
ATOM 3011 N N . ALA A 1 391 ? 35.363 -6.227 -57.863 1.00 35.84 391 ALA A N 1
ATOM 3012 C CA . ALA A 1 391 ? 34.371 -6.680 -56.894 1.00 35.84 391 ALA A CA 1
ATOM 3013 C C . ALA A 1 391 ? 33.658 -7.930 -57.437 1.00 35.84 391 ALA A C 1
ATOM 3015 O O . ALA A 1 391 ? 33.385 -7.965 -58.641 1.00 35.84 391 ALA A O 1
ATOM 3016 N N . PRO A 1 392 ? 33.405 -8.953 -56.596 1.00 39.00 392 PRO A N 1
ATOM 3017 C CA . PRO A 1 392 ? 32.744 -10.164 -57.058 1.00 39.00 392 PRO A CA 1
ATOM 3018 C C . PRO A 1 392 ? 31.456 -9.766 -57.779 1.00 39.00 392 PRO A C 1
ATOM 3020 O O . PRO A 1 392 ? 30.741 -8.871 -57.320 1.00 39.00 392 PRO A O 1
ATOM 3023 N N . GLU A 1 393 ? 31.226 -10.377 -58.940 1.00 38.22 393 GLU A N 1
ATOM 3024 C CA . GLU A 1 393 ? 30.010 -10.225 -59.739 1.00 38.22 393 GLU A CA 1
ATOM 3025 C C . GLU A 1 393 ? 28.781 -10.191 -58.820 1.00 38.22 393 GLU A C 1
ATOM 3027 O O . GLU A 1 393 ? 28.748 -10.942 -57.843 1.00 38.22 393 GLU A O 1
ATOM 3032 N N . ARG A 1 394 ? 27.808 -9.301 -59.098 1.00 42.66 394 ARG A N 1
ATOM 3033 C CA . ARG A 1 394 ? 26.545 -9.171 -58.339 1.00 42.66 394 ARG A CA 1
ATOM 3034 C C . ARG A 1 394 ? 26.016 -10.568 -58.003 1.00 42.66 394 ARG A C 1
ATOM 3036 O O . ARG A 1 394 ? 25.521 -11.270 -58.880 1.00 42.66 394 ARG A O 1
ATOM 3043 N N . GLY A 1 395 ? 26.207 -10.979 -56.751 1.00 53.88 395 GLY A N 1
ATOM 3044 C CA . GLY A 1 395 ? 25.988 -12.354 -56.333 1.00 53.88 395 GLY A CA 1
ATOM 3045 C C . GLY A 1 395 ? 24.511 -12.728 -56.398 1.00 53.88 395 GLY A C 1
ATOM 3046 O O . GLY A 1 395 ? 23.627 -11.883 -56.269 1.00 53.88 395 GLY A O 1
ATOM 3047 N N . VAL A 1 396 ? 24.246 -14.027 -56.524 1.00 58.34 396 VAL A N 1
ATOM 3048 C CA . VAL A 1 396 ? 22.905 -14.645 -56.506 1.00 58.34 396 VAL A CA 1
ATOM 3049 C C . VAL A 1 396 ? 22.071 -14.229 -55.266 1.00 58.34 396 VAL A C 1
ATOM 3051 O O . VAL A 1 396 ? 20.839 -14.282 -55.288 1.00 58.34 396 VAL A O 1
ATOM 3054 N N . HIS A 1 397 ? 22.732 -13.740 -54.210 1.00 65.88 397 HIS A N 1
ATOM 3055 C CA . HIS A 1 397 ? 22.186 -13.381 -52.898 1.00 65.88 397 HIS A CA 1
ATOM 3056 C C . HIS A 1 397 ? 21.772 -11.900 -52.711 1.00 65.88 397 HIS A C 1
ATOM 3058 O O . HIS A 1 397 ? 21.573 -11.470 -51.585 1.00 65.88 397 HIS A O 1
ATOM 3064 N N . ASP A 1 398 ? 21.589 -11.097 -53.768 1.00 69.31 398 ASP A N 1
ATOM 3065 C CA . ASP A 1 398 ? 21.097 -9.698 -53.625 1.00 69.31 398 ASP A CA 1
ATOM 3066 C C . ASP A 1 398 ? 19.650 -9.485 -54.126 1.00 69.31 398 ASP A C 1
ATOM 3068 O O . ASP A 1 398 ? 19.052 -8.406 -54.032 1.00 69.31 398 ASP A O 1
ATOM 3072 N N . THR A 1 399 ? 19.029 -10.547 -54.641 1.00 83.06 399 THR A N 1
ATOM 3073 C CA . THR A 1 399 ? 17.657 -10.474 -55.157 1.00 83.06 399 THR A CA 1
ATOM 3074 C C . THR A 1 399 ? 16.643 -10.249 -54.023 1.00 83.06 399 THR A C 1
ATOM 3076 O O . THR A 1 399 ? 16.776 -10.852 -52.953 1.00 83.06 399 THR A O 1
ATOM 3079 N N . PRO A 1 400 ? 15.587 -9.432 -54.225 1.00 81.38 400 PRO A N 1
ATOM 3080 C CA . PRO A 1 400 ? 14.532 -9.243 -53.222 1.00 81.38 400 PRO A CA 1
ATOM 3081 C C . PRO A 1 400 ? 13.881 -10.554 -52.771 1.00 81.38 400 PRO A C 1
ATOM 3083 O O . PRO A 1 400 ? 13.569 -10.740 -51.598 1.00 81.38 400 PRO A O 1
ATOM 3086 N N . THR A 1 401 ? 13.745 -11.504 -53.696 1.00 82.19 401 THR A N 1
ATOM 3087 C CA . THR A 1 401 ? 13.247 -12.859 -53.435 1.00 82.19 401 THR A CA 1
ATOM 3088 C C . THR A 1 401 ? 14.158 -13.639 -52.494 1.00 82.19 401 THR A C 1
ATOM 3090 O O . THR A 1 401 ? 13.675 -14.321 -51.589 1.00 82.19 401 THR A O 1
ATOM 3093 N N . TRP A 1 402 ? 15.478 -13.524 -52.666 1.00 86.88 402 TRP A N 1
ATOM 3094 C CA . TRP A 1 402 ? 16.424 -14.145 -51.749 1.00 86.88 402 TRP A CA 1
ATOM 3095 C C . TRP A 1 402 ? 16.401 -13.456 -50.382 1.00 86.88 402 TRP A C 1
ATOM 3097 O O . TRP A 1 402 ? 16.338 -14.146 -49.370 1.00 86.88 402 TRP A O 1
ATOM 3107 N N . ARG A 1 403 ? 16.352 -12.117 -50.331 1.00 86.94 403 ARG A N 1
ATOM 3108 C CA . ARG A 1 403 ? 16.289 -11.357 -49.068 1.00 86.94 403 ARG A CA 1
ATOM 3109 C C . ARG A 1 403 ? 15.016 -11.655 -48.269 1.00 86.94 403 ARG A C 1
ATOM 3111 O O . ARG A 1 403 ? 15.092 -11.853 -47.058 1.00 86.94 403 ARG A O 1
ATOM 3118 N N . ALA A 1 404 ? 13.870 -11.799 -48.935 1.00 84.19 404 ALA A N 1
ATOM 3119 C CA . ALA A 1 404 ? 12.631 -12.263 -48.306 1.00 84.19 404 ALA A CA 1
ATOM 3120 C C . ALA A 1 404 ? 12.781 -13.680 -47.722 1.00 84.19 404 ALA A C 1
ATOM 3122 O O . ALA A 1 404 ? 12.393 -13.935 -46.579 1.00 84.19 404 ALA A O 1
ATOM 3123 N N . LYS A 1 405 ? 13.410 -14.601 -48.469 1.00 84.75 405 LYS A N 1
ATOM 3124 C CA . LYS A 1 405 ? 13.692 -15.963 -47.993 1.00 84.75 405 LYS A CA 1
ATOM 3125 C C . LYS A 1 405 ? 14.675 -15.962 -46.819 1.00 84.75 405 LYS A C 1
ATOM 3127 O O . LYS A 1 405 ? 14.449 -16.691 -45.855 1.00 84.75 405 LYS A O 1
ATOM 3132 N N . ALA A 1 406 ? 15.721 -15.143 -46.857 1.00 85.44 406 ALA A N 1
ATOM 3133 C CA . ALA A 1 406 ? 16.689 -14.990 -45.777 1.00 85.44 406 ALA A CA 1
ATOM 3134 C C . ALA A 1 406 ? 16.006 -14.530 -44.477 1.00 85.44 406 ALA A C 1
ATOM 3136 O O . ALA A 1 406 ? 16.156 -15.173 -43.444 1.00 85.44 406 ALA A O 1
ATOM 3137 N N . LEU A 1 407 ? 15.153 -13.506 -44.542 1.00 86.50 407 LEU A N 1
ATOM 3138 C CA . LEU A 1 407 ? 14.493 -12.921 -43.367 1.00 86.50 407 LEU A CA 1
ATOM 3139 C C . LEU A 1 407 ? 13.284 -13.713 -42.835 1.00 86.50 407 LEU A C 1
ATOM 3141 O O . LEU A 1 407 ? 12.786 -13.419 -41.750 1.00 86.50 407 LEU A O 1
ATOM 3145 N N . SER A 1 408 ? 12.823 -14.739 -43.555 1.00 84.50 408 SER A N 1
ATOM 3146 C CA . SER A 1 408 ? 11.606 -15.497 -43.212 1.00 84.50 408 SER A CA 1
ATOM 3147 C C . SER A 1 408 ? 11.589 -16.123 -41.808 1.00 84.50 408 SER A C 1
ATOM 3149 O O . SER A 1 408 ? 10.528 -16.169 -41.189 1.00 84.50 408 SER A O 1
ATOM 3151 N N . LEU A 1 409 ? 12.733 -16.575 -41.275 1.00 80.25 409 LEU A N 1
ATOM 3152 C CA . LEU A 1 409 ? 12.785 -17.234 -39.960 1.00 80.25 409 LEU A CA 1
ATOM 3153 C C . LEU A 1 409 ? 12.543 -16.266 -38.809 1.00 80.25 409 LEU A C 1
ATOM 3155 O O . LEU A 1 409 ? 11.715 -16.542 -37.945 1.00 80.25 409 LEU A O 1
ATOM 3159 N N . VAL A 1 410 ? 13.210 -15.113 -38.837 1.00 74.81 410 VAL A N 1
ATOM 3160 C CA . VAL A 1 410 ? 12.966 -14.028 -37.878 1.00 74.81 410 VAL A CA 1
ATOM 3161 C C . VAL A 1 410 ? 11.542 -13.492 -38.047 1.00 74.81 410 VAL A C 1
ATOM 3163 O O . VAL A 1 410 ? 10.870 -13.187 -37.068 1.00 74.81 410 VAL A O 1
ATOM 3166 N N . GLY A 1 411 ? 11.043 -13.461 -39.287 1.00 61.97 411 GLY A N 1
ATOM 3167 C CA . GLY A 1 411 ? 9.728 -12.919 -39.592 1.00 61.97 411 GLY A CA 1
ATOM 3168 C C . GLY A 1 411 ? 8.526 -13.714 -39.080 1.00 61.97 411 GLY A C 1
ATOM 3169 O O . GLY A 1 411 ? 7.532 -13.102 -38.692 1.00 61.97 411 GLY A O 1
ATOM 3170 N N . SER A 1 412 ? 8.644 -15.045 -39.027 1.00 58.47 412 SER A N 1
ATOM 3171 C CA . SER A 1 412 ? 7.561 -15.960 -38.623 1.00 58.47 412 SER A CA 1
ATOM 3172 C C . SER A 1 412 ? 7.154 -15.885 -37.145 1.00 58.47 412 SER A C 1
ATOM 3174 O O . SER A 1 412 ? 6.077 -16.351 -36.780 1.00 58.47 412 SER A O 1
ATOM 3176 N N . TYR A 1 413 ? 7.991 -15.287 -36.293 1.00 53.84 413 TYR A N 1
ATOM 3177 C CA . TYR A 1 413 ? 7.743 -15.167 -34.851 1.00 53.84 413 TYR A CA 1
ATOM 3178 C C . TYR A 1 413 ? 7.462 -13.725 -34.404 1.00 53.84 413 TYR A C 1
ATOM 3180 O O . TYR A 1 413 ? 6.929 -13.528 -33.314 1.00 53.84 413 TYR A O 1
ATOM 3188 N N . ASP A 1 414 ? 7.750 -12.727 -35.251 1.00 52.72 414 ASP A N 1
ATOM 3189 C CA . ASP A 1 414 ? 7.731 -11.308 -34.875 1.00 52.72 414 ASP A CA 1
ATOM 3190 C C . ASP A 1 414 ? 6.948 -10.417 -35.857 1.00 52.72 414 ASP A C 1
ATOM 3192 O O . ASP A 1 414 ? 7.444 -9.422 -36.395 1.00 52.72 414 ASP A O 1
ATOM 3196 N N . SER A 1 415 ? 5.684 -10.769 -36.117 1.00 53.62 415 SER A N 1
ATOM 3197 C CA . SER A 1 415 ? 4.727 -9.965 -36.904 1.00 53.62 415 SER A CA 1
ATOM 3198 C C . SER A 1 415 ? 5.201 -9.505 -38.302 1.00 53.62 415 SER A C 1
ATOM 3200 O O . SER A 1 415 ? 4.550 -8.654 -38.914 1.00 53.62 415 SER A O 1
ATOM 3202 N N . MET A 1 416 ? 6.291 -10.063 -38.855 1.00 52.44 416 MET A N 1
ATOM 3203 C CA . MET A 1 416 ? 6.772 -9.719 -40.203 1.00 52.44 416 MET A CA 1
ATOM 3204 C C . MET A 1 416 ? 6.069 -10.505 -41.316 1.00 52.44 416 MET A C 1
ATOM 3206 O O . MET A 1 416 ? 6.341 -10.250 -42.489 1.00 52.44 416 MET A O 1
ATOM 3210 N N . ASP A 1 417 ? 5.147 -11.415 -40.988 1.00 51.00 417 ASP A N 1
ATOM 3211 C CA . ASP A 1 417 ? 4.360 -12.211 -41.950 1.00 51.00 417 ASP A CA 1
ATOM 3212 C C . ASP A 1 417 ? 3.590 -11.364 -42.980 1.00 51.00 417 ASP A C 1
ATOM 3214 O O . ASP A 1 417 ? 3.085 -11.863 -43.988 1.00 51.00 417 ASP A O 1
ATOM 3218 N N . ASN A 1 418 ? 3.450 -10.061 -42.735 1.00 52.31 418 ASN A N 1
ATOM 3219 C CA . ASN A 1 418 ? 2.854 -9.128 -43.684 1.00 52.31 418 ASN A CA 1
ATOM 3220 C C . ASN A 1 418 ? 3.823 -8.622 -44.768 1.00 52.31 418 ASN A C 1
ATOM 3222 O O . ASN A 1 418 ? 3.344 -8.044 -45.736 1.00 52.31 418 ASN A O 1
ATOM 3226 N N . PHE A 1 419 ? 5.134 -8.848 -44.632 1.00 55.62 419 PHE A N 1
ATOM 3227 C CA . PHE A 1 419 ? 6.178 -8.228 -45.462 1.00 55.62 419 PHE A CA 1
ATOM 3228 C C . PHE A 1 419 ? 7.038 -9.217 -46.258 1.00 55.62 419 PHE A C 1
ATOM 3230 O O . PHE A 1 419 ? 7.591 -8.847 -47.288 1.00 55.62 419 PHE A O 1
ATOM 3237 N N . THR A 1 420 ? 7.184 -10.459 -45.795 1.00 55.97 420 THR A N 1
ATOM 3238 C CA . THR A 1 420 ? 7.960 -11.504 -46.494 1.00 55.97 420 THR A CA 1
ATOM 3239 C C . THR A 1 420 ? 7.152 -12.230 -47.568 1.00 55.97 420 THR A C 1
ATOM 3241 O O . THR A 1 420 ? 7.730 -12.924 -48.404 1.00 55.97 420 THR A O 1
ATOM 3244 N N . ASP A 1 421 ? 5.828 -12.063 -47.558 1.00 60.16 421 ASP A N 1
ATOM 3245 C CA . ASP A 1 421 ? 4.916 -12.631 -48.543 1.00 60.16 421 ASP A CA 1
ATOM 3246 C C . ASP A 1 421 ? 4.843 -11.703 -49.773 1.00 60.16 421 ASP A C 1
ATOM 3248 O O . ASP A 1 421 ? 4.247 -10.625 -49.683 1.00 60.16 421 ASP A O 1
ATOM 3252 N N . PRO A 1 422 ? 5.427 -12.083 -50.929 1.00 55.91 422 PRO A N 1
ATOM 3253 C CA . PRO A 1 422 ? 5.516 -11.222 -52.114 1.00 55.91 422 PRO A CA 1
ATOM 3254 C C . PRO A 1 422 ? 4.148 -10.881 -52.716 1.00 55.91 422 PRO A C 1
ATOM 3256 O O . PRO A 1 422 ? 4.060 -10.057 -53.624 1.00 55.91 422 PRO A O 1
ATOM 3259 N N . THR A 1 423 ? 3.080 -11.527 -52.244 1.00 54.41 423 THR A N 1
ATOM 3260 C CA . THR A 1 423 ? 1.719 -11.260 -52.698 1.00 54.41 423 THR A CA 1
ATOM 3261 C C . THR A 1 423 ? 1.140 -9.989 -52.071 1.00 54.41 423 THR A C 1
ATOM 3263 O O . THR A 1 423 ? 0.414 -9.261 -52.752 1.00 54.41 423 THR A O 1
ATOM 3266 N N . LYS A 1 424 ? 1.512 -9.654 -50.824 1.00 60.00 424 LYS A N 1
ATOM 3267 C CA . LYS A 1 424 ? 0.882 -8.579 -50.048 1.00 60.00 424 LYS A CA 1
ATOM 3268 C C . LYS A 1 424 ? 1.371 -7.183 -50.448 1.00 60.00 424 LYS A C 1
ATOM 3270 O O . LYS A 1 424 ? 2.549 -6.860 -50.357 1.00 60.00 424 LYS A O 1
ATOM 3275 N N . VAL A 1 425 ? 0.428 -6.311 -50.812 1.00 62.25 425 VAL A N 1
ATOM 3276 C CA . VAL A 1 425 ? 0.697 -4.892 -51.110 1.00 62.25 425 VAL A CA 1
ATOM 3277 C C . VAL A 1 425 ? 0.965 -4.114 -49.807 1.00 62.25 425 VAL A C 1
ATOM 3279 O O . VAL A 1 425 ? 0.164 -4.247 -48.872 1.00 62.25 425 VAL A O 1
ATOM 3282 N N . PRO A 1 426 ? 2.037 -3.294 -49.731 1.00 66.94 426 PRO A N 1
ATOM 3283 C CA . PRO A 1 426 ? 2.334 -2.458 -48.567 1.00 66.94 426 PRO A CA 1
ATOM 3284 C C . PRO A 1 426 ? 1.243 -1.410 -48.300 1.00 66.94 426 PRO A C 1
ATOM 3286 O O . PRO A 1 426 ? 0.474 -1.034 -49.185 1.00 66.94 426 PRO A O 1
ATOM 3289 N N . SER A 1 427 ? 1.174 -0.908 -47.063 1.00 78.38 427 SER A N 1
ATOM 3290 C CA . SER A 1 427 ? 0.204 0.131 -46.701 1.00 78.38 427 SER A CA 1
ATOM 3291 C C . SER A 1 427 ? 0.484 1.445 -47.443 1.00 78.38 427 SER A C 1
ATOM 3293 O O . SER A 1 427 ? 1.634 1.783 -47.726 1.00 78.38 427 SER A O 1
ATOM 3295 N N . LEU A 1 428 ? -0.566 2.232 -47.710 1.00 77.75 428 LEU A N 1
ATOM 3296 C CA . LEU A 1 428 ? -0.425 3.550 -48.345 1.00 77.75 428 LEU A CA 1
ATOM 3297 C C . LEU A 1 428 ? 0.549 4.453 -47.570 1.00 77.75 428 LEU A C 1
ATOM 3299 O O . LEU A 1 428 ? 1.353 5.153 -48.172 1.00 77.75 428 LEU A O 1
ATOM 3303 N N . ALA A 1 429 ? 0.518 4.394 -46.235 1.00 79.25 429 ALA A N 1
ATOM 3304 C CA . ALA A 1 429 ? 1.441 5.141 -45.385 1.00 79.25 429 ALA A CA 1
ATOM 3305 C C . ALA A 1 429 ? 2.907 4.757 -45.644 1.00 79.25 429 ALA A C 1
ATOM 3307 O O . ALA A 1 429 ? 3.765 5.634 -45.713 1.00 79.25 429 ALA A O 1
ATOM 3308 N N . LEU A 1 430 ? 3.189 3.465 -45.838 1.00 81.69 430 LEU A N 1
ATOM 3309 C CA . LEU A 1 430 ? 4.530 2.974 -46.144 1.00 81.69 430 LEU A CA 1
ATOM 3310 C C . LEU A 1 430 ? 5.006 3.445 -47.523 1.00 81.69 430 LEU A C 1
ATOM 3312 O O . LEU A 1 430 ? 6.145 3.881 -47.652 1.00 81.69 430 LEU A O 1
ATOM 3316 N N . LEU A 1 431 ? 4.124 3.414 -48.526 1.00 80.44 431 LEU A N 1
ATOM 3317 C CA . LEU A 1 431 ? 4.411 3.907 -49.877 1.00 80.44 431 LEU A CA 1
ATOM 3318 C C . LEU A 1 431 ? 4.703 5.415 -49.883 1.00 80.44 431 LEU A C 1
ATOM 3320 O O . LEU A 1 431 ? 5.690 5.854 -50.471 1.00 80.44 431 LEU A O 1
ATOM 3324 N N . CYS A 1 432 ? 3.904 6.210 -49.167 1.00 82.56 432 CYS A N 1
ATOM 3325 C CA . CYS A 1 432 ? 4.157 7.644 -49.015 1.00 82.56 432 CYS A CA 1
ATOM 3326 C C . CYS A 1 432 ? 5.496 7.915 -48.310 1.00 82.56 432 CYS A C 1
ATOM 3328 O O . CYS A 1 432 ? 6.255 8.783 -48.736 1.00 82.56 432 CYS A O 1
ATOM 3330 N N . LEU A 1 433 ? 5.821 7.159 -47.256 1.00 85.56 433 LEU A N 1
ATOM 3331 C CA . LEU A 1 433 ? 7.103 7.285 -46.553 1.00 85.56 433 LEU A CA 1
ATOM 3332 C C . LEU A 1 433 ? 8.294 6.876 -47.427 1.00 85.56 433 LEU A C 1
ATOM 3334 O O . LEU A 1 433 ? 9.356 7.485 -47.322 1.00 85.56 433 LEU A O 1
ATOM 3338 N N . GLN A 1 434 ? 8.130 5.886 -48.306 1.00 84.94 434 GLN A N 1
ATOM 3339 C CA . GLN A 1 434 ? 9.150 5.520 -49.290 1.00 84.94 434 GLN A CA 1
ATOM 3340 C C . GLN A 1 434 ? 9.401 6.649 -50.281 1.00 84.94 434 GLN A C 1
ATOM 3342 O O . GLN A 1 434 ? 10.559 6.977 -50.520 1.00 84.94 434 GLN A O 1
ATOM 3347 N N . MET A 1 435 ? 8.348 7.287 -50.797 1.00 82.38 435 MET A N 1
ATOM 3348 C CA . MET A 1 435 ? 8.502 8.464 -51.656 1.00 82.38 435 MET A CA 1
ATOM 3349 C C . MET A 1 435 ? 9.261 9.585 -50.941 1.00 82.38 435 MET A C 1
ATOM 3351 O O . MET A 1 435 ? 10.252 10.084 -51.462 1.00 82.38 435 MET A O 1
ATOM 3355 N N . ILE A 1 436 ? 8.891 9.885 -49.693 1.00 84.00 436 ILE A N 1
ATOM 3356 C CA . ILE A 1 436 ? 9.597 10.882 -48.874 1.00 84.00 436 ILE A CA 1
ATOM 3357 C C . ILE A 1 436 ? 11.070 10.494 -48.673 1.00 84.00 436 ILE A C 1
ATOM 3359 O O . ILE A 1 436 ? 11.951 11.351 -48.739 1.00 84.00 436 ILE A O 1
ATOM 3363 N N . LEU A 1 437 ? 11.368 9.211 -48.441 1.00 84.81 437 LEU A N 1
ATOM 3364 C CA . LEU A 1 437 ? 12.745 8.731 -48.316 1.00 84.81 437 LEU A CA 1
ATOM 3365 C C . LEU A 1 437 ? 13.536 8.854 -49.617 1.00 84.81 437 LEU A C 1
ATOM 3367 O O . LEU A 1 437 ? 14.742 9.093 -49.548 1.00 84.81 437 LEU A O 1
ATOM 3371 N N . VAL A 1 438 ? 12.904 8.648 -50.770 1.00 82.25 438 VAL A N 1
ATOM 3372 C CA . VAL A 1 438 ? 13.529 8.813 -52.088 1.00 82.25 438 VAL A CA 1
ATOM 3373 C C . VAL A 1 438 ? 13.837 10.290 -52.338 1.00 82.25 438 VAL A C 1
ATOM 3375 O O . VAL A 1 438 ? 14.972 10.606 -52.693 1.00 82.25 438 VAL A O 1
ATOM 3378 N N . ASP A 1 439 ? 12.891 11.178 -52.031 1.00 82.75 439 ASP A N 1
ATOM 3379 C CA . ASP A 1 439 ? 13.027 12.627 -52.220 1.00 82.75 439 ASP A CA 1
ATOM 3380 C C . ASP A 1 439 ? 14.045 13.263 -51.254 1.00 82.75 439 ASP A C 1
ATOM 3382 O O . ASP A 1 439 ? 14.698 14.257 -51.579 1.00 82.75 439 ASP A O 1
ATOM 3386 N N . CYS A 1 440 ? 14.245 12.672 -50.071 1.00 83.00 440 CYS A N 1
ATOM 3387 C CA . CYS A 1 440 ? 15.276 13.100 -49.127 1.00 83.00 440 CYS A CA 1
ATOM 3388 C C . CYS A 1 440 ? 16.682 12.738 -49.640 1.00 83.00 440 CYS A C 1
ATOM 3390 O O . CYS A 1 440 ? 17.182 11.619 -49.445 1.00 83.00 440 CYS A O 1
ATOM 3392 N N . THR A 1 441 ? 17.355 13.719 -50.244 1.00 82.31 441 THR A N 1
ATOM 3393 C CA . THR A 1 441 ? 18.734 13.586 -50.746 1.00 82.31 441 THR A CA 1
ATOM 3394 C C . THR A 1 441 ? 19.783 13.931 -49.688 1.00 82.31 441 THR A C 1
ATOM 3396 O O . THR A 1 441 ? 20.897 13.407 -49.741 1.00 82.31 441 THR A O 1
ATOM 3399 N N . SER A 1 442 ? 19.439 14.746 -48.680 1.00 86.19 442 SER A N 1
ATOM 3400 C CA . SER A 1 442 ? 20.376 15.178 -47.640 1.00 86.19 442 SER A CA 1
ATOM 3401 C C . SER A 1 442 ? 20.070 14.607 -46.247 1.00 86.19 442 SER A C 1
ATOM 3403 O O . SER A 1 442 ? 18.922 14.449 -45.826 1.00 86.19 442 SER A O 1
ATOM 3405 N N . LYS A 1 443 ? 21.128 14.368 -45.457 1.00 84.88 443 LYS A N 1
ATOM 3406 C CA . LYS A 1 443 ? 21.013 13.912 -44.057 1.00 84.88 443 LYS A CA 1
ATOM 3407 C C . LYS A 1 443 ? 20.228 14.895 -43.177 1.00 84.88 443 LYS A C 1
ATOM 3409 O O . LYS A 1 443 ? 19.526 14.469 -42.265 1.00 84.88 443 LYS A O 1
ATOM 3414 N N . ARG A 1 444 ? 20.346 16.201 -43.445 1.00 83.50 444 ARG A N 1
ATOM 3415 C CA . ARG A 1 444 ? 19.694 17.265 -42.663 1.00 83.50 444 ARG A CA 1
ATOM 3416 C C . ARG A 1 444 ? 18.181 17.295 -42.870 1.00 83.50 444 ARG A C 1
ATOM 3418 O O . ARG A 1 444 ? 17.457 17.553 -41.916 1.00 83.50 444 ARG A O 1
ATOM 3425 N N . GLU A 1 445 ? 17.708 17.032 -44.086 1.00 84.50 445 GLU A N 1
ATOM 3426 C CA . GLU A 1 445 ? 16.272 16.952 -44.387 1.00 84.50 445 GLU A CA 1
ATOM 3427 C C . GLU A 1 445 ? 15.638 15.761 -43.682 1.00 84.50 445 GLU A C 1
ATOM 3429 O O . GLU A 1 445 ? 14.664 15.930 -42.952 1.00 84.50 445 GLU A O 1
ATOM 3434 N N . LEU A 1 446 ? 16.253 14.581 -43.797 1.00 85.00 446 LEU A N 1
ATOM 3435 C CA . LEU A 1 446 ? 15.728 13.379 -43.158 1.00 85.00 446 LEU A CA 1
ATOM 3436 C C . LEU A 1 446 ? 15.705 13.514 -41.626 1.00 85.00 446 LEU A C 1
ATOM 3438 O O . LEU A 1 446 ? 14.709 13.173 -41.000 1.00 85.00 446 LEU A O 1
ATOM 3442 N N . GLN A 1 447 ? 16.733 14.125 -41.024 1.00 85.25 447 GLN A N 1
ATOM 3443 C CA . GLN A 1 447 ? 16.759 14.426 -39.584 1.00 85.25 447 GLN A CA 1
ATOM 3444 C C . GLN A 1 447 ? 15.626 15.351 -39.114 1.00 85.25 447 GLN A C 1
ATOM 3446 O O . GLN A 1 447 ? 15.230 15.263 -37.954 1.00 85.25 447 GLN A O 1
ATOM 3451 N N . ARG A 1 448 ? 15.098 16.228 -39.979 1.00 84.69 448 ARG A N 1
ATOM 3452 C CA . ARG A 1 448 ? 13.935 17.072 -39.651 1.00 84.69 448 ARG A CA 1
ATOM 3453 C C . ARG A 1 448 ? 12.624 16.297 -39.709 1.00 84.69 448 ARG A C 1
ATOM 3455 O O . ARG A 1 448 ? 11.710 16.627 -38.965 1.00 84.69 448 ARG A O 1
ATOM 3462 N N . VAL A 1 449 ? 12.534 15.289 -40.576 1.00 85.56 449 VAL A N 1
ATOM 3463 C CA . VAL A 1 449 ? 11.318 14.488 -40.777 1.00 85.56 449 VAL A CA 1
ATOM 3464 C C . VAL A 1 449 ? 11.225 13.339 -39.769 1.00 85.56 449 VAL A C 1
ATOM 3466 O O . VAL A 1 449 ? 10.133 13.065 -39.278 1.00 85.56 449 VAL A O 1
ATOM 3469 N N . THR A 1 450 ? 12.347 12.704 -39.399 1.00 86.25 450 THR A N 1
ATOM 3470 C CA . THR A 1 450 ? 12.380 11.539 -38.490 1.00 86.25 450 THR A CA 1
ATOM 3471 C C . THR A 1 450 ? 11.543 11.708 -37.209 1.00 86.25 450 THR A C 1
ATOM 3473 O O . THR A 1 450 ? 10.823 10.764 -36.883 1.00 86.25 450 THR A O 1
ATOM 3476 N N . PRO A 1 451 ? 11.571 12.849 -36.481 1.00 85.88 451 PRO A N 1
ATOM 3477 C CA . PRO A 1 451 ? 10.791 13.018 -35.249 1.00 85.88 451 PRO A CA 1
ATOM 3478 C C . PRO A 1 451 ? 9.273 12.920 -35.447 1.00 85.88 451 PRO A C 1
ATOM 3480 O O . PRO A 1 451 ? 8.555 12.593 -34.508 1.00 85.88 451 PRO A O 1
ATOM 3483 N N . PHE A 1 452 ? 8.784 13.180 -36.663 1.00 85.81 452 PHE A N 1
ATOM 3484 C CA . PHE A 1 452 ? 7.363 13.119 -37.006 1.00 85.81 452 PHE A CA 1
ATOM 3485 C C . PHE A 1 452 ? 6.912 11.730 -37.469 1.00 85.81 452 PHE A C 1
ATOM 3487 O O . PHE A 1 452 ? 5.716 11.521 -37.660 1.00 85.81 452 PHE A O 1
ATOM 3494 N N . ILE A 1 453 ? 7.837 10.779 -37.653 1.00 85.00 453 ILE A N 1
ATOM 3495 C CA . ILE A 1 453 ? 7.507 9.405 -38.036 1.00 85.00 453 ILE A CA 1
ATOM 3496 C C . ILE A 1 453 ? 7.408 8.545 -36.762 1.00 85.00 453 ILE A C 1
ATOM 3498 O O . ILE A 1 453 ? 8.422 8.326 -36.084 1.00 85.00 453 ILE A O 1
ATOM 3502 N N . PRO A 1 454 ? 6.217 8.005 -36.437 1.00 85.62 454 PRO A N 1
ATOM 3503 C CA . PRO A 1 454 ? 6.038 7.087 -35.317 1.00 85.62 454 PRO A CA 1
ATOM 3504 C C . PRO A 1 454 ? 7.037 5.915 -35.338 1.00 85.62 454 PRO A C 1
ATOM 3506 O O . PRO A 1 454 ? 7.381 5.425 -36.417 1.00 85.62 454 PRO A O 1
ATOM 3509 N N . PRO A 1 455 ? 7.500 5.428 -34.171 1.00 82.88 455 PRO A N 1
ATOM 3510 C CA . PRO A 1 455 ? 8.533 4.388 -34.080 1.00 82.88 455 PRO A CA 1
ATOM 3511 C C . PRO A 1 455 ? 8.154 3.093 -34.813 1.00 82.88 455 PRO A C 1
ATOM 3513 O O . PRO A 1 455 ? 8.961 2.585 -35.589 1.00 82.88 455 PRO A O 1
ATOM 3516 N N . HIS A 1 456 ? 6.907 2.636 -34.677 1.00 83.75 456 HIS A N 1
ATOM 3517 C CA . HIS A 1 456 ? 6.408 1.445 -35.370 1.00 83.75 456 HIS A CA 1
ATOM 3518 C C . HIS A 1 456 ? 6.433 1.588 -36.904 1.00 83.75 456 HIS A C 1
ATOM 3520 O O . HIS A 1 456 ? 6.780 0.640 -37.602 1.00 83.75 456 HIS A O 1
ATOM 3526 N N . LEU A 1 457 ? 6.149 2.782 -37.448 1.00 84.88 457 LEU A N 1
ATOM 3527 C CA . LEU A 1 457 ? 6.241 3.032 -38.894 1.00 84.88 457 LEU A CA 1
ATOM 3528 C C . LEU A 1 457 ? 7.694 3.107 -39.372 1.00 84.88 457 LEU A C 1
ATOM 3530 O O . LEU A 1 457 ? 7.985 2.686 -40.488 1.00 84.88 457 LEU A O 1
ATOM 3534 N N . ARG A 1 458 ? 8.619 3.608 -38.540 1.00 87.38 458 ARG A N 1
ATOM 3535 C CA . ARG A 1 458 ? 10.062 3.577 -38.843 1.00 87.38 458 ARG A CA 1
ATOM 3536 C C . ARG A 1 458 ? 10.573 2.143 -38.915 1.00 87.38 458 ARG A C 1
ATOM 3538 O O . ARG A 1 458 ? 11.311 1.816 -39.842 1.00 87.38 458 ARG A O 1
ATOM 3545 N N . ARG A 1 459 ? 10.138 1.294 -37.981 1.00 87.44 459 ARG A N 1
ATOM 3546 C CA . ARG A 1 459 ? 10.401 -0.146 -37.999 1.00 87.44 459 ARG A CA 1
ATOM 3547 C C . ARG A 1 459 ? 9.876 -0.780 -39.288 1.00 87.44 459 ARG A C 1
ATOM 3549 O O . ARG A 1 459 ? 10.670 -1.324 -40.048 1.00 87.44 459 ARG A O 1
ATOM 3556 N N . ASP A 1 460 ? 8.590 -0.630 -39.602 1.00 84.94 460 ASP A N 1
ATOM 3557 C CA . ASP A 1 460 ? 7.978 -1.218 -40.807 1.00 84.94 460 ASP A CA 1
ATOM 3558 C C . ASP A 1 460 ? 8.652 -0.749 -42.112 1.00 84.94 460 ASP A C 1
ATOM 3560 O O . ASP A 1 460 ? 8.846 -1.531 -43.047 1.00 84.94 460 ASP A O 1
ATOM 3564 N N . LEU A 1 461 ? 9.082 0.516 -42.162 1.00 86.75 461 LEU A N 1
ATOM 3565 C CA . LEU A 1 461 ? 9.837 1.090 -43.277 1.00 86.75 461 LEU A CA 1
ATOM 3566 C C . LEU A 1 461 ? 11.207 0.432 -43.453 1.00 86.75 461 LEU A C 1
ATOM 3568 O O . LEU A 1 461 ? 11.571 0.066 -44.570 1.00 86.75 461 LEU A O 1
ATOM 3572 N N . ILE A 1 462 ? 11.948 0.234 -42.360 1.00 89.06 462 ILE A N 1
ATOM 3573 C CA . ILE A 1 462 ? 13.244 -0.458 -42.380 1.00 89.06 462 ILE A CA 1
ATOM 3574 C C . ILE A 1 462 ? 13.067 -1.914 -42.823 1.00 89.06 462 ILE A C 1
ATOM 3576 O O . ILE A 1 462 ? 13.816 -2.377 -43.684 1.00 89.06 462 ILE A O 1
ATOM 3580 N N . ARG A 1 463 ? 12.050 -2.610 -42.301 1.00 86.94 463 ARG A N 1
ATOM 3581 C CA . ARG A 1 463 ? 11.721 -4.000 -42.656 1.00 86.94 463 ARG A CA 1
ATOM 3582 C C . ARG A 1 463 ? 11.446 -4.159 -44.155 1.00 86.94 463 ARG A C 1
ATOM 3584 O O . ARG A 1 463 ? 12.022 -5.029 -44.803 1.00 86.94 463 ARG A O 1
ATOM 3591 N N . HIS A 1 464 ? 10.620 -3.287 -44.728 1.00 84.44 464 HIS A N 1
ATOM 3592 C CA . HIS A 1 464 ? 10.304 -3.330 -46.156 1.00 84.44 464 HIS A CA 1
ATOM 3593 C C . HIS A 1 464 ? 11.513 -2.974 -47.034 1.00 84.44 464 HIS A C 1
ATOM 3595 O O . HIS A 1 464 ? 11.798 -3.655 -48.022 1.00 84.44 464 HIS A O 1
ATOM 3601 N N . CYS A 1 465 ? 12.259 -1.921 -46.686 1.00 86.88 465 CYS A N 1
ATOM 3602 C CA . CYS A 1 465 ? 13.455 -1.538 -47.434 1.00 86.88 465 CYS A CA 1
ATOM 3603 C C . CYS A 1 465 ? 14.529 -2.637 -47.391 1.00 86.88 465 CYS A C 1
ATOM 3605 O O . CYS A 1 465 ? 15.166 -2.908 -48.405 1.00 86.88 465 CYS A O 1
ATOM 3607 N N . ALA A 1 466 ? 14.683 -3.345 -46.269 1.00 87.88 466 ALA A N 1
ATOM 3608 C CA . ALA A 1 466 ? 15.609 -4.470 -46.158 1.00 87.88 466 ALA A CA 1
ATOM 3609 C C . ALA A 1 466 ? 15.360 -5.564 -47.216 1.00 87.88 466 ALA A C 1
ATOM 3611 O O . ALA A 1 466 ? 16.322 -6.144 -47.718 1.00 87.88 466 ALA A O 1
ATOM 3612 N N . ILE A 1 467 ? 14.104 -5.803 -47.615 1.00 85.12 467 ILE A N 1
ATOM 3613 C CA . ILE A 1 467 ? 13.727 -6.812 -48.621 1.00 85.12 467 ILE A CA 1
ATOM 3614 C C . ILE A 1 467 ? 13.786 -6.263 -50.048 1.00 85.12 467 ILE A C 1
ATOM 3616 O O . ILE A 1 467 ? 14.328 -6.921 -50.931 1.00 85.12 467 ILE A O 1
ATOM 3620 N N . HIS A 1 468 ? 13.252 -5.067 -50.297 1.00 83.38 468 HIS A N 1
ATOM 3621 C CA . HIS A 1 468 ? 13.091 -4.558 -51.664 1.00 83.38 468 HIS A CA 1
ATOM 3622 C C . HIS A 1 468 ? 14.270 -3.684 -52.109 1.00 83.38 468 HIS A C 1
ATOM 3624 O O . HIS A 1 468 ? 14.875 -3.938 -53.148 1.00 83.38 468 HIS A O 1
ATOM 3630 N N . SER A 1 469 ? 14.688 -2.725 -51.282 1.00 85.06 469 SER A N 1
ATOM 3631 C CA . SER A 1 469 ? 15.706 -1.716 -51.617 1.00 85.06 469 SER A CA 1
ATOM 3632 C C . SER A 1 469 ? 16.499 -1.307 -50.363 1.00 85.06 469 SER A C 1
ATOM 3634 O O . SER A 1 469 ? 16.039 -0.428 -49.621 1.00 85.06 469 SER A O 1
ATOM 3636 N N . PRO A 1 470 ? 17.654 -1.943 -50.072 1.00 87.00 470 PRO A N 1
ATOM 3637 C CA . PRO A 1 470 ? 18.393 -1.704 -48.838 1.00 87.00 470 PRO A CA 1
ATOM 3638 C C . PRO A 1 470 ? 18.778 -0.236 -48.715 1.00 87.00 470 PRO A C 1
ATOM 3640 O O . PRO A 1 470 ? 19.260 0.380 -49.667 1.00 87.00 470 PRO A O 1
ATOM 3643 N N . LEU A 1 471 ? 18.563 0.337 -47.533 1.00 86.44 471 LEU A N 1
ATOM 3644 C CA . LEU A 1 471 ? 18.902 1.733 -47.295 1.00 86.44 471 LEU A CA 1
ATOM 3645 C C . LEU A 1 471 ? 20.419 1.903 -47.141 1.00 86.44 471 LEU A C 1
ATOM 3647 O O . LEU A 1 471 ? 21.062 1.087 -46.476 1.00 86.44 471 LEU A O 1
ATOM 3651 N N . PRO A 1 472 ? 21.002 2.991 -47.677 1.00 85.50 472 PRO A N 1
ATOM 3652 C CA . PRO A 1 472 ? 22.387 3.333 -47.390 1.00 85.50 472 PRO A CA 1
ATOM 3653 C C . PRO A 1 472 ? 22.558 3.639 -45.898 1.00 85.50 472 PRO A C 1
ATOM 3655 O O . PRO A 1 472 ? 21.635 4.139 -45.246 1.00 85.50 472 PRO A O 1
ATOM 3658 N N . GLU A 1 473 ? 23.768 3.403 -45.380 1.00 85.81 473 GLU A N 1
ATOM 3659 C CA . GLU A 1 473 ? 24.097 3.501 -43.950 1.00 85.81 473 GLU A CA 1
ATOM 3660 C C . GLU A 1 473 ? 23.535 4.781 -43.305 1.00 85.81 473 GLU A C 1
ATOM 3662 O O . GLU A 1 473 ? 22.880 4.749 -42.262 1.00 85.81 473 GLU A O 1
ATOM 3667 N N . TRP A 1 474 ? 23.745 5.933 -43.941 1.00 85.62 474 TRP A N 1
ATOM 3668 C CA . TRP A 1 474 ? 23.333 7.210 -43.372 1.00 85.62 474 TRP A CA 1
ATOM 3669 C C . TRP A 1 474 ? 21.811 7.356 -43.225 1.00 85.62 474 TRP A C 1
ATOM 3671 O O . TRP A 1 474 ? 21.400 7.934 -42.222 1.00 85.62 474 TRP A O 1
ATOM 3681 N N . LYS A 1 475 ? 20.994 6.826 -44.157 1.00 88.81 475 LYS A N 1
ATOM 3682 C CA . LYS A 1 475 ? 19.517 6.864 -44.078 1.00 88.81 475 LYS A CA 1
ATOM 3683 C C . LYS A 1 475 ? 19.013 5.944 -42.970 1.00 88.81 475 LYS A C 1
ATOM 3685 O O . LYS A 1 475 ? 18.127 6.316 -42.204 1.00 88.81 475 LYS A O 1
ATOM 3690 N N . LEU A 1 476 ? 19.624 4.769 -42.851 1.00 88.69 476 LEU A N 1
ATOM 3691 C CA . LEU A 1 476 ? 19.300 3.775 -41.833 1.00 88.69 476 LEU A CA 1
ATOM 3692 C C . LEU A 1 476 ? 19.542 4.337 -40.420 1.00 88.69 476 LEU A C 1
ATOM 3694 O O . LEU A 1 476 ? 18.624 4.378 -39.603 1.00 88.69 476 LEU A O 1
ATOM 3698 N N . TYR A 1 477 ? 20.728 4.893 -40.154 1.00 88.25 477 TYR A N 1
ATOM 3699 C CA . TYR A 1 477 ? 21.040 5.466 -38.838 1.00 88.25 477 TYR A CA 1
ATOM 3700 C C . TYR A 1 477 ? 20.261 6.744 -38.504 1.00 88.25 477 TYR A C 1
ATOM 3702 O O . TYR A 1 477 ? 20.121 7.064 -37.327 1.00 88.25 477 TYR A O 1
ATOM 3710 N N . THR A 1 478 ? 19.765 7.496 -39.493 1.00 87.69 478 THR A N 1
ATOM 3711 C CA . THR A 1 478 ? 18.875 8.643 -39.228 1.00 87.69 478 THR A CA 1
ATOM 3712 C C . THR A 1 478 ? 17.450 8.241 -38.878 1.00 87.69 478 THR A C 1
ATOM 3714 O O . THR A 1 478 ? 16.736 9.065 -38.318 1.00 87.69 478 THR A O 1
ATOM 3717 N N . LEU A 1 479 ? 17.023 7.021 -39.218 1.00 87.44 479 LEU A N 1
ATOM 3718 C CA . LEU A 1 479 ? 15.708 6.496 -38.845 1.00 87.44 479 LEU A CA 1
ATOM 3719 C C . LEU A 1 479 ? 15.710 5.877 -37.441 1.00 87.44 479 LEU A C 1
ATOM 3721 O O . LEU A 1 479 ? 14.654 5.761 -36.820 1.00 87.44 479 LEU A O 1
ATOM 3725 N N . PHE A 1 480 ? 16.878 5.523 -36.909 1.00 88.31 480 PHE A N 1
ATOM 3726 C CA . PHE A 1 480 ? 17.010 5.054 -35.533 1.00 88.31 480 PHE A CA 1
ATOM 3727 C C . PHE A 1 480 ? 16.675 6.140 -34.505 1.00 88.31 480 PHE A C 1
ATOM 3729 O O . PHE A 1 480 ? 16.817 7.339 -34.743 1.00 88.31 480 PHE A O 1
ATOM 3736 N N . ASN A 1 481 ? 16.175 5.703 -33.352 1.00 81.75 481 ASN A N 1
ATOM 3737 C CA . ASN A 1 481 ? 15.927 6.548 -32.190 1.00 81.75 481 ASN A CA 1
ATOM 3738 C C . ASN A 1 481 ? 17.245 6.966 -31.505 1.00 81.75 481 ASN A C 1
ATOM 3740 O O . ASN A 1 481 ? 18.342 6.576 -31.907 1.00 81.75 481 ASN A O 1
ATOM 3744 N N . VAL A 1 482 ? 17.126 7.739 -30.422 1.00 77.25 482 VAL A N 1
ATOM 3745 C CA . VAL A 1 482 ? 18.264 8.171 -29.587 1.00 77.25 482 VAL A CA 1
ATOM 3746 C C . VAL A 1 482 ? 19.052 6.974 -29.025 1.00 77.25 482 VAL A C 1
ATOM 3748 O O . VAL A 1 482 ? 20.259 7.069 -28.818 1.00 77.25 482 VAL A O 1
ATOM 3751 N N . HIS A 1 483 ? 18.397 5.822 -28.853 1.00 74.38 483 HIS A N 1
ATOM 3752 C CA . HIS A 1 483 ? 18.998 4.574 -28.378 1.00 74.38 483 HIS A CA 1
ATOM 3753 C C . HIS A 1 483 ? 19.665 3.739 -29.489 1.00 74.38 483 HIS A C 1
ATOM 3755 O O . HIS A 1 483 ? 20.244 2.695 -29.198 1.00 74.38 483 HIS A O 1
ATOM 3761 N N . GLY A 1 484 ? 19.646 4.203 -30.744 1.00 82.44 484 GLY A N 1
ATOM 3762 C CA . GLY A 1 484 ? 20.349 3.571 -31.859 1.00 82.44 484 GLY A CA 1
ATOM 3763 C C . GLY A 1 484 ? 19.638 2.364 -32.479 1.00 82.44 484 GLY A C 1
ATOM 3764 O O . GLY A 1 484 ? 20.315 1.548 -33.106 1.00 82.44 484 GLY A O 1
ATOM 3765 N N . HIS A 1 485 ? 18.316 2.246 -32.318 1.00 87.12 485 HIS A N 1
ATOM 3766 C CA . HIS A 1 485 ? 17.478 1.199 -32.924 1.00 87.12 485 HIS A CA 1
ATOM 3767 C C . HIS A 1 485 ? 16.116 1.743 -33.389 1.00 87.12 485 HIS A C 1
ATOM 3769 O O . HIS A 1 485 ? 15.778 2.901 -33.133 1.00 87.12 485 HIS A O 1
ATOM 3775 N N . ALA A 1 486 ? 15.340 0.950 -34.127 1.00 85.19 486 ALA A N 1
ATOM 3776 C CA . ALA A 1 486 ? 13.971 1.291 -34.511 1.00 85.19 486 ALA A CA 1
ATOM 3777 C C . ALA A 1 486 ? 12.991 0.361 -33.793 1.00 85.19 486 ALA A C 1
ATOM 3779 O O . ALA A 1 486 ? 12.809 -0.776 -34.211 1.00 85.19 486 ALA A O 1
ATOM 3780 N N . ASP A 1 487 ? 12.380 0.862 -32.715 1.00 84.44 487 ASP A N 1
ATOM 3781 C CA . ASP A 1 487 ? 11.352 0.147 -31.941 1.00 84.44 487 ASP A CA 1
ATOM 3782 C C . ASP A 1 487 ? 11.811 -1.249 -31.470 1.00 84.44 487 ASP A C 1
ATOM 3784 O O . ASP A 1 487 ? 11.110 -2.239 -31.639 1.00 84.44 487 ASP A O 1
ATOM 3788 N N . GLY A 1 488 ? 13.040 -1.331 -30.942 1.00 85.06 488 GLY A N 1
ATOM 3789 C CA . GLY A 1 488 ? 13.635 -2.582 -30.460 1.00 85.06 488 GLY A CA 1
ATOM 3790 C C . GLY A 1 488 ? 14.361 -3.407 -31.529 1.00 85.06 488 GLY A C 1
ATOM 3791 O O . GLY A 1 488 ? 14.904 -4.462 -31.199 1.00 85.06 488 GLY A O 1
ATOM 3792 N N . GLU A 1 489 ? 14.443 -2.926 -32.778 1.00 88.00 489 GLU A N 1
ATOM 3793 C CA . GLU A 1 489 ? 15.010 -3.686 -33.901 1.00 88.00 489 GLU A CA 1
ATOM 3794 C C . GLU A 1 489 ? 16.147 -2.976 -34.637 1.00 88.00 489 GLU A C 1
ATOM 3796 O O . GLU A 1 489 ? 16.142 -1.759 -34.854 1.00 88.00 489 GLU A O 1
ATOM 3801 N N . ILE A 1 490 ? 17.114 -3.774 -35.091 1.00 91.25 490 ILE A N 1
ATOM 3802 C CA . ILE A 1 490 ? 18.177 -3.363 -36.009 1.00 91.25 490 ILE A CA 1
ATOM 3803 C C . ILE A 1 490 ? 18.240 -4.375 -37.153 1.00 91.25 490 ILE A C 1
ATOM 3805 O O . ILE A 1 490 ? 18.557 -5.541 -36.932 1.00 91.25 490 ILE A O 1
ATOM 3809 N N . ILE A 1 491 ? 17.995 -3.911 -38.380 1.00 91.19 491 ILE A N 1
ATOM 3810 C CA . ILE A 1 491 ? 18.127 -4.708 -39.605 1.00 91.19 491 ILE A CA 1
ATOM 3811 C C . ILE A 1 491 ? 19.097 -3.991 -40.540 1.00 91.19 491 ILE A C 1
ATOM 3813 O O . ILE A 1 491 ? 18.823 -2.871 -40.970 1.00 91.19 491 ILE A O 1
ATOM 3817 N N . ILE A 1 492 ? 20.227 -4.626 -40.853 1.00 90.81 492 ILE A N 1
ATOM 3818 C CA . ILE A 1 492 ? 21.243 -4.096 -41.772 1.00 90.81 492 ILE A CA 1
ATOM 3819 C C . ILE A 1 492 ? 21.475 -5.115 -42.884 1.00 90.81 492 ILE A C 1
ATOM 3821 O O . ILE A 1 492 ? 21.790 -6.276 -42.616 1.00 90.81 492 ILE A O 1
ATOM 3825 N N . VAL A 1 493 ? 21.327 -4.669 -44.132 1.00 88.81 493 VAL A N 1
ATOM 3826 C CA . VAL A 1 493 ? 21.410 -5.517 -45.324 1.00 88.81 493 VAL A CA 1
ATOM 3827 C C . VAL A 1 493 ? 22.392 -4.927 -46.329 1.00 88.81 493 VAL A C 1
ATOM 3829 O O . VAL A 1 493 ? 22.301 -3.746 -46.668 1.00 88.81 493 VAL A O 1
ATOM 3832 N N . GLY A 1 494 ? 23.276 -5.779 -46.844 1.00 82.62 494 GLY A N 1
ATOM 3833 C CA . GLY A 1 494 ? 24.128 -5.501 -47.994 1.00 82.62 494 GLY A CA 1
ATOM 3834 C C . GLY A 1 494 ? 25.559 -5.064 -47.648 1.00 82.62 494 GLY A C 1
ATOM 3835 O O . GLY A 1 494 ? 25.828 -4.532 -46.572 1.00 82.62 494 GLY A O 1
ATOM 3836 N N . PRO A 1 495 ? 26.505 -5.223 -48.587 1.00 71.31 495 PRO A N 1
ATOM 3837 C CA . PRO A 1 495 ? 27.938 -5.046 -48.332 1.00 71.31 495 PRO A CA 1
ATOM 3838 C C . PRO A 1 495 ? 28.357 -3.586 -48.100 1.00 71.31 495 PRO A C 1
ATOM 3840 O O . PRO A 1 495 ? 29.434 -3.332 -47.560 1.00 71.31 495 PRO A O 1
ATOM 3843 N N . SER A 1 496 ? 27.526 -2.625 -48.516 1.00 71.12 496 SER A N 1
ATOM 3844 C CA . SER A 1 496 ? 27.748 -1.184 -48.347 1.00 71.12 496 SER A CA 1
ATOM 3845 C C . SER A 1 496 ? 27.290 -0.641 -46.992 1.00 71.12 496 SER A C 1
ATOM 3847 O O . SER A 1 496 ? 27.606 0.501 -46.668 1.00 71.12 496 SER A O 1
ATOM 3849 N N . ALA A 1 497 ? 26.525 -1.417 -46.221 1.00 78.19 497 ALA A N 1
ATOM 3850 C CA . ALA A 1 497 ? 26.052 -1.037 -44.898 1.00 78.19 497 ALA A CA 1
ATOM 3851 C C . ALA A 1 497 ? 26.691 -1.951 -43.848 1.00 78.19 497 ALA A C 1
ATOM 3853 O O . ALA A 1 497 ? 26.680 -3.175 -43.968 1.00 78.19 497 ALA A O 1
ATOM 3854 N N . SER A 1 498 ? 27.263 -1.365 -42.802 1.00 84.12 498 SER A N 1
ATOM 3855 C CA . SER A 1 498 ? 27.861 -2.112 -41.699 1.00 84.12 498 SER A CA 1
ATOM 3856 C C . SER A 1 498 ? 27.359 -1.591 -40.361 1.00 84.12 498 SER A C 1
ATOM 3858 O O . SER A 1 498 ? 26.966 -0.431 -40.220 1.00 84.12 498 SER A O 1
ATOM 3860 N N . LEU A 1 499 ? 27.359 -2.475 -39.363 1.00 84.81 499 LEU A N 1
ATOM 3861 C CA . LEU A 1 499 ? 27.136 -2.068 -37.986 1.00 84.81 499 LEU A CA 1
ATOM 3862 C C . LEU A 1 499 ? 28.379 -1.310 -37.506 1.00 84.81 499 LEU A C 1
ATOM 3864 O O . LEU A 1 499 ? 29.481 -1.855 -37.532 1.00 84.81 499 LEU A O 1
ATOM 3868 N N . ARG A 1 500 ? 28.209 -0.060 -37.068 1.00 83.00 500 ARG A N 1
ATOM 3869 C CA . ARG A 1 500 ? 29.310 0.757 -36.541 1.00 83.00 500 ARG A CA 1
ATOM 3870 C C . ARG A 1 500 ? 30.037 0.052 -35.400 1.00 83.00 500 ARG A C 1
ATOM 3872 O O . ARG A 1 500 ? 29.412 -0.482 -34.481 1.00 83.00 500 ARG A O 1
ATOM 3879 N N . ASP A 1 501 ? 31.363 0.128 -35.419 1.00 74.25 501 ASP A N 1
ATOM 3880 C CA . ASP A 1 501 ? 32.166 -0.340 -34.298 1.00 74.25 501 ASP A CA 1
ATOM 3881 C C . ASP A 1 501 ? 31.759 0.401 -33.022 1.00 74.25 501 ASP A C 1
ATOM 3883 O O . ASP A 1 501 ? 31.528 1.612 -33.030 1.00 74.25 501 ASP A O 1
ATOM 3887 N N . GLN A 1 502 ? 31.644 -0.346 -31.920 1.00 72.50 502 GLN A N 1
ATOM 3888 C CA . GLN A 1 502 ? 31.231 0.185 -30.618 1.00 72.50 502 GLN A CA 1
ATOM 3889 C C . GLN A 1 502 ? 29.801 0.761 -30.574 1.00 72.50 502 GLN A C 1
ATOM 3891 O O . GLN A 1 502 ? 29.480 1.509 -29.648 1.00 72.50 502 GLN A O 1
ATOM 3896 N N . HIS A 1 503 ? 28.917 0.390 -31.514 1.00 80.62 503 HIS A N 1
ATOM 3897 C CA . HIS A 1 503 ? 27.509 0.829 -31.532 1.00 80.62 503 HIS A CA 1
ATOM 3898 C C . HIS A 1 503 ? 26.813 0.647 -30.174 1.00 80.62 503 HIS A C 1
ATOM 3900 O O . HIS A 1 503 ? 26.127 1.548 -29.700 1.00 80.62 503 HIS A O 1
ATOM 3906 N N . PHE A 1 504 ? 27.079 -0.472 -29.497 1.00 79.44 504 PHE A N 1
ATOM 3907 C CA . PHE A 1 504 ? 26.488 -0.802 -28.198 1.00 79.44 504 PHE A CA 1
ATOM 3908 C C . PHE A 1 504 ? 27.228 -0.201 -26.984 1.00 79.44 504 PHE A C 1
ATOM 3910 O O . PHE A 1 504 ? 26.692 -0.219 -25.880 1.00 79.44 504 PHE A O 1
ATOM 3917 N N . LEU A 1 505 ? 28.430 0.372 -27.153 1.00 67.38 505 LEU A N 1
ATOM 3918 C CA . LEU A 1 505 ? 29.202 0.971 -26.046 1.00 67.38 505 LEU A CA 1
ATOM 3919 C C . LEU A 1 505 ? 28.788 2.416 -25.732 1.00 67.38 505 LEU A C 1
ATOM 3921 O O . LEU A 1 505 ? 29.049 2.900 -24.627 1.00 67.38 505 LEU A O 1
ATOM 3925 N N . ARG A 1 506 ? 28.096 3.094 -26.660 1.00 53.31 506 ARG A N 1
ATOM 3926 C CA . ARG A 1 506 ? 27.647 4.493 -26.509 1.00 53.31 506 ARG A CA 1
ATOM 3927 C C . ARG A 1 506 ? 26.686 4.727 -25.337 1.00 53.31 506 ARG A C 1
ATOM 3929 O O . ARG A 1 506 ? 26.514 5.868 -24.934 1.00 53.31 506 ARG A O 1
ATOM 3936 N N . HIS A 1 507 ? 26.128 3.672 -24.741 1.00 48.78 507 HIS A N 1
ATOM 3937 C CA . HIS A 1 507 ? 25.289 3.761 -23.537 1.00 48.78 507 HIS A CA 1
ATOM 3938 C C . HIS A 1 507 ? 26.059 3.757 -22.209 1.00 48.78 507 HIS A C 1
ATOM 3940 O O . HIS A 1 507 ? 25.451 3.885 -21.152 1.00 48.78 507 HIS A O 1
ATOM 3946 N N . THR A 1 508 ? 27.392 3.651 -22.233 1.00 37.88 508 THR A N 1
ATOM 3947 C CA . THR A 1 508 ? 28.216 3.762 -21.009 1.00 37.88 508 THR A CA 1
ATOM 3948 C C . THR A 1 508 ? 28.949 5.095 -20.860 1.00 37.88 508 THR A C 1
ATOM 3950 O O . THR A 1 508 ? 29.450 5.383 -19.776 1.00 37.88 508 THR A O 1
ATOM 3953 N N . LEU A 1 509 ? 28.987 5.933 -21.902 1.00 36.41 509 LEU A N 1
ATOM 3954 C CA . LEU A 1 509 ? 29.729 7.197 -21.916 1.00 36.41 509 LEU A CA 1
ATOM 3955 C C . LEU A 1 509 ? 28.929 8.295 -22.633 1.00 36.41 509 LEU A C 1
ATOM 3957 O O . LEU A 1 509 ? 29.200 8.609 -23.786 1.00 36.41 509 LEU A O 1
ATOM 3961 N N . ILE A 1 510 ? 27.954 8.890 -21.944 1.00 37.53 510 ILE A N 1
ATOM 3962 C CA . ILE A 1 510 ? 27.525 10.269 -22.226 1.00 37.53 510 ILE A CA 1
ATOM 3963 C C . ILE A 1 510 ? 27.537 11.020 -20.894 1.00 37.53 510 ILE A C 1
ATOM 3965 O O . ILE A 1 510 ? 26.530 11.170 -20.207 1.00 37.53 510 ILE A O 1
ATOM 3969 N N . GLY A 1 511 ? 28.751 11.406 -20.511 1.00 32.56 511 GLY A N 1
ATOM 3970 C CA . GLY A 1 511 ? 29.017 12.726 -19.967 1.00 32.56 511 GLY A CA 1
ATOM 3971 C C . GLY A 1 511 ? 29.606 13.567 -21.102 1.00 32.56 511 GLY A C 1
ATOM 3972 O O . GLY A 1 511 ? 30.482 13.087 -21.816 1.00 32.56 511 GLY A O 1
ATOM 3973 N N . ASP A 1 512 ? 29.083 14.781 -21.220 1.00 29.59 512 ASP A N 1
ATOM 3974 C CA . ASP A 1 512 ? 29.551 15.942 -21.981 1.00 29.59 512 ASP A CA 1
ATOM 3975 C C . ASP A 1 512 ? 29.396 16.014 -23.518 1.00 29.59 512 ASP A C 1
ATOM 3977 O O . ASP A 1 512 ? 29.719 15.119 -24.295 1.00 29.59 512 ASP A O 1
ATOM 3981 N N . ASP A 1 513 ? 28.908 17.204 -23.890 1.00 31.30 513 ASP A N 1
ATOM 3982 C CA . ASP A 1 513 ? 28.934 17.910 -25.169 1.00 31.30 513 ASP A CA 1
ATOM 3983 C C . ASP A 1 513 ? 28.074 17.404 -26.335 1.00 31.30 513 ASP A C 1
ATOM 3985 O O . ASP A 1 513 ? 28.537 16.864 -27.334 1.00 31.30 513 ASP A O 1
ATOM 3989 N N . THR A 1 514 ? 26.780 17.735 -26.278 1.00 28.06 514 THR A N 1
ATOM 3990 C CA . THR A 1 514 ? 26.132 18.584 -27.302 1.00 28.06 514 THR A CA 1
ATOM 3991 C C . THR A 1 514 ? 24.808 19.132 -26.763 1.00 28.06 514 THR A C 1
ATOM 3993 O O . THR A 1 514 ? 23.925 18.402 -26.323 1.00 28.06 514 THR A O 1
ATOM 3996 N N . THR A 1 515 ? 24.682 20.454 -26.776 1.00 34.75 515 THR A N 1
ATOM 3997 C CA . THR A 1 515 ? 23.527 21.219 -26.309 1.00 34.75 515 THR A CA 1
ATOM 3998 C C . THR A 1 515 ? 22.308 21.009 -27.211 1.00 34.75 515 THR A C 1
ATOM 4000 O O . THR A 1 515 ? 22.214 21.573 -28.299 1.00 34.75 515 THR A O 1
ATOM 4003 N N . VAL A 1 516 ? 21.325 20.250 -26.726 1.00 28.23 516 VAL A N 1
ATOM 4004 C CA . VAL A 1 516 ? 19.925 20.383 -27.148 1.00 28.23 516 VAL A CA 1
ATOM 4005 C C . VAL A 1 516 ? 19.090 20.518 -25.882 1.00 28.23 516 VAL A C 1
ATOM 4007 O O . VAL A 1 516 ? 19.035 19.609 -25.058 1.00 28.23 516 VAL A O 1
ATOM 4010 N N . SER A 1 517 ? 18.500 21.697 -25.707 1.00 30.52 517 SER A N 1
ATOM 4011 C CA . SER A 1 517 ? 17.629 22.049 -24.592 1.00 30.52 517 SER A CA 1
ATOM 4012 C C . SER A 1 517 ? 16.491 21.035 -24.446 1.00 30.52 517 SER A C 1
ATOM 4014 O O . SER A 1 517 ? 15.601 20.974 -25.290 1.00 30.52 517 SER A O 1
ATOM 4016 N N . LEU A 1 518 ? 16.524 20.253 -23.368 1.00 30.64 518 LEU A N 1
ATOM 4017 C CA . LEU A 1 518 ? 15.441 19.375 -22.933 1.00 30.64 518 LEU A CA 1
ATOM 4018 C C . LEU A 1 518 ? 14.809 19.985 -21.684 1.00 30.64 518 LEU A C 1
ATOM 4020 O O . LEU A 1 518 ? 15.298 19.832 -20.564 1.00 30.64 518 LEU A O 1
ATOM 4024 N N . GLU A 1 519 ? 13.717 20.711 -21.897 1.00 29.84 519 GLU A N 1
ATOM 4025 C CA . GLU A 1 519 ? 12.745 20.972 -20.847 1.00 29.84 519 GLU A CA 1
ATOM 4026 C C . GLU A 1 519 ? 12.055 19.652 -20.460 1.00 29.84 519 GLU A C 1
ATOM 4028 O O . GLU A 1 519 ? 11.686 18.846 -21.311 1.00 29.84 519 GLU A O 1
ATOM 4033 N N . SER A 1 520 ? 11.847 19.473 -19.154 1.00 30.44 520 SER A N 1
ATOM 4034 C CA . SER A 1 520 ? 11.010 18.448 -18.508 1.00 30.44 520 SER A CA 1
ATOM 4035 C C . SER A 1 520 ? 11.484 16.983 -18.555 1.00 30.44 520 SER A C 1
ATOM 4037 O O . SER A 1 520 ? 10.966 16.145 -19.282 1.00 30.44 520 SER A O 1
ATOM 4039 N N . SER A 1 521 ? 12.386 16.618 -17.639 1.00 29.09 521 SER A N 1
ATOM 4040 C CA . SER A 1 521 ? 12.535 15.223 -17.199 1.00 29.09 521 SER A CA 1
ATOM 4041 C C . SER A 1 521 ? 11.364 14.841 -16.285 1.00 29.09 521 SER A C 1
ATOM 4043 O O . SER A 1 521 ? 11.399 15.065 -15.072 1.00 29.09 521 SER A O 1
ATOM 4045 N N . ASN A 1 522 ? 10.309 14.297 -16.887 1.00 32.12 522 ASN A N 1
ATOM 4046 C CA . ASN A 1 522 ? 9.195 13.663 -16.196 1.00 32.12 522 ASN A CA 1
ATOM 4047 C C . ASN A 1 522 ? 9.585 12.205 -15.885 1.00 32.12 522 ASN A C 1
ATOM 4049 O O . ASN A 1 522 ? 9.807 11.414 -16.794 1.00 32.12 522 ASN A O 1
ATOM 4053 N N . TRP A 1 523 ? 9.697 11.835 -14.609 1.00 42.94 523 TRP A N 1
ATOM 4054 C CA . TRP A 1 523 ? 10.083 10.481 -14.164 1.00 42.94 523 TRP A CA 1
ATOM 4055 C C . TRP A 1 523 ? 8.945 9.435 -14.306 1.00 42.94 523 TRP A C 1
ATOM 4057 O O . TRP A 1 523 ? 8.886 8.485 -13.528 1.00 42.94 523 TRP A O 1
ATOM 4067 N N . GLU A 1 524 ? 8.022 9.610 -15.259 1.00 32.91 524 GLU A N 1
ATOM 4068 C CA . GLU A 1 524 ? 6.850 8.733 -15.468 1.00 32.91 524 GLU A CA 1
ATOM 4069 C C . GLU A 1 524 ? 6.841 7.961 -16.803 1.00 32.91 524 GLU A C 1
ATOM 4071 O O . GLU A 1 524 ? 5.938 7.158 -17.015 1.00 32.91 524 GLU A O 1
ATOM 4076 N N . GLU A 1 525 ? 7.854 8.105 -17.660 1.00 39.66 525 GLU A N 1
ATOM 4077 C CA . GLU A 1 525 ? 7.944 7.379 -18.940 1.00 39.66 525 GLU A CA 1
ATOM 4078 C C . GLU A 1 525 ? 9.258 6.587 -19.026 1.00 39.66 525 GLU A C 1
ATOM 4080 O O . GLU A 1 525 ? 10.198 6.958 -19.722 1.00 39.66 525 GLU A O 1
ATOM 4085 N N . GLU A 1 526 ? 9.350 5.469 -18.303 1.00 35.09 526 GLU A N 1
ATOM 4086 C CA . GLU A 1 526 ? 10.198 4.373 -18.784 1.00 35.09 526 GLU A CA 1
ATOM 4087 C C . GLU A 1 526 ? 9.375 3.607 -19.823 1.00 35.09 526 GLU A C 1
ATOM 4089 O O . GLU A 1 526 ? 8.653 2.663 -19.497 1.00 35.09 526 GLU A O 1
ATOM 4094 N N . ASP A 1 527 ? 9.433 4.068 -21.075 1.00 41.75 527 ASP A N 1
ATOM 4095 C CA . ASP A 1 527 ? 8.859 3.342 -22.202 1.00 41.75 527 ASP A CA 1
ATOM 4096 C C . ASP A 1 527 ? 9.512 1.944 -22.288 1.00 41.75 527 ASP A C 1
ATOM 4098 O O . ASP A 1 527 ? 10.744 1.836 -22.404 1.00 41.75 527 ASP A O 1
ATOM 4102 N N . PRO A 1 528 ? 8.728 0.845 -22.269 1.00 45.00 528 PRO A N 1
ATOM 4103 C CA . PRO A 1 528 ? 9.258 -0.510 -22.430 1.00 45.00 528 PRO A CA 1
ATOM 4104 C C . PRO A 1 528 ? 9.927 -0.739 -23.800 1.00 45.00 528 PRO A C 1
ATOM 4106 O O . PRO A 1 528 ? 10.638 -1.721 -23.968 1.00 45.00 528 PRO A O 1
ATOM 4109 N N . SER A 1 529 ? 9.780 0.187 -24.757 1.00 48.28 529 SER A N 1
ATOM 4110 C CA . SER A 1 529 ? 10.404 0.161 -26.089 1.00 48.28 529 SER A CA 1
ATOM 4111 C C . SER A 1 529 ? 11.885 0.584 -26.112 1.00 48.28 529 SER A C 1
ATOM 4113 O O . SER A 1 529 ? 12.411 0.950 -27.164 1.00 48.28 529 SER A O 1
ATOM 4115 N N . SER A 1 530 ? 12.570 0.624 -24.965 1.00 59.47 530 SER A N 1
ATOM 4116 C CA . SER A 1 530 ? 13.947 1.136 -24.853 1.00 59.47 530 SER A CA 1
ATOM 4117 C C . SER A 1 530 ? 15.030 0.062 -25.043 1.00 59.47 530 SER A C 1
ATOM 4119 O O . SER A 1 530 ? 16.148 0.397 -25.455 1.00 59.47 530 SER A O 1
ATOM 4121 N N . SER A 1 531 ? 14.722 -1.222 -24.821 1.00 78.06 531 SER A N 1
ATOM 4122 C CA . SER A 1 531 ? 15.668 -2.334 -25.000 1.00 78.06 531 SER A CA 1
ATOM 4123 C C . SER A 1 531 ? 15.703 -2.866 -26.433 1.00 78.06 531 SER A C 1
ATOM 4125 O O . SER A 1 531 ? 14.676 -2.988 -27.089 1.00 78.06 531 SER A O 1
ATOM 4127 N N . LEU A 1 532 ? 16.901 -3.208 -26.914 1.00 85.75 532 LEU A N 1
ATOM 4128 C CA . LEU A 1 532 ? 17.081 -3.894 -28.193 1.00 85.75 532 LEU A CA 1
ATOM 4129 C C . LEU A 1 532 ? 16.735 -5.381 -28.037 1.00 85.75 532 LEU A C 1
ATOM 4131 O O . LEU A 1 532 ? 17.353 -6.063 -27.214 1.00 85.75 532 LEU A O 1
ATOM 4135 N N . GLU A 1 533 ? 15.808 -5.866 -28.858 1.00 89.06 533 GLU A N 1
ATOM 4136 C CA . GLU A 1 533 ? 15.301 -7.243 -28.834 1.00 89.06 533 GLU A CA 1
ATOM 4137 C C . GLU A 1 533 ? 15.744 -8.036 -30.072 1.00 89.06 533 GLU A C 1
ATOM 4139 O O . GLU A 1 533 ? 16.181 -9.183 -29.939 1.00 89.06 533 GLU A O 1
ATOM 4144 N N . THR A 1 534 ? 15.729 -7.406 -31.253 1.00 90.25 534 THR A N 1
ATOM 4145 C CA . THR A 1 534 ? 15.990 -8.072 -32.539 1.00 90.25 534 THR A CA 1
ATOM 4146 C C . THR A 1 534 ? 17.191 -7.459 -33.261 1.00 90.25 534 THR A C 1
ATOM 4148 O O . THR A 1 534 ? 17.229 -6.258 -33.540 1.00 90.25 534 THR A O 1
ATOM 4151 N N . LEU A 1 535 ? 18.177 -8.294 -33.608 1.00 92.69 535 LEU A N 1
ATOM 4152 C CA . LEU A 1 535 ? 19.354 -7.911 -34.394 1.00 92.69 535 LEU A CA 1
ATOM 4153 C C . LEU A 1 535 ? 19.507 -8.813 -35.622 1.00 92.69 535 LEU A C 1
ATOM 4155 O O . LEU A 1 535 ? 19.697 -10.022 -35.500 1.00 92.69 535 LEU A O 1
ATOM 4159 N N . VAL A 1 536 ? 19.489 -8.203 -36.805 1.00 92.88 536 VAL A N 1
ATOM 4160 C CA . VAL A 1 536 ? 19.578 -8.888 -38.095 1.00 92.88 536 VAL A CA 1
ATOM 4161 C C . VAL A 1 536 ? 20.666 -8.255 -38.956 1.00 92.88 536 VAL A C 1
ATOM 4163 O O . VAL A 1 536 ? 20.618 -7.066 -39.276 1.00 92.88 536 VAL A O 1
ATOM 4166 N N . LEU A 1 537 ? 21.634 -9.070 -39.368 1.00 92.38 537 LEU A N 1
ATOM 4167 C CA . LEU A 1 537 ? 22.724 -8.704 -40.266 1.00 92.38 537 LEU A CA 1
ATOM 4168 C C . LEU A 1 537 ? 22.722 -9.654 -41.468 1.00 92.38 537 LEU A C 1
ATOM 4170 O O . LEU A 1 537 ? 22.819 -10.866 -41.283 1.00 92.38 537 LEU A O 1
ATOM 4174 N N . VAL A 1 538 ? 22.621 -9.107 -42.683 1.00 90.88 538 VAL A N 1
ATOM 4175 C CA . VAL A 1 538 ? 22.573 -9.882 -43.938 1.00 90.88 538 VAL A CA 1
ATOM 4176 C C . VAL A 1 538 ? 23.628 -9.384 -44.921 1.00 90.88 538 VAL A C 1
ATOM 4178 O O . VAL A 1 538 ? 23.601 -8.212 -45.298 1.00 90.88 538 VAL A O 1
ATOM 4181 N N . SER A 1 539 ? 24.540 -10.257 -45.355 1.00 87.94 539 SER A N 1
ATOM 4182 C CA . SER A 1 539 ? 25.593 -9.934 -46.338 1.00 87.94 539 SER A CA 1
ATOM 4183 C C . SER A 1 539 ? 26.455 -8.722 -45.941 1.00 87.94 539 SER A C 1
ATOM 4185 O O . SER A 1 539 ? 26.933 -7.964 -46.788 1.00 87.94 539 SER A O 1
ATOM 4187 N N . THR A 1 540 ? 26.648 -8.519 -44.632 1.00 86.69 540 THR A N 1
ATOM 4188 C CA . THR A 1 540 ? 27.436 -7.418 -44.057 1.00 86.69 540 THR A CA 1
ATOM 4189 C C . THR A 1 540 ? 28.717 -7.930 -43.391 1.00 86.69 540 THR A C 1
ATOM 4191 O O . THR A 1 540 ? 28.954 -9.135 -43.259 1.00 86.69 540 THR A O 1
ATOM 4194 N N . ARG A 1 541 ? 29.594 -7.007 -42.982 1.00 83.75 541 ARG A N 1
ATOM 4195 C CA . ARG A 1 541 ? 30.777 -7.329 -42.169 1.00 83.75 541 ARG A CA 1
ATOM 4196 C C . ARG A 1 541 ? 30.444 -7.179 -40.689 1.00 83.75 541 ARG A C 1
ATOM 4198 O O . ARG A 1 541 ? 29.914 -6.145 -40.288 1.00 83.75 541 ARG A O 1
ATOM 4205 N N . LEU A 1 542 ? 30.828 -8.171 -39.887 1.00 84.94 542 LEU A N 1
ATOM 4206 C CA . LEU A 1 542 ? 30.718 -8.133 -38.430 1.00 84.94 542 LEU A CA 1
ATOM 4207 C C . LEU A 1 542 ? 32.116 -8.175 -37.807 1.00 84.94 542 LEU A C 1
ATOM 4209 O O . LEU A 1 542 ? 32.863 -9.133 -38.005 1.00 84.94 542 LEU A O 1
ATOM 4213 N N . SER A 1 543 ? 32.475 -7.140 -37.047 1.00 83.88 543 SER A N 1
ATOM 4214 C CA . SER A 1 543 ? 33.739 -7.111 -36.310 1.00 83.88 543 SER A CA 1
ATOM 4215 C C . SER A 1 543 ? 33.665 -7.990 -35.056 1.00 83.88 543 SER A C 1
ATOM 4217 O O . SER A 1 543 ? 32.631 -8.125 -34.404 1.00 83.88 543 SER A O 1
ATOM 4219 N N . THR A 1 544 ? 34.784 -8.598 -34.665 1.00 80.94 544 THR A N 1
ATOM 4220 C CA . THR A 1 544 ? 34.840 -9.414 -33.439 1.00 80.94 544 THR A CA 1
ATOM 4221 C C . THR A 1 544 ? 34.606 -8.582 -32.176 1.00 80.94 544 THR A C 1
ATOM 4223 O O . THR A 1 544 ? 34.061 -9.090 -31.198 1.00 80.94 544 THR A O 1
ATOM 4226 N N . SER A 1 545 ? 34.975 -7.299 -32.200 1.00 81.31 545 SER A N 1
ATOM 4227 C CA . SER A 1 545 ? 34.730 -6.340 -31.121 1.00 81.31 545 SER A CA 1
ATOM 4228 C C . SER A 1 545 ? 33.237 -6.079 -30.913 1.00 81.31 545 SER A C 1
ATOM 4230 O O . SER A 1 545 ? 32.786 -6.092 -29.771 1.00 81.31 545 SER A O 1
ATOM 4232 N N . THR A 1 546 ? 32.456 -5.904 -31.986 1.00 83.38 546 THR A N 1
ATOM 4233 C CA . THR A 1 546 ? 31.009 -5.642 -31.887 1.00 83.38 546 THR A CA 1
ATOM 4234 C C . THR A 1 546 ? 30.234 -6.847 -31.365 1.00 83.38 546 THR A C 1
ATOM 4236 O O . THR A 1 546 ? 29.352 -6.674 -30.523 1.00 83.38 546 THR A O 1
ATOM 4239 N N . LEU A 1 547 ? 30.621 -8.068 -31.748 1.00 84.69 547 LEU A N 1
ATOM 4240 C CA . LEU A 1 547 ? 30.014 -9.291 -31.209 1.00 84.69 547 LEU A CA 1
ATOM 4241 C C . LEU A 1 547 ? 30.152 -9.392 -29.689 1.00 84.69 547 LEU A C 1
ATOM 4243 O O . LEU A 1 547 ? 29.208 -9.767 -28.999 1.00 84.69 547 LEU A O 1
ATOM 4247 N N . LEU A 1 548 ? 31.323 -9.043 -29.146 1.00 84.12 548 LEU A N 1
ATOM 4248 C CA . LEU A 1 548 ? 31.572 -9.101 -27.701 1.00 84.12 548 LEU A CA 1
ATOM 4249 C C . LEU A 1 548 ? 30.786 -8.044 -26.914 1.00 84.12 548 LEU A C 1
ATOM 4251 O O . LEU A 1 548 ? 30.741 -8.118 -25.688 1.00 84.12 548 LEU A O 1
ATOM 4255 N N . THR A 1 549 ? 30.169 -7.087 -27.608 1.00 86.19 549 THR A N 1
ATOM 4256 C CA . THR A 1 549 ? 29.367 -6.006 -27.020 1.00 86.19 549 THR A CA 1
ATOM 4257 C C . THR A 1 549 ? 27.862 -6.189 -27.205 1.00 86.19 549 THR A C 1
ATOM 4259 O O . THR A 1 549 ? 27.108 -5.255 -26.942 1.00 86.19 549 THR A O 1
ATOM 4262 N N . PHE A 1 550 ? 27.405 -7.357 -27.668 1.00 89.25 550 PHE A N 1
ATOM 4263 C CA . PHE A 1 550 ? 25.973 -7.608 -27.832 1.00 89.25 550 PHE A CA 1
ATOM 4264 C C . PHE A 1 550 ? 25.220 -7.492 -26.497 1.00 89.25 550 PHE A C 1
ATOM 4266 O O . PHE A 1 550 ? 25.687 -8.025 -25.485 1.00 89.25 550 PHE A O 1
ATOM 4273 N N . PRO A 1 551 ? 24.062 -6.804 -26.474 1.00 86.94 551 PRO A N 1
ATOM 4274 C CA . PRO A 1 551 ? 23.298 -6.640 -25.251 1.00 86.94 551 PRO A CA 1
ATOM 4275 C C . PRO A 1 551 ? 22.641 -7.966 -24.823 1.00 86.94 551 PRO A C 1
ATOM 4277 O O . PRO A 1 551 ? 22.219 -8.760 -25.670 1.00 86.94 551 PRO A O 1
ATOM 4280 N N . PRO A 1 552 ? 22.497 -8.207 -23.506 1.00 87.75 552 PRO A N 1
ATOM 4281 C CA . PRO A 1 552 ? 21.891 -9.432 -22.984 1.00 87.75 552 PRO A CA 1
ATOM 4282 C C . PRO A 1 552 ? 20.372 -9.511 -23.205 1.00 87.75 552 PRO A C 1
ATOM 4284 O O . PRO A 1 552 ? 19.786 -10.563 -22.963 1.00 87.75 552 PRO A O 1
ATOM 4287 N N . THR A 1 553 ? 19.745 -8.416 -23.650 1.00 88.81 553 THR A N 1
ATOM 4288 C CA . THR A 1 553 ? 18.302 -8.296 -23.918 1.00 88.81 553 THR A CA 1
ATOM 4289 C C . THR A 1 553 ? 17.870 -8.889 -25.258 1.00 88.81 553 THR A C 1
ATOM 4291 O O . THR A 1 553 ? 16.674 -8.974 -25.507 1.00 88.81 553 THR A O 1
ATOM 4294 N N . LEU A 1 554 ? 18.812 -9.298 -26.117 1.00 90.06 554 LEU A N 1
ATOM 4295 C CA . LEU A 1 554 ? 18.489 -9.865 -27.426 1.00 90.06 554 LEU A CA 1
ATOM 4296 C C . LEU A 1 554 ? 17.707 -11.177 -27.299 1.00 90.06 554 LEU A C 1
ATOM 4298 O O . LEU A 1 554 ? 18.167 -12.130 -26.663 1.00 90.06 554 LEU A O 1
ATOM 4302 N N . THR A 1 555 ? 16.563 -11.224 -27.979 1.00 91.19 555 THR A N 1
ATOM 4303 C CA . THR A 1 555 ? 15.690 -12.395 -28.118 1.00 91.19 555 THR A CA 1
ATOM 4304 C C . THR A 1 555 ? 15.808 -13.012 -29.513 1.00 91.19 555 THR A C 1
ATOM 4306 O O . THR A 1 555 ? 15.750 -14.236 -29.640 1.00 91.19 555 THR A O 1
ATOM 4309 N N . HIS A 1 556 ? 16.063 -12.203 -30.548 1.00 92.31 556 HIS A N 1
ATOM 4310 C CA . HIS A 1 556 ? 16.204 -12.656 -31.934 1.00 92.31 556 HIS A CA 1
ATOM 4311 C C . HIS A 1 556 ? 17.544 -12.202 -32.520 1.00 92.31 556 HIS A C 1
ATOM 4313 O O . HIS A 1 556 ? 17.852 -11.009 -32.560 1.00 92.31 556 HIS A O 1
ATOM 4319 N N . LEU A 1 557 ? 18.343 -13.157 -33.002 1.00 93.56 557 LEU A N 1
ATOM 4320 C CA . LEU A 1 557 ? 19.636 -12.892 -33.630 1.00 93.56 557 LEU A CA 1
ATOM 4321 C C . LEU A 1 557 ? 19.733 -13.606 -34.980 1.00 93.56 557 LEU A C 1
ATOM 4323 O O . LEU A 1 557 ? 19.684 -14.832 -35.036 1.00 93.56 557 LEU A O 1
ATOM 4327 N N . ALA A 1 558 ? 19.940 -12.846 -36.053 1.00 92.62 558 ALA A N 1
ATOM 4328 C CA . ALA A 1 558 ? 20.194 -13.379 -37.388 1.00 92.62 558 ALA A CA 1
ATOM 4329 C C . ALA A 1 558 ? 21.504 -12.835 -37.963 1.00 92.62 558 ALA A C 1
ATOM 4331 O O . ALA A 1 558 ? 21.686 -11.628 -38.118 1.00 92.62 558 ALA A O 1
ATOM 4332 N N . LEU A 1 559 ? 22.412 -13.751 -38.280 1.00 92.06 559 LEU A N 1
ATOM 4333 C CA . LEU A 1 559 ? 23.727 -13.510 -38.857 1.00 92.06 559 LEU A CA 1
ATOM 4334 C C . LEU A 1 559 ? 23.805 -14.286 -40.176 1.00 92.06 559 LEU A C 1
ATOM 4336 O O . LEU A 1 559 ? 24.242 -15.435 -40.197 1.00 92.06 559 LEU A O 1
ATOM 4340 N N . ILE A 1 560 ? 23.330 -13.681 -41.262 1.00 90.31 560 ILE A N 1
ATOM 4341 C CA . ILE A 1 560 ? 23.082 -14.356 -42.540 1.00 90.31 560 ILE A CA 1
ATOM 4342 C C . ILE A 1 560 ? 24.124 -13.930 -43.579 1.00 90.31 560 ILE A C 1
ATOM 4344 O O . ILE A 1 560 ? 24.352 -12.735 -43.763 1.00 90.31 560 ILE A O 1
ATOM 4348 N N . ASP A 1 561 ? 24.722 -14.901 -44.277 1.00 88.69 561 ASP A N 1
ATOM 4349 C CA . ASP A 1 561 ? 25.706 -14.667 -45.353 1.00 88.69 561 ASP A CA 1
ATOM 4350 C C . ASP A 1 561 ? 26.840 -13.695 -44.943 1.00 88.69 561 ASP A C 1
ATOM 4352 O O . ASP A 1 561 ? 27.202 -12.745 -45.635 1.00 88.69 561 ASP A O 1
ATOM 4356 N N . ILE A 1 562 ? 27.394 -13.876 -43.742 1.00 87.00 562 ILE A N 1
ATOM 4357 C CA . ILE A 1 562 ? 28.469 -13.011 -43.252 1.00 87.00 562 ILE A CA 1
ATOM 4358 C C . ILE A 1 562 ? 29.786 -13.420 -43.909 1.00 87.00 562 ILE A C 1
ATOM 4360 O O . ILE A 1 562 ? 30.255 -14.549 -43.773 1.00 87.00 562 ILE A O 1
ATOM 4364 N N . SER A 1 563 ? 30.429 -12.453 -44.564 1.00 75.75 563 SER A N 1
ATOM 4365 C CA . SER A 1 563 ? 31.685 -12.648 -45.310 1.00 75.75 563 SER A CA 1
ATOM 4366 C C . SER A 1 563 ? 32.894 -13.082 -44.462 1.00 75.75 563 SER A C 1
ATOM 4368 O O . SER A 1 563 ? 33.858 -13.630 -44.994 1.00 75.75 563 SER A O 1
ATOM 4370 N N . THR A 1 564 ? 32.872 -12.829 -43.152 1.00 80.25 564 THR A N 1
ATOM 4371 C CA . THR A 1 564 ? 33.966 -13.126 -42.215 1.00 80.25 564 THR A CA 1
ATOM 4372 C C . THR A 1 564 ? 33.547 -14.187 -41.197 1.00 80.25 564 THR A C 1
ATOM 4374 O O . THR A 1 564 ? 32.478 -14.033 -40.611 1.00 80.25 564 THR A O 1
ATOM 4377 N N . PRO A 1 565 ? 34.377 -15.209 -40.905 1.00 81.38 565 PRO A N 1
ATOM 4378 C CA . PRO A 1 565 ? 34.060 -16.206 -39.886 1.00 81.38 565 PRO A CA 1
ATOM 4379 C C . PRO A 1 565 ? 34.016 -15.577 -38.489 1.00 81.38 565 PRO A C 1
ATOM 4381 O O . PRO A 1 565 ? 34.850 -14.741 -38.132 1.00 81.38 565 PRO A O 1
ATOM 4384 N N . VAL A 1 566 ? 33.049 -16.009 -37.680 1.00 81.44 566 VAL A N 1
ATOM 4385 C CA . VAL A 1 566 ? 32.729 -15.404 -36.382 1.00 81.44 566 VAL A CA 1
ATOM 4386 C C . VAL A 1 566 ? 32.813 -16.447 -35.262 1.00 81.44 566 VAL A C 1
ATOM 4388 O O . VAL A 1 566 ? 32.332 -17.569 -35.404 1.00 81.44 566 VAL A O 1
ATOM 4391 N N . SER A 1 567 ? 33.401 -16.090 -34.112 1.00 83.44 567 SER A N 1
ATOM 4392 C CA . SER A 1 567 ? 33.466 -16.990 -32.948 1.00 83.44 567 SER A CA 1
ATOM 4393 C C . SER A 1 567 ? 32.155 -16.981 -32.156 1.00 83.44 567 SER A C 1
ATOM 4395 O O . SER A 1 567 ? 31.882 -16.063 -31.383 1.00 83.44 567 SER A O 1
ATOM 4397 N N . LEU A 1 568 ? 31.354 -18.035 -32.325 1.00 84.44 568 LEU A N 1
ATOM 4398 C CA . LEU A 1 568 ? 30.022 -18.172 -31.718 1.00 84.44 568 LEU A CA 1
ATOM 4399 C C . LEU A 1 568 ? 30.038 -18.706 -30.270 1.00 84.44 568 LEU A C 1
ATOM 4401 O O . LEU A 1 568 ? 29.028 -18.651 -29.574 1.00 84.44 568 LEU A O 1
ATOM 4405 N N . GLN A 1 569 ? 31.187 -19.179 -29.774 1.00 86.06 569 GLN A N 1
ATOM 4406 C CA . GLN A 1 569 ? 31.314 -19.867 -28.474 1.00 86.06 569 GLN A CA 1
ATOM 4407 C C . GLN A 1 569 ? 30.888 -19.022 -27.268 1.00 86.06 569 GLN A C 1
ATOM 4409 O O . GLN A 1 569 ? 30.480 -19.556 -26.240 1.00 86.06 569 GLN A O 1
ATOM 4414 N N . ARG A 1 570 ? 31.012 -17.695 -27.369 1.00 84.50 570 ARG A N 1
ATOM 4415 C CA . ARG A 1 570 ? 30.700 -16.768 -26.271 1.00 84.50 570 ARG A CA 1
ATOM 4416 C C . ARG A 1 570 ? 29.246 -16.299 -26.276 1.00 84.50 570 ARG A C 1
ATOM 4418 O O . ARG A 1 570 ? 28.805 -15.762 -25.260 1.00 84.50 570 ARG A O 1
ATOM 4425 N N . LEU A 1 571 ? 28.499 -16.524 -27.360 1.00 86.62 571 LEU A N 1
ATOM 4426 C CA . LEU A 1 571 ? 27.113 -16.066 -27.484 1.00 86.62 571 LEU A CA 1
ATOM 4427 C C . LEU A 1 571 ? 26.189 -16.591 -26.373 1.00 86.62 571 LEU A C 1
ATOM 4429 O O . LEU A 1 571 ? 25.430 -15.778 -25.853 1.00 86.62 571 LEU A O 1
ATOM 4433 N N . PRO A 1 572 ? 26.293 -17.850 -25.896 1.00 87.25 572 PRO A N 1
ATOM 4434 C CA . PRO A 1 572 ? 25.448 -18.316 -24.795 1.00 87.25 572 PRO A CA 1
ATOM 4435 C C . PRO A 1 572 ? 25.639 -17.556 -23.479 1.00 87.25 572 PRO A C 1
ATOM 4437 O O . PRO A 1 572 ? 24.737 -17.514 -22.649 1.00 87.25 572 PRO A O 1
ATOM 4440 N N . LYS A 1 573 ? 26.816 -16.951 -23.267 1.00 86.94 573 LYS A N 1
ATOM 4441 C CA . LYS A 1 573 ? 27.089 -16.112 -22.092 1.00 86.94 573 LYS A CA 1
ATOM 4442 C C . LYS A 1 573 ? 26.654 -14.659 -22.308 1.00 86.94 573 LYS A C 1
ATOM 4444 O O . LYS A 1 573 ? 26.286 -14.003 -21.341 1.00 86.94 573 LYS A O 1
ATOM 4449 N N . LEU A 1 574 ? 26.752 -14.161 -23.541 1.00 86.88 574 LEU A N 1
ATOM 4450 C CA . LEU A 1 574 ? 26.437 -12.773 -23.888 1.00 86.88 574 LEU A CA 1
ATOM 4451 C C . LEU A 1 574 ? 24.928 -12.546 -24.032 1.00 86.88 574 LEU A C 1
ATOM 4453 O O . LEU A 1 574 ? 24.410 -11.582 -23.480 1.00 86.88 574 LEU A O 1
ATOM 4457 N N . CYS A 1 575 ? 24.225 -13.456 -24.708 1.00 90.25 575 CYS A N 1
ATOM 4458 C CA . CYS A 1 575 ? 22.798 -13.354 -25.010 1.00 90.25 575 CYS A CA 1
ATOM 4459 C C . CYS A 1 575 ? 22.067 -14.613 -24.500 1.00 90.25 575 CYS A C 1
ATOM 4461 O O . CYS A 1 575 ? 21.827 -15.546 -25.274 1.00 90.25 575 CYS A O 1
ATOM 4463 N N . PRO A 1 576 ? 21.750 -14.691 -23.192 1.00 89.06 576 PRO A N 1
ATOM 4464 C CA . PRO A 1 576 ? 21.105 -15.866 -22.601 1.00 89.06 576 PRO A CA 1
ATOM 4465 C C . PRO A 1 576 ? 19.611 -15.989 -22.950 1.00 89.06 576 PRO A C 1
ATOM 4467 O O . PRO A 1 576 ? 19.059 -17.082 -22.853 1.00 89.06 576 PRO A O 1
ATOM 4470 N N . LEU A 1 577 ? 18.964 -14.892 -23.364 1.00 90.88 577 LEU A N 1
ATOM 4471 C CA . LEU A 1 577 ? 17.521 -14.806 -23.635 1.00 90.88 577 LEU A CA 1
ATOM 4472 C C . LEU A 1 577 ? 17.132 -15.118 -25.092 1.00 90.88 577 LEU A C 1
ATOM 4474 O O . LEU A 1 577 ? 15.982 -14.908 -25.469 1.00 90.88 577 LEU A O 1
ATOM 4478 N N . LEU A 1 578 ? 18.064 -15.617 -25.910 1.00 91.19 578 LEU A N 1
ATOM 4479 C CA . LEU A 1 578 ? 17.795 -15.908 -27.319 1.00 91.19 578 LEU A CA 1
ATOM 4480 C C . LEU A 1 578 ? 16.717 -16.987 -27.483 1.00 91.19 578 LEU A C 1
ATOM 4482 O O . LEU A 1 578 ? 16.848 -18.095 -26.961 1.00 91.19 578 LEU A O 1
ATOM 4486 N N . VAL A 1 579 ? 15.695 -16.648 -28.266 1.00 91.44 579 VAL A N 1
ATOM 4487 C CA . VAL A 1 579 ? 14.598 -17.512 -28.714 1.00 91.44 579 VAL A CA 1
ATOM 4488 C C . VAL A 1 579 ? 14.864 -18.016 -30.133 1.00 91.44 579 VAL A C 1
ATOM 4490 O O . VAL A 1 579 ? 14.683 -19.205 -30.405 1.00 91.44 579 VAL A O 1
ATOM 4493 N N . VAL A 1 580 ? 15.359 -17.141 -31.016 1.00 91.62 580 VAL A N 1
ATOM 4494 C CA . VAL A 1 580 ? 15.668 -17.458 -32.420 1.00 91.62 580 VAL A CA 1
ATOM 4495 C C . VAL A 1 580 ? 17.125 -17.124 -32.733 1.00 91.62 580 VAL A C 1
ATOM 4497 O O . VAL A 1 580 ? 17.575 -15.999 -32.504 1.00 91.62 580 VAL A O 1
ATOM 4500 N N . LEU A 1 581 ? 17.849 -18.096 -33.296 1.00 92.25 581 LEU A N 1
ATOM 4501 C CA . LEU A 1 581 ? 19.210 -17.930 -33.809 1.00 92.25 581 LEU A CA 1
ATOM 4502 C C . LEU A 1 581 ? 19.277 -18.364 -35.279 1.00 92.25 581 LEU A C 1
ATOM 4504 O O . LEU A 1 581 ? 19.187 -19.554 -35.568 1.00 92.25 581 LEU A O 1
ATOM 4508 N N . ASP A 1 582 ? 19.475 -17.430 -36.207 1.00 91.69 582 ASP A N 1
ATOM 4509 C CA . ASP A 1 582 ? 19.652 -17.735 -37.632 1.00 91.69 582 ASP A CA 1
ATOM 4510 C C . ASP A 1 582 ? 21.113 -17.534 -38.065 1.00 91.69 582 ASP A C 1
ATOM 4512 O O . ASP A 1 582 ? 21.664 -16.440 -37.956 1.00 91.69 582 ASP A O 1
ATOM 4516 N N . LEU A 1 583 ? 21.741 -18.603 -38.553 1.00 90.44 583 LEU A N 1
ATOM 4517 C CA . LEU A 1 583 ? 23.102 -18.650 -39.096 1.00 90.44 583 LEU A CA 1
ATOM 4518 C C . LEU A 1 583 ? 23.107 -19.153 -40.553 1.00 90.44 583 LEU A C 1
ATOM 4520 O O . LEU A 1 583 ? 24.121 -19.673 -41.026 1.00 90.44 583 LEU A O 1
ATOM 4524 N N . SER A 1 584 ? 21.973 -19.049 -41.248 1.00 89.25 584 SER A N 1
ATOM 4525 C CA . SER A 1 584 ? 21.796 -19.526 -42.623 1.00 89.25 584 SER A CA 1
ATOM 4526 C C . SER A 1 584 ? 22.768 -18.876 -43.623 1.00 89.25 584 SER A C 1
ATOM 4528 O O . SER A 1 584 ? 23.196 -17.735 -43.450 1.00 89.25 584 SER A O 1
ATOM 4530 N N . TYR A 1 585 ? 23.065 -19.591 -44.713 1.00 86.56 585 TYR A N 1
ATOM 4531 C CA . TYR A 1 585 ? 23.858 -19.148 -45.873 1.00 86.56 585 TYR A CA 1
ATOM 4532 C C . TYR A 1 585 ? 25.327 -18.789 -45.5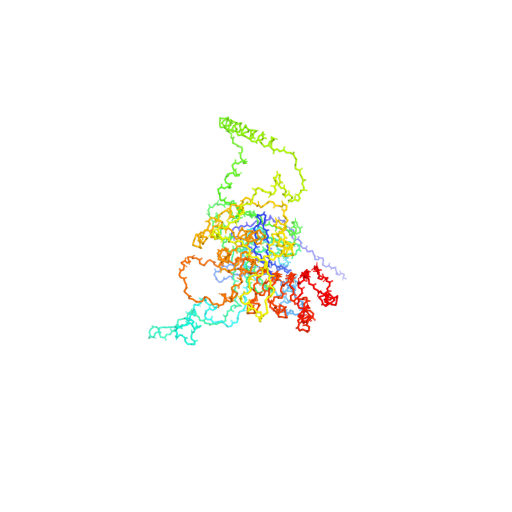74 1.00 86.56 585 TYR A C 1
ATOM 4534 O O . TYR A 1 585 ? 26.037 -18.263 -46.422 1.00 86.56 585 TYR A O 1
ATOM 4542 N N . ASN A 1 586 ? 25.833 -19.101 -44.380 1.00 87.00 586 ASN A N 1
ATOM 4543 C CA . ASN A 1 586 ? 27.223 -18.842 -44.016 1.00 87.00 586 ASN A CA 1
ATOM 4544 C C . ASN A 1 586 ? 28.163 -19.913 -44.594 1.00 87.00 586 ASN A C 1
ATOM 4546 O O . ASN A 1 586 ? 28.352 -20.977 -44.005 1.00 87.00 586 ASN A O 1
ATOM 4550 N N . HIS A 1 587 ? 28.822 -19.621 -45.717 1.00 80.25 587 HIS A N 1
ATOM 4551 C CA . HIS A 1 587 ? 29.717 -20.577 -46.386 1.00 80.25 587 HIS A CA 1
ATOM 4552 C C . HIS A 1 587 ? 30.930 -21.014 -45.547 1.00 80.25 587 HIS A C 1
ATOM 4554 O O . HIS A 1 587 ? 31.430 -22.122 -45.724 1.00 80.25 587 HIS A O 1
ATOM 4560 N N . TRP A 1 588 ? 31.378 -20.196 -44.591 1.00 79.62 588 TRP A N 1
ATOM 4561 C CA . TRP A 1 588 ? 32.465 -20.550 -43.668 1.00 79.62 588 TRP A CA 1
ATOM 4562 C C . TRP A 1 588 ? 32.085 -21.663 -42.676 1.00 79.62 588 TRP A C 1
ATOM 4564 O O . TRP A 1 588 ? 32.971 -22.249 -42.059 1.00 79.62 588 TRP A O 1
ATOM 4574 N N . LEU A 1 589 ? 30.795 -21.999 -42.541 1.00 76.62 589 LEU A N 1
ATOM 4575 C CA . LEU A 1 589 ? 30.343 -23.190 -41.813 1.00 76.62 589 LEU A CA 1
ATOM 4576 C C . LEU A 1 589 ? 30.478 -24.480 -42.642 1.00 76.62 589 LEU A C 1
ATOM 4578 O O . LEU A 1 589 ? 30.387 -25.569 -42.081 1.00 76.62 589 LEU A O 1
ATOM 4582 N N . ASN A 1 590 ? 30.710 -24.374 -43.956 1.00 73.19 590 ASN A N 1
ATOM 4583 C CA . ASN A 1 590 ? 30.755 -25.511 -44.882 1.00 73.19 590 ASN A CA 1
ATOM 4584 C C . ASN A 1 590 ? 32.170 -26.029 -45.159 1.00 73.19 590 ASN A C 1
ATOM 4586 O O . ASN A 1 590 ? 32.313 -27.062 -45.822 1.00 73.19 590 ASN A O 1
ATOM 4590 N N . ASP A 1 591 ? 33.198 -25.308 -44.708 1.00 63.66 591 ASP A N 1
ATOM 4591 C CA . ASP A 1 591 ? 34.583 -25.561 -45.087 1.00 63.66 591 ASP A CA 1
ATOM 4592 C C . ASP A 1 591 ? 35.171 -26.726 -44.269 1.00 63.66 591 ASP A C 1
ATOM 4594 O O . ASP A 1 591 ? 35.386 -26.637 -43.059 1.00 63.66 591 ASP A O 1
ATOM 4598 N N . THR A 1 592 ? 35.406 -27.857 -44.940 1.00 54.31 592 THR A N 1
ATOM 4599 C CA . THR A 1 592 ? 35.906 -29.118 -44.357 1.00 54.31 592 THR A CA 1
ATOM 4600 C C . THR A 1 592 ? 37.434 -29.189 -44.279 1.00 54.31 592 THR A C 1
ATOM 4602 O O . THR A 1 592 ? 37.991 -30.240 -43.969 1.00 54.31 592 THR A O 1
ATOM 4605 N N . ASN A 1 593 ? 38.133 -28.086 -44.554 1.00 51.62 593 ASN A N 1
ATOM 4606 C CA . ASN A 1 593 ? 39.584 -27.996 -44.425 1.00 51.62 593 ASN A CA 1
ATOM 4607 C C . ASN A 1 593 ? 39.974 -27.722 -42.961 1.00 51.62 593 ASN A C 1
ATOM 4609 O O . ASN A 1 593 ? 40.239 -26.586 -42.585 1.00 51.62 593 ASN A O 1
ATOM 4613 N N . GLY A 1 594 ? 39.979 -28.772 -42.135 1.00 48.72 594 GLY A N 1
ATOM 4614 C CA . GLY A 1 594 ? 40.803 -28.912 -40.921 1.00 48.72 594 GLY A CA 1
ATOM 4615 C C . GLY A 1 594 ? 40.518 -28.031 -39.694 1.00 48.72 594 GLY A C 1
ATOM 4616 O O . GLY A 1 594 ? 40.474 -28.570 -38.594 1.00 48.72 594 GLY A O 1
ATOM 4617 N N . ASP A 1 595 ? 40.284 -26.722 -39.835 1.00 49.28 595 ASP A N 1
ATOM 4618 C CA . ASP A 1 595 ? 40.458 -25.775 -38.714 1.00 49.28 595 ASP A CA 1
ATOM 4619 C C . ASP A 1 595 ? 39.210 -24.954 -38.326 1.00 49.28 595 ASP A C 1
ATOM 4621 O O . ASP A 1 595 ? 39.212 -24.262 -37.305 1.00 49.28 595 ASP A O 1
ATOM 4625 N N . ILE A 1 596 ? 38.104 -25.058 -39.072 1.00 49.28 596 ILE A N 1
ATOM 4626 C CA . ILE A 1 596 ? 36.842 -24.332 -38.809 1.00 49.28 596 ILE A CA 1
ATOM 4627 C C . ILE A 1 596 ? 35.598 -25.220 -38.524 1.00 49.28 596 ILE A C 1
ATOM 4629 O O . ILE A 1 596 ? 34.713 -24.729 -37.810 1.00 49.28 596 ILE A O 1
ATOM 4633 N N . PRO A 1 597 ? 35.499 -26.525 -38.891 1.00 47.91 597 PRO A N 1
ATOM 4634 C CA . PRO A 1 597 ? 34.268 -27.304 -38.662 1.00 47.91 597 PRO A CA 1
ATOM 4635 C C . PRO A 1 597 ? 33.969 -27.590 -37.172 1.00 47.91 597 PRO A C 1
ATOM 4637 O O . PRO A 1 597 ? 32.932 -28.144 -36.828 1.00 47.91 597 PRO A O 1
ATOM 4640 N N . VAL A 1 598 ? 34.836 -27.134 -36.260 1.00 55.97 598 VAL A N 1
ATOM 4641 C CA . VAL A 1 598 ? 34.740 -27.288 -34.799 1.00 55.97 598 VAL A CA 1
ATOM 4642 C C . VAL A 1 598 ? 34.063 -26.081 -34.112 1.00 55.97 598 VAL A C 1
ATOM 4644 O O . VAL A 1 598 ? 34.034 -25.992 -32.885 1.00 55.97 598 VAL A O 1
ATOM 4647 N N . ALA A 1 599 ? 33.551 -25.097 -34.863 1.00 63.28 599 ALA A N 1
ATOM 4648 C CA . ALA A 1 599 ? 33.001 -23.867 -34.279 1.00 63.28 599 ALA A CA 1
ATOM 4649 C C . ALA A 1 599 ? 31.657 -24.079 -33.554 1.00 63.28 599 ALA A C 1
ATOM 4651 O O . ALA A 1 599 ? 31.502 -23.596 -32.431 1.00 63.28 599 ALA A O 1
ATOM 4652 N N . LEU A 1 600 ? 30.719 -24.819 -34.162 1.00 73.69 600 LEU A N 1
ATOM 4653 C CA . LEU A 1 600 ? 29.393 -25.104 -33.585 1.00 73.69 600 LEU A CA 1
ATOM 4654 C C . LEU A 1 600 ? 29.439 -26.195 -32.504 1.00 73.69 600 LEU A C 1
ATOM 4656 O O . LEU A 1 600 ? 28.671 -26.152 -31.544 1.00 73.69 600 LEU A O 1
ATOM 4660 N N . ASP A 1 601 ? 30.379 -27.133 -32.622 1.00 74.19 601 ASP A N 1
ATOM 4661 C CA . ASP A 1 601 ? 30.576 -28.219 -31.654 1.00 74.19 601 ASP A CA 1
ATOM 4662 C C . ASP A 1 601 ? 31.153 -27.750 -30.314 1.00 74.19 601 ASP A C 1
ATOM 4664 O O . ASP A 1 601 ? 30.953 -28.405 -29.293 1.00 74.19 601 ASP A O 1
ATOM 4668 N N . LYS A 1 602 ? 31.851 -26.608 -30.303 1.00 78.00 602 LYS A N 1
ATOM 4669 C CA . LYS A 1 602 ? 32.388 -25.970 -29.089 1.00 78.00 602 LYS A CA 1
ATOM 4670 C C . LYS A 1 602 ? 31.345 -25.138 -28.331 1.00 78.00 602 LYS A C 1
ATOM 4672 O O . LYS A 1 602 ? 31.670 -24.579 -27.286 1.00 78.00 602 LYS A O 1
ATOM 4677 N N . ILE A 1 603 ? 30.125 -25.001 -28.852 1.00 84.19 603 ILE A N 1
ATOM 4678 C CA . ILE A 1 603 ? 29.064 -24.212 -28.217 1.00 84.19 603 ILE A CA 1
ATOM 4679 C C . ILE A 1 603 ? 28.378 -25.053 -27.134 1.00 84.19 603 ILE A C 1
ATOM 4681 O O . ILE A 1 603 ? 27.915 -26.166 -27.379 1.00 84.19 603 ILE A O 1
ATOM 4685 N N . GLU A 1 604 ? 28.259 -24.495 -25.929 1.00 85.38 604 GLU A N 1
ATOM 4686 C CA . GLU A 1 604 ? 27.464 -25.085 -24.846 1.00 85.38 604 GLU A CA 1
ATOM 4687 C C . GLU A 1 604 ? 25.963 -24.796 -25.050 1.00 85.38 604 GLU A C 1
ATOM 4689 O O . GLU A 1 604 ? 25.388 -23.909 -24.415 1.00 85.38 604 GLU A O 1
ATOM 4694 N N . TRP A 1 605 ? 25.317 -25.560 -25.937 1.00 87.38 605 TRP A N 1
ATOM 4695 C CA . TRP A 1 605 ? 23.894 -25.415 -26.292 1.00 87.38 605 TRP A CA 1
ATOM 4696 C C . TRP A 1 605 ? 22.920 -25.541 -25.109 1.00 87.38 605 TRP A C 1
ATOM 4698 O O . TRP A 1 605 ? 21.805 -25.021 -25.165 1.00 87.38 605 TRP A O 1
ATOM 4708 N N . SER A 1 606 ? 23.337 -26.179 -24.012 1.00 84.25 606 SER A N 1
ATOM 4709 C CA . SER A 1 606 ? 22.543 -26.318 -22.786 1.00 84.25 606 SER A CA 1
ATOM 4710 C C . SER A 1 606 ? 22.313 -24.998 -22.043 1.00 84.25 606 SER A C 1
ATOM 4712 O O . SER A 1 606 ? 21.419 -24.927 -21.205 1.00 84.25 606 SER A O 1
ATOM 4714 N N . ARG A 1 607 ? 23.099 -23.945 -22.318 1.00 84.88 607 ARG A N 1
ATOM 4715 C CA . ARG A 1 607 ? 22.948 -22.639 -21.648 1.00 84.88 607 ARG A CA 1
ATOM 4716 C C . ARG A 1 607 ? 21.785 -21.802 -22.176 1.00 84.88 607 ARG A C 1
ATOM 4718 O O . ARG A 1 607 ? 21.345 -20.890 -21.484 1.00 84.88 607 ARG A O 1
ATOM 4725 N N . TRP A 1 608 ? 21.285 -22.099 -23.371 1.00 87.88 608 TRP A N 1
ATOM 4726 C CA . TRP A 1 608 ? 20.158 -21.382 -23.960 1.00 87.88 608 TRP A CA 1
ATOM 4727 C C . TRP A 1 608 ? 18.826 -22.038 -23.602 1.00 87.88 608 TRP A C 1
ATOM 4729 O O . TRP A 1 608 ? 18.266 -22.782 -24.405 1.00 87.88 608 TRP A O 1
ATOM 4739 N N . SER A 1 609 ? 18.307 -21.749 -22.409 1.00 83.94 609 SER A N 1
ATOM 4740 C CA . SER A 1 609 ? 17.038 -22.310 -21.918 1.00 83.94 609 SER A CA 1
ATOM 4741 C C . SER A 1 609 ? 15.813 -21.900 -22.739 1.00 83.94 609 SER A C 1
ATOM 4743 O O . SER A 1 609 ? 14.825 -22.624 -22.742 1.00 83.94 609 SER A O 1
ATOM 4745 N N . HIS A 1 610 ? 15.870 -20.754 -23.424 1.00 87.31 610 HIS A N 1
ATOM 4746 C CA . HIS A 1 610 ? 14.740 -20.174 -24.160 1.00 87.31 610 HIS A CA 1
ATOM 4747 C C . HIS A 1 610 ? 14.801 -20.382 -25.676 1.00 87.31 610 HIS A C 1
ATOM 4749 O O . HIS A 1 610 ? 13.874 -19.984 -26.373 1.00 87.31 610 HIS A O 1
ATOM 4755 N N . LEU A 1 611 ? 15.867 -21.004 -26.188 1.00 90.19 611 LEU A N 1
ATOM 4756 C CA . LEU A 1 611 ? 16.066 -21.179 -27.625 1.00 90.19 611 LEU A CA 1
ATOM 4757 C C . LEU A 1 611 ? 15.046 -22.171 -28.185 1.00 90.19 611 LEU A C 1
ATOM 4759 O O . LEU A 1 611 ? 15.017 -23.321 -27.751 1.00 90.19 611 LEU A O 1
ATOM 4763 N N . GLN A 1 612 ? 14.256 -21.722 -29.157 1.00 90.12 612 GLN A N 1
ATOM 4764 C CA . GLN A 1 612 ? 13.191 -22.490 -29.806 1.00 90.12 612 GLN A CA 1
ATOM 4765 C C . GLN A 1 612 ? 13.515 -22.808 -31.265 1.00 90.12 612 GLN A C 1
ATOM 4767 O O . GLN A 1 612 ? 13.146 -23.878 -31.743 1.00 90.12 612 GLN A O 1
ATOM 4772 N N . VAL A 1 613 ? 14.222 -21.915 -31.968 1.00 89.62 613 VAL A N 1
ATOM 4773 C CA . VAL A 1 613 ? 14.500 -22.063 -33.404 1.00 89.62 613 VAL A CA 1
ATOM 4774 C C . VAL A 1 613 ? 15.964 -21.803 -33.718 1.00 89.62 613 VAL A C 1
ATOM 4776 O O . VAL A 1 613 ? 16.539 -20.801 -33.289 1.00 89.62 613 VAL A O 1
ATOM 4779 N N . VAL A 1 614 ? 16.547 -22.691 -34.524 1.00 90.25 614 VAL A N 1
ATOM 4780 C CA . VAL A 1 614 ? 17.893 -22.532 -35.080 1.00 90.25 614 VAL A CA 1
ATOM 4781 C C . VAL A 1 614 ? 17.837 -22.649 -36.603 1.00 90.25 614 VAL A C 1
ATOM 4783 O O . VAL A 1 614 ? 17.489 -23.699 -37.141 1.00 90.25 614 VAL A O 1
ATOM 4786 N N . GLY A 1 615 ? 18.178 -21.566 -37.300 1.00 88.38 615 GLY A N 1
ATOM 4787 C CA . GLY A 1 615 ? 18.271 -21.512 -38.758 1.00 88.38 615 GLY A CA 1
ATOM 4788 C C . GLY A 1 615 ? 19.674 -21.853 -39.242 1.00 88.38 615 GLY A C 1
ATOM 4789 O O . GLY A 1 615 ? 20.641 -21.193 -38.871 1.00 88.38 615 GLY A O 1
ATOM 4790 N N . LEU A 1 616 ? 19.800 -22.886 -40.070 1.00 86.75 616 LEU A N 1
ATOM 4791 C CA . LEU A 1 616 ? 21.066 -23.353 -40.637 1.00 86.75 616 LEU A CA 1
ATOM 4792 C C . LEU A 1 616 ? 20.881 -23.745 -42.112 1.00 86.75 616 LEU A C 1
ATOM 4794 O O . LEU A 1 616 ? 21.322 -24.810 -42.546 1.00 86.75 616 LEU A O 1
ATOM 4798 N N . ARG A 1 617 ? 20.204 -22.887 -42.883 1.00 87.25 617 ARG A N 1
ATOM 4799 C CA . ARG A 1 617 ? 19.919 -23.156 -44.297 1.00 87.25 617 ARG A CA 1
ATOM 4800 C C . ARG A 1 617 ? 21.175 -23.074 -45.146 1.00 87.25 617 ARG A C 1
ATOM 4802 O O . ARG A 1 617 ? 21.971 -22.160 -44.958 1.00 87.25 617 ARG A O 1
ATOM 4809 N N . GLU A 1 618 ? 21.344 -24.015 -46.072 1.00 81.56 618 GLU A N 1
ATOM 4810 C CA . GLU A 1 618 ? 22.535 -24.130 -46.941 1.00 81.56 618 GLU A CA 1
ATOM 4811 C C . GLU A 1 618 ? 23.870 -24.293 -46.171 1.00 81.56 618 GLU A C 1
ATOM 4813 O O . GLU A 1 618 ? 24.960 -24.085 -46.718 1.00 81.56 618 GLU A O 1
ATOM 4818 N N . CYS A 1 619 ? 23.790 -24.740 -44.909 1.00 79.50 619 CYS A N 1
ATOM 4819 C CA . CYS A 1 619 ? 24.933 -25.117 -44.080 1.00 79.50 619 CYS A CA 1
ATOM 4820 C C . CYS A 1 619 ? 25.099 -26.655 -44.044 1.00 79.50 619 CYS A C 1
ATOM 4822 O O . CYS A 1 619 ? 24.130 -27.397 -43.880 1.00 79.50 619 CYS A O 1
ATOM 4824 N N . LYS A 1 620 ? 26.329 -27.171 -44.159 1.00 71.94 620 LYS A N 1
ATOM 4825 C CA . LYS A 1 620 ? 26.659 -28.602 -44.038 1.00 71.94 620 LYS A CA 1
ATOM 4826 C C . LYS A 1 620 ? 26.689 -28.997 -42.561 1.00 71.94 620 LYS A C 1
ATOM 4828 O O . LYS A 1 620 ? 27.714 -28.889 -41.897 1.00 71.94 620 LYS A O 1
ATOM 4833 N N . ILE A 1 621 ? 25.554 -29.450 -42.039 1.00 68.94 621 ILE A N 1
ATOM 4834 C CA . ILE A 1 621 ? 25.404 -29.832 -40.629 1.00 68.94 621 ILE A CA 1
ATOM 4835 C C . ILE A 1 621 ? 25.610 -31.340 -40.458 1.00 68.94 621 ILE A C 1
ATOM 4837 O O . ILE A 1 621 ? 25.017 -32.135 -41.189 1.00 68.94 621 ILE A O 1
ATOM 4841 N N . SER A 1 622 ? 26.387 -31.748 -39.452 1.00 69.88 622 SER A N 1
ATOM 4842 C CA . SER A 1 622 ? 26.466 -33.153 -39.044 1.00 69.88 622 SER A CA 1
ATOM 4843 C C . SER A 1 622 ? 25.189 -33.579 -38.294 1.00 69.88 622 SER A C 1
ATOM 4845 O O . SER A 1 622 ? 24.655 -32.812 -37.486 1.00 69.88 622 SER A O 1
ATOM 4847 N N . PRO A 1 623 ? 24.676 -34.807 -38.498 1.00 70.31 623 PRO A N 1
ATOM 4848 C CA . PRO A 1 623 ? 23.495 -35.296 -37.775 1.00 70.31 623 PRO A CA 1
ATOM 4849 C C . PRO A 1 623 ? 23.700 -35.318 -36.247 1.00 70.31 623 PRO A C 1
ATOM 4851 O O . PRO A 1 623 ? 22.744 -35.153 -35.491 1.00 70.31 623 PRO A O 1
ATOM 4854 N N . GLU A 1 624 ? 24.949 -35.422 -35.785 1.00 77.00 624 GLU A N 1
ATOM 4855 C CA . GLU A 1 624 ? 25.327 -35.377 -34.368 1.00 77.00 624 GLU A CA 1
ATOM 4856 C C . GLU A 1 624 ? 25.042 -34.023 -33.695 1.00 77.00 624 GLU A C 1
ATOM 4858 O O . GLU A 1 624 ? 24.710 -33.984 -32.507 1.00 77.00 624 GLU A O 1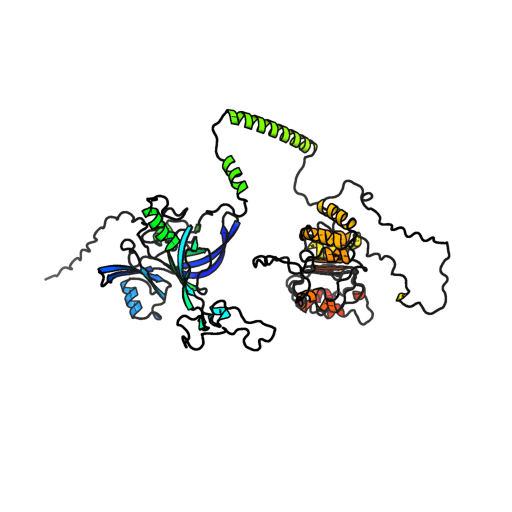
ATOM 4863 N N . LEU A 1 625 ? 25.114 -32.908 -34.435 1.00 79.38 625 LEU A N 1
ATOM 4864 C CA . LEU A 1 625 ? 24.854 -31.572 -33.887 1.00 79.38 625 LEU A CA 1
ATOM 4865 C C . LEU A 1 625 ? 23.398 -31.424 -33.423 1.00 79.38 625 LEU A C 1
ATOM 4867 O O . LEU A 1 625 ? 23.136 -30.804 -32.396 1.00 79.38 625 LEU A O 1
ATOM 4871 N N . THR A 1 626 ? 22.455 -32.047 -34.135 1.00 80.12 626 THR A N 1
ATOM 4872 C CA . THR A 1 626 ? 21.029 -32.033 -33.763 1.00 80.12 626 THR A CA 1
ATOM 4873 C C . THR A 1 626 ? 20.812 -32.683 -32.393 1.00 80.12 626 THR A C 1
ATOM 4875 O O . THR A 1 626 ? 20.124 -32.123 -31.542 1.00 80.12 626 THR A O 1
ATOM 4878 N N . GLY A 1 627 ? 21.497 -33.802 -32.127 1.00 80.69 627 GLY A N 1
ATOM 4879 C CA . GLY A 1 627 ? 21.472 -34.453 -30.816 1.00 80.69 627 GLY A CA 1
ATOM 4880 C C . GLY A 1 627 ? 22.106 -33.610 -29.703 1.00 80.69 627 GLY A C 1
ATOM 4881 O O . GLY A 1 627 ? 21.641 -33.650 -28.566 1.00 80.69 627 GLY A O 1
ATOM 4882 N N . LYS A 1 628 ? 23.140 -32.811 -30.008 1.00 83.38 628 LYS A N 1
ATOM 4883 C CA . LYS A 1 628 ? 23.771 -31.900 -29.033 1.00 83.38 628 LYS A CA 1
ATOM 4884 C C . LYS A 1 628 ? 22.884 -30.704 -28.680 1.00 83.38 628 LYS A C 1
ATOM 4886 O O . LYS A 1 628 ? 22.847 -30.331 -27.510 1.00 83.38 628 LYS A O 1
ATOM 4891 N N . ILE A 1 629 ? 22.176 -30.127 -29.655 1.00 84.94 629 ILE A N 1
ATOM 4892 C CA . ILE A 1 629 ? 21.287 -28.970 -29.445 1.00 84.94 629 ILE A CA 1
ATOM 4893 C C . ILE A 1 629 ? 20.139 -29.332 -28.491 1.00 84.94 629 ILE A C 1
ATOM 4895 O O . ILE A 1 629 ? 19.875 -28.595 -27.537 1.00 84.94 629 ILE A O 1
ATOM 4899 N N . ASN A 1 630 ? 19.518 -30.497 -28.697 1.00 86.31 630 ASN A N 1
ATOM 4900 C CA . ASN A 1 630 ? 18.361 -30.947 -27.914 1.00 86.31 630 ASN A CA 1
ATOM 4901 C C . ASN A 1 630 ? 18.734 -31.741 -26.650 1.00 86.31 630 ASN A C 1
ATOM 4903 O O . ASN A 1 630 ? 17.864 -32.195 -25.907 1.00 86.31 630 ASN A O 1
ATOM 4907 N N . LYS A 1 631 ? 20.030 -31.890 -26.347 1.00 84.44 631 LYS A N 1
ATOM 4908 C CA . LYS A 1 631 ? 20.489 -32.649 -25.179 1.00 84.44 631 LYS A CA 1
ATOM 4909 C C . LYS A 1 631 ? 19.987 -32.015 -23.876 1.00 84.44 631 LYS A C 1
ATOM 4911 O O . LYS A 1 631 ? 20.421 -30.930 -23.498 1.00 84.44 631 LYS A O 1
ATOM 4916 N N . GLY A 1 632 ? 19.136 -32.741 -23.149 1.00 76.38 632 GLY A N 1
ATOM 4917 C CA . GLY A 1 632 ? 18.627 -32.326 -21.836 1.00 76.38 632 GLY A CA 1
ATOM 4918 C C . GLY A 1 632 ? 17.481 -31.310 -21.881 1.00 76.38 632 GLY A C 1
ATOM 4919 O O . GLY A 1 632 ? 17.211 -30.676 -20.862 1.00 76.38 632 GLY A O 1
ATOM 4920 N N . ARG A 1 633 ? 16.819 -31.146 -23.034 1.00 84.12 633 ARG A N 1
ATOM 4921 C CA . ARG A 1 633 ? 15.622 -30.307 -23.190 1.00 84.12 633 ARG A CA 1
ATOM 4922 C C . ARG A 1 633 ? 14.354 -31.162 -23.160 1.00 84.12 633 ARG A C 1
ATOM 4924 O O . ARG A 1 633 ? 14.388 -32.327 -23.538 1.00 84.12 633 ARG A O 1
ATOM 4931 N N . TRP A 1 634 ? 13.264 -30.579 -22.664 1.00 73.81 634 TRP A N 1
ATOM 4932 C CA . TRP A 1 634 ? 11.939 -31.215 -22.646 1.00 73.81 634 TRP A CA 1
ATOM 4933 C C . TRP A 1 634 ? 11.195 -31.006 -23.969 1.00 73.81 634 TRP A C 1
ATOM 4935 O O . TRP A 1 634 ? 10.534 -31.927 -24.435 1.00 73.81 634 TRP A O 1
ATOM 4945 N N . ASP A 1 635 ? 11.371 -29.830 -24.577 1.00 82.75 635 ASP A N 1
ATOM 4946 C CA . ASP A 1 635 ? 10.876 -29.493 -25.908 1.00 82.75 635 ASP A CA 1
ATOM 4947 C C . ASP A 1 635 ? 12.052 -29.420 -26.890 1.00 82.75 635 ASP A C 1
ATOM 4949 O O . ASP A 1 635 ? 13.088 -28.806 -26.600 1.00 82.75 635 ASP A O 1
ATOM 4953 N N . ASP A 1 636 ? 11.895 -30.052 -28.052 1.00 84.19 636 ASP A N 1
ATOM 4954 C CA . ASP A 1 636 ? 12.904 -30.036 -29.108 1.00 84.19 636 ASP A CA 1
ATOM 4955 C C . ASP A 1 636 ? 13.001 -28.652 -29.766 1.00 84.19 636 ASP A C 1
ATOM 4957 O O . ASP A 1 636 ? 11.996 -28.027 -30.110 1.00 84.19 636 ASP A O 1
ATOM 4961 N N . VAL A 1 637 ? 14.232 -28.187 -30.002 1.00 86.06 637 VAL A N 1
ATOM 4962 C CA . VAL A 1 637 ? 14.498 -26.985 -30.804 1.00 86.06 637 VAL A CA 1
ATOM 4963 C C . VAL A 1 637 ? 14.204 -27.296 -32.267 1.00 86.06 637 VAL A C 1
ATOM 4965 O O . VAL A 1 637 ? 14.715 -28.274 -32.818 1.00 86.06 637 VAL A O 1
ATOM 4968 N N . ASN A 1 638 ? 13.427 -26.436 -32.922 1.00 87.44 638 ASN A N 1
ATOM 4969 C CA . ASN A 1 638 ? 13.141 -26.545 -34.344 1.00 87.44 638 ASN A CA 1
ATOM 4970 C C . ASN A 1 638 ? 14.363 -26.098 -35.162 1.00 87.44 638 ASN A C 1
ATOM 4972 O O . ASN A 1 638 ? 14.719 -24.916 -35.187 1.00 87.44 638 ASN A O 1
ATOM 4976 N N . ILE A 1 639 ? 15.022 -27.049 -35.824 1.00 85.56 639 ILE A N 1
ATOM 4977 C CA . ILE A 1 639 ? 16.194 -26.787 -36.663 1.00 85.56 639 ILE A CA 1
ATOM 4978 C C . ILE A 1 639 ? 15.742 -26.690 -38.118 1.00 85.56 639 ILE A C 1
ATOM 4980 O O . ILE A 1 639 ? 15.397 -27.699 -38.734 1.00 85.56 639 ILE A O 1
ATOM 4984 N N . VAL A 1 640 ? 15.795 -25.485 -38.682 1.00 84.62 640 VAL A N 1
ATOM 4985 C CA . VAL A 1 640 ? 15.437 -25.241 -40.084 1.00 84.62 640 VAL A CA 1
ATOM 4986 C C . VAL A 1 640 ? 16.687 -25.339 -40.953 1.00 84.62 640 VAL A C 1
ATOM 4988 O O . VAL A 1 640 ? 17.624 -24.557 -40.786 1.00 84.62 640 VAL A O 1
ATOM 4991 N N . ARG A 1 641 ? 16.694 -26.320 -41.860 1.00 79.69 641 ARG A N 1
ATOM 4992 C CA . ARG A 1 641 ? 17.803 -26.645 -42.772 1.00 79.69 641 ARG A CA 1
ATOM 4993 C C . ARG A 1 641 ? 17.567 -26.160 -44.194 1.00 79.69 641 ARG A C 1
ATOM 4995 O O . ARG A 1 641 ? 16.394 -25.904 -44.547 1.00 79.69 641 ARG A O 1
#

Sequence (641 aa):
MTVEPVSVKSAATSLAPEAPKKWTPNSVRTGLIARKRGMIAMWNDQGVRIPVTVLQLENCQVTANIKTVRRDHTEYHAVQVAACDRPEKTTTRQMLGHFRKARVSPKRIVKEFPVSPDAHVPVGTTLSAIHFVPGQFVDVIANSIGKGFQGGMKRWGFHGLAASHGVSISHRSSGSTGQHQDPGRVFPGKKMPGRMGNRRITTQNLAVVRVDTSLNLIFVKGAVPGVDDAHVLIRDAKKKMLALSAHNQAKGLYEKVLPKGVDDLPFPAGTAELAASLPPVIESPAYRRSPFLPLDQYYFLLSSTMPSTNPEKSREVNNLLHTLRGEQFRQLQNLRGSRIHSLTIRSHNAPTLPVGLTLPEYELSSQHSTPSHPSQGSYSGPAPPKSWRHAPERGVHDTPTWRAKALSLVGSYDSMDNFTDPTKVPSLALLCLQMILVDCTSKRELQRVTPFIPPHLRRDLIRHCAIHSPLPEWKLYTLFNVHGHADGEIIIVGPSASLRDQHFLRHTLIGDDTTVSLESSNWEEEDPSSSLETLVLVSTRLSTSTLLTFPPTLTHLALIDISTPVSLQRLPKLCPLLVVLDLSYNHWLNDTNGDIPVALDKIEWSRWSHLQVVGLRECKISPELTGKINKGRWDDVNIVR

Organism: NCBI:txid231916

Radius of gyration: 38.92 Å; chains: 1; bounding box: 95×68×136 Å

pLDDT: mean 77.18, std 21.54, range [23.28, 98.31]

Foldseek 3Di:
DDDDDDDDDDPPPPDDDDDADFDALVWFAFWAKWFWAAWDWDAAPLRDIFIKTKTAFAFKFWQDWDWDQDPVRDIWTKTKIFGDADDPVPDDPVQVVSCVVLVHGRGDDIDIDTTDPQLDDRRGFTAFLQLDAAFFWKKKKFFADWDFWFFLCVQPVDAFDDPDDPDDPGRRPPPDQDDPPVPNDGDPPRRGITTDTRDIDMDAGWGFFKAFRVRRMTITTDDHGDDHRTIMIMGGGVPQQNVQLVVCVVVVNPCCSGGPPPRGGDPSGHGNVNSVVDDRMHGDHDPDDNPPDDPVVVVVVVVVPDDDDDVVVVVVVVVVVVVVVVVVVVVVVVVVVVDDDDDDDDPQQADPDPPPPPDDDPDDDDDDDDDDDDDDDDDDDPDDDPVPDPDPDPDPCPALLNLLVQCVQVCVVPVVVQASPPRHDDDPLLVVVVVVLVVPPDLVSLLVCLVVQDLVSLVVNCSNCSRHPFDAQSNQQSNDDPLRARQQEDAHEDARHEDDQCSLVVVVDPDDDDDDDDDDPDVPDPDPSNHRAEYADEHYEDDQRVLQRAAQNYQYDADYQHPDDYQCQCVLVRHLNHQEYAPEHHCLCADPPDDRVCRLVNHQLVSNLRHAEYHHHPGDDDPVSLCRNCPPPPDRRHYHD

InterPro domains:
  IPR000597 Large ribosomal subunit protein uL3 [PF00297] (75-213)
  IPR009000 Translation protein, beta-barrel domain superfamily [SSF50447] (20-242)
  IPR019926 Large ribosomal subunit protein uL3, conserved site [PS00474] (132-155)
  IPR019927 Large ribosomal subunit protein uL3, bacteria/organella [MF_01325_B] (29-238)
  IPR019927 Large ribosomal subunit protein uL3, bacteria/organella [PTHR11229] (8-240)
  IPR019927 Large ribosomal subunit protein uL3, bacteria/organella [TIGR03625] (31-235)
  IPR032675 Leucine-rich repeat domain superfamily [G3DSA:3.80.10.10] (498-632)